Protein AF-0000000072209508 (afdb_homodimer)

Secondary structure (DSSP, 8-state):
-------------------SSS----HHHHHHHHHHHHHTTSS---SS--GGGHHHHHHHHTSHHHHHHHHHHHHHHHHHHHHT-----SS-EEEEE--BTTTB--HHHHHTTGGGTS---HHHHHHHHHT--PPB-HHHHHHHHHHHHTTPEEEEEEEEEGGGHHHHHHHHHHTT----SEEEEE-GGGTTS-HHHHHHHHHHHHHHTT-EEEEEEESSHHHH-SSSPPSEEEE----S----/-------------------SSS----HHHHHHHHHHHHHTTSS---SS--GGGHHHHHHHHTSHHHHHHHHHHHHHHHHHHHHT-----SS-EEEEE--BTTTB--HHHHHTTGGGTS---HHHHHHHHHT--PPB-HHHHHHHHHHHHTTPEEEEEEEEEGGGHHHHHHHHHHTT----SEEEEE-GGGTTS-HHHHHHHHHHHHHHTT-EEEEEEESSHHHH-SSSPPSEEEE----S----

Structure (mmCIF, N/CA/C/O backbone):
data_AF-0000000072209508-model_v1
#
loop_
_entity.id
_entity.type
_entity.pdbx_description
1 polymer 'Acid phosphatase 1-like'
#
loop_
_atom_site.group_PDB
_atom_site.id
_atom_site.type_symbol
_atom_site.label_atom_id
_atom_site.label_alt_id
_atom_site.label_comp_id
_atom_site.label_asym_id
_atom_site.label_entity_id
_atom_site.label_seq_id
_atom_site.pdbx_PDB_ins_code
_atom_site.Cartn_x
_atom_site.Cartn_y
_atom_site.Cartn_z
_atom_site.occupancy
_atom_site.B_iso_or_equiv
_atom_site.auth_seq_id
_atom_site.auth_comp_id
_atom_site.auth_asym_id
_atom_site.auth_atom_id
_atom_site.pdbx_PDB_model_num
ATOM 1 N N . MET A 1 1 ? 16.078 39.312 -50.5 1 29.28 1 MET A N 1
ATOM 2 C CA . MET A 1 1 ? 15.375 38.031 -50.5 1 29.28 1 MET A CA 1
ATOM 3 C C . MET A 1 1 ? 15.797 37.219 -49.281 1 29.28 1 MET A C 1
ATOM 5 O O . MET A 1 1 ? 16.859 36.562 -49.312 1 29.28 1 MET A O 1
ATOM 9 N N . GLY A 1 2 ? 15.656 37.688 -48.062 1 35.03 2 GLY A N 1
ATOM 10 C CA . GLY A 1 2 ? 16.078 37.156 -46.781 1 35.03 2 GLY A CA 1
ATOM 11 C C . GLY A 1 2 ? 15.422 35.812 -46.438 1 35.03 2 GLY A C 1
ATOM 12 O O . GLY A 1 2 ? 14.195 35.719 -46.438 1 35.03 2 GLY A O 1
ATOM 13 N N . LYS A 1 3 ? 16.141 34.656 -46.688 1 32.88 3 LYS A N 1
ATOM 14 C CA . LYS A 1 3 ? 15.75 33.281 -46.438 1 32.88 3 LYS A CA 1
ATOM 15 C C . LYS A 1 3 ? 15.367 33.062 -44.969 1 32.88 3 LYS A C 1
ATOM 17 O O . LYS A 1 3 ? 16.172 33.312 -44.094 1 32.88 3 LYS A O 1
ATOM 22 N N . ALA A 1 4 ? 14.102 33.219 -44.594 1 33.41 4 ALA A N 1
ATOM 23 C CA . ALA A 1 4 ? 13.508 32.75 -43.344 1 33.41 4 ALA A CA 1
ATOM 24 C C . ALA A 1 4 ? 13.781 31.266 -43.156 1 33.41 4 ALA A C 1
ATOM 26 O O . ALA A 1 4 ? 13.297 30.438 -43.906 1 33.41 4 ALA A O 1
ATOM 27 N N . LEU A 1 5 ? 14.969 30.891 -42.594 1 33 5 LEU A N 1
ATOM 28 C CA . LEU A 1 5 ? 15.219 29.516 -42.188 1 33 5 LEU A CA 1
ATOM 29 C C . LEU A 1 5 ? 14.211 29.078 -41.125 1 33 5 LEU A C 1
ATOM 31 O O . LEU A 1 5 ? 14.125 29.688 -40.062 1 33 5 LEU A O 1
ATOM 35 N N . ARG A 1 6 ? 13.109 28.531 -41.594 1 29.27 6 ARG A N 1
ATOM 36 C CA . ARG A 1 6 ? 12.164 27.859 -40.719 1 29.27 6 ARG A CA 1
ATOM 37 C C . ARG A 1 6 ? 12.859 26.766 -39.906 1 29.27 6 ARG A C 1
ATOM 39 O O . ARG A 1 6 ? 13.438 25.828 -40.469 1 29.27 6 ARG A O 1
ATOM 46 N N . TRP A 1 7 ? 13.359 27.062 -38.719 1 30.3 7 TRP A N 1
ATOM 47 C CA . TRP A 1 7 ? 13.812 26.094 -37.719 1 30.3 7 TRP A CA 1
ATOM 48 C C . TRP A 1 7 ? 12.703 25.094 -37.406 1 30.3 7 TRP A C 1
ATOM 50 O O . TRP A 1 7 ? 11.648 25.469 -36.875 1 30.3 7 TRP A O 1
ATOM 60 N N . CYS A 1 8 ? 12.5 24.062 -38.25 1 30.11 8 CYS A N 1
ATOM 61 C CA . CYS A 1 8 ? 11.664 22.938 -37.844 1 30.11 8 CYS A CA 1
ATOM 62 C C . CYS A 1 8 ? 12.141 22.312 -36.562 1 30.11 8 CYS A C 1
ATOM 64 O O . CYS A 1 8 ? 13.273 21.828 -36.469 1 30.11 8 CYS A O 1
ATOM 66 N N . LEU A 1 9 ? 11.641 22.766 -35.438 1 28.8 9 LEU A N 1
ATOM 67 C CA . LEU A 1 9 ? 11.781 22.094 -34.125 1 28.8 9 LEU A CA 1
ATOM 68 C C . LEU A 1 9 ? 11.289 20.656 -34.219 1 28.8 9 LEU A C 1
ATOM 70 O O . LEU A 1 9 ? 10.086 20.406 -34.344 1 28.8 9 LEU A O 1
ATOM 74 N N . VAL A 1 10 ? 12.039 19.734 -34.781 1 28.45 10 VAL A N 1
ATOM 75 C CA . VAL A 1 10 ? 11.742 18.312 -34.625 1 28.45 10 VAL A CA 1
ATOM 76 C C . VAL A 1 10 ? 11.773 17.953 -33.156 1 28.45 10 VAL A C 1
ATOM 78 O O . VAL A 1 10 ? 12.812 18.062 -32.5 1 28.45 10 VAL A O 1
ATOM 81 N N . LEU A 1 11 ? 10.68 18.031 -32.5 1 29.5 11 LEU A N 1
ATOM 82 C CA . LEU A 1 11 ? 10.5 17.391 -31.203 1 29.5 11 LEU A CA 1
ATOM 83 C C . LEU A 1 11 ? 10.875 15.922 -31.25 1 29.5 11 LEU A C 1
ATOM 85 O O . LEU A 1 11 ? 10.164 15.109 -31.859 1 29.5 11 LEU A O 1
ATOM 89 N N . THR A 1 12 ? 12.125 15.594 -31.266 1 28.78 12 THR A N 1
ATOM 90 C CA . THR A 1 12 ? 12.547 14.211 -31.109 1 28.78 12 THR A CA 1
ATOM 91 C C . THR A 1 12 ? 11.977 13.617 -29.812 1 28.78 12 THR A C 1
ATOM 93 O O . THR A 1 12 ? 12.266 14.109 -28.719 1 28.78 12 THR A O 1
ATOM 96 N N . CYS A 1 13 ? 10.781 13.125 -29.828 1 32.03 13 CYS A N 1
ATOM 97 C CA . CYS A 1 13 ? 10.305 12.219 -28.781 1 32.03 13 CYS A CA 1
ATOM 98 C C . CYS A 1 13 ? 11.383 11.211 -28.406 1 32.03 13 CYS A C 1
ATOM 100 O O . CYS A 1 13 ? 11.766 10.375 -29.219 1 32.03 13 CYS A O 1
ATOM 102 N N . LEU A 1 14 ? 12.297 11.602 -27.594 1 33.53 14 LE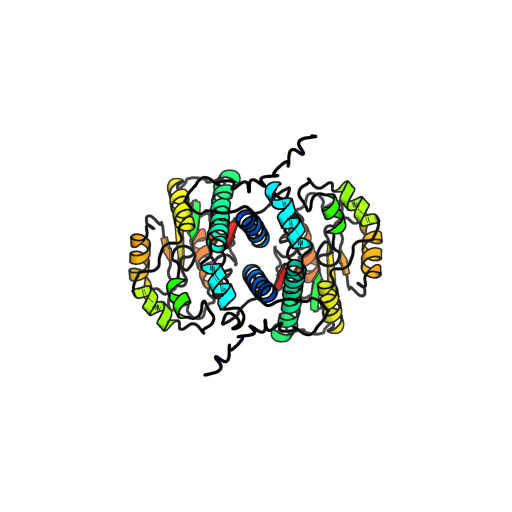U A N 1
ATOM 103 C CA . LEU A 1 14 ? 13.289 10.672 -27.062 1 33.53 14 LEU A CA 1
ATOM 104 C C . LEU A 1 14 ? 12.625 9.375 -26.609 1 33.53 14 LEU A C 1
ATOM 106 O O . LEU A 1 14 ? 11.945 9.344 -25.578 1 33.53 14 LEU A O 1
ATOM 110 N N . LEU A 1 15 ? 12.219 8.523 -27.422 1 36.44 15 LEU A N 1
ATOM 111 C CA . LEU A 1 15 ? 12.016 7.125 -27.078 1 36.44 15 LEU A CA 1
ATOM 112 C C . LEU A 1 15 ? 13.211 6.582 -26.297 1 36.44 15 LEU A C 1
ATOM 114 O O . LEU A 1 15 ? 14.328 6.539 -26.828 1 36.44 15 LEU A O 1
ATOM 118 N N . VAL A 1 16 ? 13.344 6.93 -25.094 1 36.75 16 VAL A N 1
ATOM 119 C CA . VAL A 1 16 ? 14.367 6.199 -24.359 1 36.75 16 VAL A CA 1
ATOM 120 C C . VAL A 1 16 ? 14.172 4.699 -24.562 1 36.75 16 VAL A C 1
ATOM 122 O O . VAL A 1 16 ? 13.156 4.137 -24.156 1 36.75 16 VAL A O 1
ATOM 125 N N . PRO A 1 17 ? 14.758 4.191 -25.516 1 39.47 17 PRO A N 1
ATOM 126 C CA . PRO A 1 17 ? 14.695 2.729 -25.547 1 39.47 17 PRO A CA 1
ATOM 127 C C . PRO A 1 17 ? 15.102 2.088 -24.219 1 39.47 17 PRO A C 1
ATOM 129 O O . PRO A 1 17 ? 16.203 2.348 -23.719 1 39.47 17 PRO A O 1
ATOM 132 N N . LEU A 1 18 ? 14.328 2.01 -23.219 1 40.69 18 LEU A N 1
ATOM 133 C CA . LEU A 1 18 ? 14.789 1.038 -22.234 1 40.69 18 LEU A CA 1
ATOM 134 C C . LEU A 1 18 ? 15.016 -0.325 -22.875 1 40.69 18 LEU A C 1
ATOM 136 O O . LEU A 1 18 ? 14.148 -0.833 -23.578 1 40.69 18 LEU A O 1
ATOM 140 N N . ALA A 1 19 ? 16.328 -0.778 -22.891 1 38.66 19 ALA A N 1
ATOM 141 C CA . ALA A 1 19 ? 16.875 -1.882 -23.672 1 38.66 19 ALA A CA 1
ATOM 142 C C . ALA A 1 19 ? 15.883 -3.029 -23.781 1 38.66 19 ALA A C 1
ATOM 144 O O . ALA A 1 19 ? 15.945 -3.83 -24.719 1 38.66 19 ALA A O 1
ATOM 145 N N . GLY A 1 20 ? 15.539 -3.66 -22.594 1 36.5 20 GLY A N 1
ATOM 146 C CA . GLY A 1 20 ? 15.383 -5.102 -22.672 1 36.5 20 GLY A CA 1
ATOM 147 C C . GLY A 1 20 ? 14.219 -5.527 -23.547 1 36.5 20 GLY A C 1
ATOM 148 O O . GLY A 1 20 ? 14.344 -5.555 -24.766 1 36.5 20 GLY A O 1
ATOM 149 N N . ASP A 1 21 ? 13.109 -6.367 -23 1 42.97 21 ASP A N 1
ATOM 150 C CA . ASP A 1 21 ? 12.242 -7.43 -23.5 1 42.97 21 ASP A CA 1
ATOM 151 C C . ASP A 1 21 ? 11.109 -6.859 -24.359 1 42.97 21 ASP A C 1
ATOM 153 O O . ASP A 1 21 ? 9.945 -7.246 -24.188 1 42.97 21 ASP A O 1
ATOM 157 N N . GLY A 1 22 ? 11.305 -5.945 -25.281 1 50.31 22 GLY A N 1
ATOM 158 C CA . GLY A 1 22 ? 10.383 -5.586 -26.344 1 50.31 22 GLY A CA 1
ATOM 159 C C . GLY A 1 22 ? 9.258 -4.672 -25.891 1 50.31 22 GLY A C 1
ATOM 160 O O . GLY A 1 22 ? 8.367 -4.336 -26.656 1 50.31 22 GLY A O 1
ATOM 161 N N . LEU A 1 23 ? 9.031 -4.57 -24.688 1 55.22 23 LEU A N 1
ATOM 162 C CA . LEU A 1 23 ? 7.973 -3.672 -24.25 1 55.22 23 LEU A CA 1
ATOM 163 C C . LEU A 1 23 ? 8.305 -2.225 -24.594 1 55.22 23 LEU A C 1
ATOM 165 O O . LEU A 1 23 ? 9.367 -1.72 -24.203 1 55.22 23 LEU A O 1
ATOM 169 N N . GLU A 1 24 ? 7.766 -1.664 -25.594 1 68.38 24 GLU A N 1
ATOM 170 C CA . GLU A 1 24 ? 7.949 -0.248 -25.891 1 68.38 24 GLU A CA 1
ATOM 171 C C . GLU A 1 24 ? 7.355 0.633 -24.797 1 68.38 24 GLU A C 1
ATOM 173 O O . GLU A 1 24 ? 6.164 0.947 -24.828 1 68.38 24 GLU A O 1
ATOM 178 N N . MET A 1 25 ? 8 0.66 -23.625 1 82.81 25 MET A N 1
ATOM 179 C CA . MET A 1 25 ? 7.637 1.565 -22.547 1 82.81 25 MET A CA 1
ATOM 180 C C . MET A 1 25 ? 8.078 2.99 -22.844 1 82.81 25 MET A C 1
ATOM 182 O O . MET A 1 25 ? 9.211 3.213 -23.281 1 82.81 25 MET A O 1
ATOM 186 N N . ASN A 1 26 ? 7.082 3.875 -22.828 1 91.38 26 ASN A N 1
ATOM 187 C CA . ASN A 1 26 ? 7.457 5.281 -22.938 1 91.38 26 ASN A CA 1
ATOM 188 C C . ASN A 1 26 ? 7.656 5.918 -21.562 1 91.38 26 ASN A C 1
ATOM 190 O O . ASN A 1 26 ? 7.555 5.238 -20.531 1 91.38 26 ASN A O 1
ATOM 194 N N . LEU A 1 27 ? 8.047 7.109 -21.531 1 94.75 27 LEU A N 1
ATOM 195 C CA . LEU A 1 27 ? 8.398 7.812 -20.297 1 94.75 27 LEU A CA 1
ATOM 196 C C . LEU A 1 27 ? 7.199 7.91 -19.359 1 94.75 27 LEU A C 1
ATOM 198 O O . LEU A 1 27 ? 7.352 7.816 -18.141 1 94.75 27 LEU A O 1
ATOM 202 N N . LYS A 1 28 ? 6.043 8.07 -19.922 1 96.38 28 LYS A N 1
ATOM 203 C CA . LYS A 1 28 ? 4.836 8.133 -19.109 1 96.38 28 LYS A CA 1
ATOM 204 C C . LYS A 1 28 ? 4.602 6.82 -18.359 1 96.38 28 LYS A C 1
ATOM 206 O O . LYS A 1 28 ? 4.301 6.82 -17.172 1 96.38 28 LYS A O 1
ATOM 211 N N . ASN A 1 29 ? 4.738 5.691 -19.078 1 97.75 29 ASN A N 1
ATOM 212 C CA . ASN A 1 29 ? 4.613 4.387 -18.438 1 97.75 29 ASN A CA 1
ATOM 213 C C . ASN A 1 29 ? 5.621 4.219 -17.312 1 97.75 29 ASN A C 1
ATOM 215 O O . ASN A 1 29 ? 5.281 3.709 -16.25 1 97.75 29 ASN A O 1
ATOM 219 N N . TYR A 1 30 ? 6.824 4.66 -17.625 1 98 30 TYR A N 1
ATOM 220 C CA . TYR A 1 30 ? 7.906 4.523 -16.656 1 98 30 TYR A CA 1
ATOM 221 C C . TYR A 1 30 ? 7.609 5.305 -15.383 1 98 30 TYR A C 1
ATOM 223 O O . TYR A 1 30 ? 7.691 4.762 -14.281 1 98 30 TYR A O 1
ATOM 231 N N . CYS A 1 31 ? 7.23 6.555 -15.492 1 98.69 31 CYS A N 1
ATOM 232 C CA . CYS A 1 31 ? 7.031 7.426 -14.344 1 98.69 3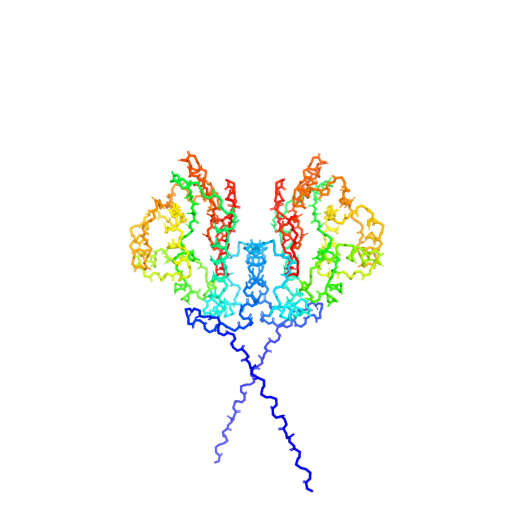1 CYS A CA 1
ATOM 233 C C . CYS A 1 31 ? 5.766 7.043 -13.586 1 98.69 31 CYS A C 1
ATOM 235 O O . CYS A 1 31 ? 5.723 7.133 -12.352 1 98.69 31 CYS A O 1
ATOM 237 N N . GLU A 1 32 ? 4.727 6.605 -14.344 1 98.44 32 GLU A N 1
ATOM 238 C CA . GLU A 1 32 ? 3.521 6.109 -13.688 1 98.44 32 GLU A CA 1
ATOM 239 C C . GLU A 1 32 ? 3.818 4.859 -12.859 1 98.44 32 GLU A C 1
ATOM 241 O O . GLU A 1 32 ? 3.309 4.707 -11.75 1 98.44 32 GLU A O 1
ATOM 246 N N . SER A 1 33 ? 4.629 4.012 -13.414 1 98.69 33 SER A N 1
ATOM 247 C CA . SER A 1 33 ? 5.004 2.801 -12.695 1 98.69 33 SER A CA 1
ATOM 248 C C . SER A 1 33 ? 5.84 3.125 -11.461 1 98.69 33 SER A C 1
ATOM 250 O O . SER A 1 33 ? 5.676 2.496 -10.406 1 98.69 33 SER A O 1
ATOM 252 N N . TRP A 1 34 ? 6.742 4.066 -11.578 1 98.75 34 TRP A N 1
ATOM 253 C CA . TRP A 1 34 ? 7.52 4.508 -10.422 1 98.75 34 TRP A CA 1
ATOM 254 C C . TRP A 1 34 ? 6.605 5.039 -9.328 1 98.75 34 TRP A C 1
ATOM 256 O O . TRP A 1 34 ? 6.699 4.613 -8.172 1 98.75 34 TRP A O 1
ATOM 266 N N . ARG A 1 35 ? 5.676 5.879 -9.695 1 98.81 35 ARG A N 1
ATOM 267 C CA . ARG A 1 35 ? 4.738 6.465 -8.734 1 98.81 35 ARG A CA 1
ATOM 268 C C . ARG A 1 35 ? 3.92 5.383 -8.039 1 98.81 35 ARG A C 1
ATOM 270 O O . ARG A 1 35 ? 3.77 5.398 -6.82 1 98.81 35 ARG A O 1
ATOM 277 N N . MET A 1 36 ? 3.406 4.445 -8.836 1 98.5 36 MET A N 1
ATOM 278 C CA . MET A 1 36 ? 2.584 3.369 -8.289 1 98.5 36 MET A CA 1
ATOM 279 C C . MET A 1 36 ? 3.373 2.537 -7.281 1 98.5 36 MET A C 1
ATOM 281 O O . MET A 1 36 ? 2.873 2.225 -6.199 1 98.5 36 MET A O 1
ATOM 285 N N . ASN A 1 37 ? 4.578 2.223 -7.598 1 98.81 37 ASN A N 1
ATOM 286 C CA . ASN A 1 37 ? 5.375 1.354 -6.734 1 98.81 37 ASN A CA 1
ATOM 287 C C . ASN A 1 37 ? 5.887 2.102 -5.508 1 98.81 37 ASN A C 1
ATOM 289 O O . ASN A 1 37 ? 6.191 1.487 -4.48 1 98.81 37 ASN A O 1
ATOM 293 N N . VAL A 1 38 ? 5.98 3.443 -5.566 1 98.75 38 VAL A N 1
ATOM 294 C CA . VAL A 1 38 ? 6.199 4.254 -4.371 1 98.75 38 VAL A CA 1
ATOM 295 C C . VAL A 1 38 ? 4.977 4.176 -3.463 1 98.75 38 VAL A C 1
ATOM 297 O O . VAL A 1 38 ? 5.098 3.902 -2.268 1 98.75 38 VAL A O 1
ATOM 300 N N . GLU A 1 39 ? 3.781 4.355 -4.082 1 98.75 39 GLU A N 1
ATOM 301 C CA . GLU A 1 39 ? 2.543 4.344 -3.307 1 98.75 39 GLU A CA 1
ATOM 302 C C . GLU A 1 39 ? 2.305 2.977 -2.672 1 98.75 39 GLU A C 1
ATOM 304 O O . GLU A 1 39 ? 1.742 2.885 -1.578 1 98.75 39 GLU A O 1
ATOM 309 N N . LEU A 1 40 ? 2.805 1.93 -3.299 1 98.44 40 LEU A N 1
ATOM 310 C CA . LEU A 1 40 ? 2.596 0.574 -2.803 1 98.44 40 LEU A CA 1
ATOM 311 C C . LEU A 1 40 ? 3.703 0.174 -1.833 1 98.44 40 LEU A C 1
ATOM 313 O O . LEU A 1 40 ? 3.762 -0.976 -1.393 1 98.44 40 LEU A O 1
ATOM 317 N N . HIS A 1 41 ? 4.586 1.051 -1.58 1 97.94 41 HIS A N 1
ATOM 318 C CA . HIS A 1 41 ? 5.695 0.883 -0.646 1 97.94 41 HIS A CA 1
ATOM 319 C C . HIS A 1 41 ? 6.68 -0.169 -1.143 1 97.94 41 HIS A C 1
ATOM 321 O O . HIS A 1 41 ? 7.441 -0.734 -0.355 1 97.94 41 HIS A O 1
ATOM 327 N N . ASN A 1 42 ? 6.613 -0.523 -2.477 1 98.56 42 ASN A N 1
ATOM 328 C CA . ASN A 1 42 ? 7.648 -1.347 -3.094 1 98.56 42 ASN A CA 1
ATOM 329 C C . ASN A 1 42 ? 8.969 -0.592 -3.209 1 98.56 42 ASN A C 1
ATOM 331 O O . ASN A 1 42 ? 10.031 -1.146 -2.92 1 98.56 42 ASN A O 1
ATOM 335 N N . ILE A 1 43 ? 8.812 0.637 -3.688 1 98.5 43 ILE A N 1
ATOM 336 C CA . ILE A 1 43 ? 9.961 1.537 -3.688 1 98.5 43 ILE A CA 1
ATOM 337 C C . ILE A 1 43 ? 10.023 2.297 -2.365 1 98.5 43 ILE A C 1
ATOM 339 O O . ILE A 1 43 ? 9.047 2.936 -1.964 1 98.5 43 ILE A O 1
ATOM 343 N N . ARG A 1 44 ? 11.156 2.221 -1.708 1 97.12 44 ARG A N 1
ATOM 344 C CA . ARG A 1 44 ? 11.344 2.867 -0.413 1 97.12 44 ARG A CA 1
ATOM 345 C C . ARG A 1 44 ? 12.633 3.68 -0.386 1 97.12 44 ARG A C 1
ATOM 347 O O . ARG A 1 44 ? 13.484 3.537 -1.271 1 97.12 44 ARG A O 1
ATOM 354 N N . GLU A 1 45 ? 12.711 4.578 0.477 1 95.81 45 GLU A N 1
ATOM 355 C CA . GLU A 1 45 ? 13.922 5.281 0.882 1 95.81 45 GLU A CA 1
ATOM 356 C C . GLU A 1 45 ? 14.508 6.082 -0.277 1 95.81 45 GLU A C 1
ATOM 358 O O . GLU A 1 45 ? 15.719 6.289 -0.343 1 95.81 45 GLU A O 1
ATOM 363 N N . PHE A 1 46 ? 13.656 6.426 -1.229 1 97.19 46 PHE A N 1
ATOM 364 C CA . PHE A 1 46 ? 14.195 7.301 -2.262 1 97.19 46 PHE A CA 1
ATOM 365 C C . PHE A 1 46 ? 14.461 8.695 -1.707 1 97.19 46 PHE A C 1
ATOM 367 O O . PHE A 1 46 ? 13.711 9.18 -0.854 1 97.19 46 PHE A O 1
ATOM 374 N N . GLN A 1 47 ? 15.461 9.344 -2.186 1 96.88 47 GLN A N 1
ATOM 375 C CA . GLN A 1 47 ? 15.852 10.656 -1.683 1 96.88 47 GLN A CA 1
ATOM 376 C C . GLN A 1 47 ? 15.227 11.766 -2.512 1 96.88 47 GLN A C 1
ATOM 378 O O . GLN A 1 47 ? 14.953 12.852 -1.995 1 96.88 47 GLN A O 1
ATOM 383 N N . VAL A 1 48 ? 15.148 11.453 -3.818 1 98.19 48 VAL A N 1
ATOM 384 C CA . VAL A 1 48 ? 14.547 12.414 -4.734 1 98.19 48 VAL A CA 1
ATOM 385 C C . VAL A 1 48 ? 13.703 11.688 -5.777 1 98.19 48 VAL A C 1
ATOM 387 O O . VAL A 1 48 ? 13.93 10.5 -6.051 1 98.19 48 VAL A O 1
ATOM 390 N N . VAL A 1 49 ? 12.766 12.336 -6.301 1 98.69 49 VAL A N 1
ATOM 391 C CA . VAL A 1 49 ? 12.078 11.883 -7.504 1 98.69 49 VAL A CA 1
ATOM 392 C C . VAL A 1 49 ? 13.07 11.789 -8.664 1 98.69 49 VAL A C 1
ATOM 394 O O . VAL A 1 49 ? 13.867 12.711 -8.875 1 98.69 49 VAL A O 1
ATOM 397 N N . PRO A 1 50 ? 13.023 10.68 -9.398 1 98.25 50 PRO A N 1
ATOM 398 C CA . PRO A 1 50 ? 13.922 10.633 -10.555 1 98.25 50 PRO A CA 1
ATOM 399 C C . PRO A 1 50 ? 13.758 11.836 -11.477 1 98.25 50 PRO A C 1
ATOM 401 O O . PRO A 1 50 ? 12.641 12.289 -11.727 1 98.25 50 PRO A O 1
ATOM 404 N N . GLU A 1 51 ? 14.875 12.289 -11.945 1 97.75 51 GLU A N 1
ATOM 405 C CA . GLU A 1 51 ? 14.891 13.508 -12.75 1 97.75 51 GLU A CA 1
ATOM 406 C C . GLU A 1 51 ? 13.914 13.398 -13.922 1 97.75 51 GLU A C 1
ATOM 408 O O . GLU A 1 51 ? 13.148 14.328 -14.18 1 97.75 51 GLU A O 1
ATOM 413 N N . GLU A 1 52 ? 13.883 12.273 -14.57 1 97.56 52 GLU A N 1
ATOM 414 C CA . GLU A 1 52 ? 13.055 12.086 -15.758 1 97.56 52 GLU A CA 1
ATOM 415 C C . GLU A 1 52 ? 11.57 12.047 -15.398 1 97.56 52 GLU A C 1
ATOM 417 O O . GLU A 1 52 ? 10.711 12.141 -16.281 1 97.56 52 GLU A O 1
ATOM 422 N N . CYS A 1 53 ? 11.258 11.984 -14.055 1 98.56 53 CYS A N 1
ATOM 423 C CA . CYS A 1 53 ? 9.859 11.844 -13.656 1 98.56 53 CYS A CA 1
ATOM 424 C C . CYS A 1 53 ? 9.352 13.102 -12.969 1 98.56 53 CYS A C 1
ATOM 426 O O . CYS A 1 53 ? 8.18 13.188 -12.602 1 98.56 53 CYS A O 1
ATOM 428 N N . THR A 1 54 ? 10.188 14.117 -12.773 1 98.31 54 THR A N 1
ATOM 429 C CA . THR A 1 54 ? 9.797 15.297 -12.016 1 98.31 54 THR A CA 1
ATOM 430 C C . THR A 1 54 ? 8.625 16.016 -12.688 1 98.31 54 THR A C 1
ATOM 432 O O . THR A 1 54 ? 7.699 16.469 -12.016 1 98.31 54 THR A O 1
ATOM 435 N N . GLU A 1 55 ? 8.664 16.078 -13.992 1 97.88 55 GLU A N 1
ATOM 436 C CA . GLU A 1 55 ? 7.574 16.734 -14.719 1 97.88 55 GLU A CA 1
ATOM 437 C C . GLU A 1 55 ? 6.273 15.945 -14.562 1 97.88 55 GLU A C 1
ATOM 439 O O . GLU A 1 55 ? 5.219 16.516 -14.305 1 97.88 55 GLU A O 1
ATOM 444 N N . TYR A 1 56 ? 6.379 14.664 -14.758 1 98.31 56 TYR A N 1
ATOM 445 C CA . TYR A 1 56 ? 5.211 13.805 -14.617 1 98.31 56 TYR A CA 1
ATOM 446 C C . TYR A 1 56 ? 4.609 13.922 -13.219 1 98.31 56 TYR A C 1
ATOM 448 O O . TYR A 1 56 ? 3.395 14.078 -13.07 1 98.31 56 TYR A O 1
ATOM 456 N N . ILE A 1 57 ? 5.418 13.859 -12.195 1 98.75 57 ILE A N 1
ATOM 457 C CA . ILE A 1 57 ? 4.965 13.93 -10.805 1 98.75 57 ILE A CA 1
ATOM 458 C C . ILE A 1 57 ? 4.34 15.289 -10.531 1 98.75 57 ILE A C 1
ATOM 460 O O . ILE A 1 57 ? 3.291 15.383 -9.891 1 98.75 57 ILE A O 1
ATOM 464 N N . GLY A 1 58 ? 5.016 16.328 -11 1 98.62 58 GLY A N 1
ATOM 465 C CA . GLY A 1 58 ? 4.441 17.656 -10.867 1 98.62 58 GLY A CA 1
ATOM 466 C C . GLY A 1 58 ? 3.053 17.766 -11.461 1 98.62 58 GLY A C 1
ATOM 467 O O . GLY A 1 58 ? 2.143 18.312 -10.836 1 98.62 58 GLY A O 1
ATOM 468 N N . LYS A 1 59 ? 2.896 17.219 -12.68 1 98.44 59 LYS A N 1
ATOM 469 C CA . LYS A 1 59 ? 1.594 17.234 -13.336 1 98.44 59 LYS A CA 1
ATOM 470 C C . LYS A 1 59 ? 0.565 16.438 -12.539 1 98.44 59 LYS A C 1
ATOM 472 O O . LYS A 1 59 ? -0.587 16.859 -12.406 1 98.44 59 LYS A O 1
ATOM 477 N N . TYR A 1 60 ? 0.953 15.383 -12.023 1 98.44 60 TYR A N 1
ATOM 478 C CA . TYR A 1 60 ? 0.026 14.562 -11.25 1 98.44 60 TYR A CA 1
ATOM 479 C C . TYR A 1 60 ? -0.447 15.289 -10 1 98.44 60 TYR A C 1
ATOM 481 O O . TYR A 1 60 ? -1.65 15.43 -9.773 1 98.44 60 TYR A O 1
ATOM 489 N N . VAL A 1 61 ? 0.466 15.906 -9.227 1 98.5 61 VAL A N 1
ATOM 490 C CA . VAL A 1 61 ? 0.114 16.406 -7.898 1 98.5 61 VAL A CA 1
ATOM 491 C C . VAL A 1 61 ? -0.615 17.734 -8.023 1 98.5 61 VAL A C 1
ATOM 493 O O . VAL A 1 61 ? -1.174 18.234 -7.047 1 98.5 61 VAL A O 1
ATOM 496 N N . THR A 1 62 ? -0.62 18.266 -9.188 1 97.75 62 THR A N 1
ATOM 497 C CA . THR A 1 62 ? -1.381 19.484 -9.406 1 97.75 62 THR A CA 1
ATOM 498 C C . THR A 1 62 ? -2.619 19.203 -10.258 1 97.75 62 THR A C 1
ATOM 500 O O . THR A 1 62 ? -3.291 20.141 -10.703 1 97.75 62 THR A O 1
ATOM 503 N N . SER A 1 63 ? -2.93 17.969 -10.469 1 97.06 63 SER A N 1
ATOM 504 C CA . SER A 1 63 ? -3.998 17.578 -11.383 1 97.06 63 SER A CA 1
ATOM 505 C C . SER A 1 63 ? -5.301 17.328 -10.633 1 97.06 63 SER A C 1
ATOM 507 O O . SER A 1 63 ? -5.312 17.266 -9.406 1 97.06 63 SER A O 1
ATOM 509 N N . THR A 1 64 ? -6.371 17.141 -11.422 1 97.06 64 THR A N 1
ATOM 510 C CA . THR A 1 64 ? -7.656 16.672 -10.914 1 97.06 64 THR A CA 1
ATOM 511 C C . THR A 1 64 ? -7.535 15.266 -10.352 1 97.06 64 THR A C 1
ATOM 513 O O . THR A 1 64 ? -8.172 14.93 -9.352 1 97.06 64 THR A O 1
ATOM 516 N N . GLN A 1 65 ? -6.664 14.461 -10.977 1 98.06 65 GLN A N 1
ATOM 517 C CA . GLN A 1 65 ? -6.531 13.07 -10.547 1 98.06 65 GLN A CA 1
ATOM 518 C C . GLN A 1 65 ? -6.031 12.984 -9.102 1 98.06 65 GLN A C 1
ATOM 520 O O . GLN A 1 65 ? -6.512 12.172 -8.32 1 98.06 65 GLN A O 1
ATOM 525 N N . TYR A 1 66 ? -5.07 13.867 -8.773 1 98.12 66 TYR A N 1
ATOM 526 C CA . TYR A 1 66 ? -4.547 13.898 -7.414 1 98.12 66 TYR A CA 1
ATOM 527 C C . TYR A 1 66 ? -5.648 14.219 -6.41 1 98.12 66 TYR A C 1
ATOM 529 O O . TYR A 1 66 ? -5.754 13.578 -5.363 1 98.12 66 TYR A O 1
ATOM 537 N N . LYS A 1 67 ? -6.438 15.133 -6.723 1 97.56 67 LYS A N 1
ATOM 538 C CA . LYS A 1 67 ? -7.547 15.539 -5.863 1 97.56 67 LYS A CA 1
ATOM 539 C C . LYS A 1 67 ? -8.562 14.414 -5.707 1 97.56 67 LYS A C 1
ATOM 541 O O . LYS A 1 67 ? -9.023 14.133 -4.602 1 97.56 67 LYS A O 1
ATOM 546 N N . VAL A 1 68 ? -8.852 13.75 -6.809 1 98.19 68 VAL A N 1
ATOM 547 C CA . VAL A 1 68 ? -9.844 12.688 -6.824 1 98.19 68 VAL A CA 1
ATOM 548 C C . VAL A 1 68 ? -9.32 11.477 -6.059 1 98.19 68 VAL A C 1
ATOM 550 O O . VAL A 1 68 ? -10.07 10.812 -5.34 1 98.19 68 VAL A O 1
ATOM 553 N N . ASP A 1 69 ? -8.047 11.172 -6.219 1 98.62 69 ASP A N 1
ATOM 554 C CA . ASP A 1 69 ? -7.438 10.078 -5.457 1 98.62 69 ASP A CA 1
ATOM 555 C C . ASP A 1 69 ? -7.547 10.328 -3.957 1 98.62 69 ASP A C 1
ATOM 557 O O . ASP A 1 69 ? -7.879 9.422 -3.193 1 98.62 69 ASP A O 1
ATOM 561 N N . SER A 1 70 ? -7.301 11.555 -3.537 1 98.69 70 SER A N 1
ATOM 562 C CA . SER A 1 70 ? -7.379 11.922 -2.129 1 98.69 70 SER A CA 1
ATOM 563 C C . SER A 1 70 ? -8.82 11.906 -1.63 1 98.69 70 SER A C 1
ATOM 565 O O . SER A 1 70 ? -9.094 11.453 -0.517 1 98.69 70 SER A O 1
ATOM 567 N N . GLN A 1 71 ? -9.68 12.406 -2.457 1 98.44 71 GLN A N 1
ATOM 568 C CA . GLN A 1 71 ? -11.102 12.391 -2.117 1 98.44 71 GLN A CA 1
ATOM 569 C C . GLN A 1 71 ? -11.594 10.977 -1.859 1 98.44 71 GLN A C 1
ATOM 571 O O . GLN A 1 71 ? -12.297 10.719 -0.876 1 98.44 71 GLN A O 1
ATOM 576 N N . ARG A 1 72 ? -11.219 10.102 -2.701 1 98.62 72 ARG A N 1
ATOM 577 C CA . ARG A 1 72 ? -11.648 8.711 -2.562 1 98.62 72 ARG A CA 1
ATOM 578 C C . ARG A 1 72 ? -11.148 8.109 -1.255 1 98.62 72 ARG A C 1
ATOM 580 O O . ARG A 1 72 ? -11.883 7.387 -0.577 1 98.62 72 ARG A O 1
ATOM 587 N N . ALA A 1 73 ? -9.914 8.383 -0.912 1 98.81 73 ALA A N 1
ATOM 588 C CA . ALA A 1 73 ? -9.359 7.875 0.342 1 98.81 73 ALA A CA 1
ATOM 589 C C . ALA A 1 73 ? -10.172 8.359 1.537 1 98.81 73 ALA A C 1
ATOM 591 O O . ALA A 1 73 ? -10.531 7.574 2.412 1 98.81 73 ALA A O 1
ATOM 592 N N . THR A 1 74 ? -10.508 9.641 1.567 1 98.81 74 THR A N 1
ATOM 593 C CA . THR A 1 74 ? -11.242 10.195 2.701 1 98.81 74 THR A CA 1
ATOM 594 C C . THR A 1 74 ? -12.688 9.703 2.709 1 98.81 74 THR A C 1
ATOM 596 O O . THR A 1 74 ? -13.273 9.5 3.773 1 98.81 74 THR A O 1
ATOM 599 N N . GLU A 1 75 ? -13.25 9.5 1.522 1 98.25 75 GLU A N 1
ATOM 600 C CA . GLU A 1 75 ? -14.594 8.938 1.448 1 98.25 75 GLU A CA 1
ATOM 601 C C . GLU A 1 75 ? -14.625 7.512 1.998 1 98.25 75 GLU A C 1
ATOM 603 O O . GLU A 1 75 ? -15.602 7.113 2.646 1 98.25 75 GLU A O 1
ATOM 608 N N . GLU A 1 76 ? -13.562 6.785 1.758 1 98.38 76 GLU A N 1
ATOM 609 C CA . GLU A 1 76 ? -13.5 5.426 2.287 1 98.38 76 GLU A CA 1
ATOM 610 C C . GLU A 1 76 ? -13.391 5.434 3.809 1 98.38 76 GLU A C 1
ATOM 612 O O . GLU A 1 76 ? -13.898 4.527 4.477 1 98.38 76 GLU A O 1
ATOM 617 N N . CYS A 1 77 ? -12.734 6.453 4.383 1 98.44 77 CYS A N 1
ATOM 618 C CA . CYS A 1 77 ? -12.742 6.617 5.832 1 98.44 77 CYS A CA 1
ATOM 619 C C . CYS A 1 77 ? -14.172 6.719 6.355 1 98.44 77 CYS A C 1
ATOM 621 O O . CYS A 1 77 ? -14.523 6.066 7.344 1 98.44 77 CYS A O 1
ATOM 623 N N . LEU A 1 78 ? -14.953 7.496 5.672 1 97.75 78 LEU A N 1
ATOM 624 C CA . LEU A 1 78 ? -16.328 7.73 6.109 1 97.75 78 LEU A CA 1
ATOM 625 C C . LEU A 1 78 ? -17.172 6.473 5.941 1 97.75 78 LEU A C 1
ATOM 627 O O . LEU A 1 78 ? -18.016 6.168 6.789 1 97.75 78 LEU A O 1
ATOM 631 N N . VAL A 1 79 ? -16.953 5.746 4.828 1 96.88 79 VAL A N 1
ATOM 632 C CA . VAL A 1 79 ? -17.656 4.48 4.625 1 96.88 79 VAL A CA 1
ATOM 633 C C . VAL A 1 79 ? -17.328 3.521 5.766 1 96.88 79 VAL A C 1
ATOM 635 O O . VAL A 1 79 ? -18.219 2.938 6.375 1 96.88 79 VAL A O 1
ATOM 638 N N . TYR A 1 80 ? -16.125 3.467 6.125 1 97.19 80 TYR A N 1
ATOM 639 C CA . TYR A 1 80 ? -15.672 2.607 7.211 1 97.19 80 TYR A CA 1
ATOM 640 C C . TYR A 1 80 ? -16.297 3.023 8.531 1 97.19 80 TYR A C 1
ATOM 642 O O . TYR A 1 80 ? -16.812 2.184 9.273 1 97.19 80 TYR A O 1
ATOM 650 N N . LEU A 1 81 ? -16.281 4.281 8.789 1 95.06 81 LEU A N 1
ATOM 651 C CA . LEU A 1 81 ? -16.844 4.801 10.031 1 95.06 81 LEU A CA 1
ATOM 652 C C . LEU A 1 81 ? -18.328 4.477 10.133 1 95.06 81 LEU A C 1
ATOM 654 O O . LEU A 1 81 ? -18.828 4.184 11.227 1 95.06 81 LEU A O 1
ATOM 658 N N . SER A 1 82 ? -18.969 4.445 9.016 1 93.88 82 SER A N 1
ATOM 659 C CA . SER A 1 82 ? -20.422 4.312 9 1 93.88 82 SER A CA 1
ATOM 660 C C . SER A 1 82 ? -20.828 2.846 8.961 1 93.88 82 SER A C 1
ATOM 662 O O . SER A 1 82 ? -21.938 2.498 9.398 1 93.88 82 SER A O 1
ATOM 664 N N . THR A 1 83 ? -19.906 1.931 8.523 1 92.38 83 THR A N 1
ATOM 665 C CA . THR A 1 83 ? -20.359 0.568 8.281 1 92.38 83 THR A CA 1
ATOM 666 C C . THR A 1 83 ? -19.641 -0.418 9.195 1 92.38 83 THR A C 1
ATOM 668 O O . THR A 1 83 ? -20.156 -1.5 9.477 1 92.38 83 THR A O 1
ATOM 671 N N . SER A 1 84 ? -18.531 0.01 9.641 1 88.88 84 SER A N 1
ATOM 672 C CA . SER A 1 84 ? -17.703 -1.026 10.25 1 88.88 84 SER A CA 1
ATOM 673 C C . SER A 1 84 ? -17.266 -0.625 11.656 1 88.88 84 SER A C 1
ATOM 675 O O . SER A 1 84 ? -16.875 -1.478 12.461 1 88.88 84 SER A O 1
ATOM 677 N N . CYS A 1 85 ? -17.328 0.654 11.914 1 89.56 85 CYS A N 1
ATOM 678 C CA . CYS A 1 85 ? -16.875 1.133 13.211 1 89.56 85 CYS A CA 1
ATOM 679 C C . CYS A 1 85 ? -18 1.092 14.234 1 89.56 85 CYS A C 1
ATOM 681 O O . CYS A 1 85 ? -19.078 1.647 14 1 89.56 85 CYS A O 1
ATOM 683 N N . ASN A 1 86 ? -17.766 0.387 15.289 1 90.75 86 ASN A N 1
ATOM 684 C CA . ASN A 1 86 ? -18.688 0.396 16.406 1 90.75 86 ASN A CA 1
ATOM 685 C C . ASN A 1 86 ? -18.25 1.373 17.5 1 90.75 86 ASN A C 1
ATOM 687 O O . ASN A 1 86 ? -17.75 0.959 18.547 1 90.75 86 ASN A O 1
ATOM 691 N N . LEU A 1 87 ? -18.578 2.627 17.25 1 94.19 87 LEU A N 1
ATOM 692 C CA . LEU A 1 87 ? -18.203 3.674 18.203 1 94.19 87 LEU A CA 1
ATOM 693 C C . LEU A 1 87 ? -18.906 3.477 19.531 1 94.19 87 LEU A C 1
ATOM 695 O O . LEU A 1 87 ? -20.109 3.215 19.578 1 94.19 87 LEU A O 1
ATOM 699 N N . LYS A 1 88 ? -18.188 3.662 20.578 1 94.56 88 LYS A N 1
ATOM 700 C CA . LYS A 1 88 ? -18.766 3.504 21.906 1 94.56 88 LYS A CA 1
ATOM 701 C C . LYS A 1 88 ? -19.359 4.816 22.406 1 94.56 88 LYS A C 1
ATOM 703 O O . LYS A 1 88 ? -20.219 4.816 23.281 1 94.56 88 LYS A O 1
ATOM 708 N N . LYS A 1 89 ? -18.828 5.945 21.969 1 93.62 89 LYS A N 1
ATOM 709 C CA . LYS A 1 89 ? -19.312 7.281 22.297 1 93.62 89 LYS A CA 1
ATOM 710 C C . LYS A 1 89 ? -19.109 7.59 23.781 1 93.62 89 LYS A C 1
ATOM 712 O O . LYS A 1 89 ? -20 8.133 24.438 1 93.62 89 LYS A O 1
ATOM 717 N N . ASP A 1 90 ? -18.047 7.074 24.281 1 97 90 ASP A N 1
ATOM 718 C CA . ASP A 1 90 ? -17.703 7.309 25.672 1 97 90 ASP A CA 1
ATOM 719 C C . ASP A 1 90 ? -16.547 8.289 25.797 1 97 90 ASP A C 1
ATOM 721 O O . ASP A 1 90 ? -15.945 8.43 26.875 1 97 90 ASP A O 1
ATOM 725 N N . GLY A 1 91 ? -16.156 8.844 24.75 1 96.81 91 GLY A N 1
ATOM 726 C CA . GLY A 1 91 ? -15.109 9.852 24.75 1 96.81 91 GLY A CA 1
ATOM 727 C C . GLY A 1 91 ? -13.734 9.273 24.484 1 96.81 91 GLY A C 1
ATOM 728 O O . GLY A 1 91 ? -12.734 9.992 24.531 1 96.81 91 GLY A O 1
ATOM 729 N N . PHE A 1 92 ? -13.711 8.016 24.078 1 97.88 92 PHE A N 1
ATOM 730 C CA . PHE A 1 92 ? -12.406 7.391 23.938 1 97.88 92 PHE A CA 1
ATOM 731 C C . PHE A 1 92 ? -12.242 6.812 22.531 1 97.88 92 PHE A C 1
ATOM 733 O O . PHE A 1 92 ? -11.242 6.16 22.234 1 97.88 92 PHE A O 1
ATOM 740 N N . ASP A 1 93 ? -13.227 7.109 21.609 1 98.12 93 ASP A N 1
ATOM 741 C CA . ASP A 1 93 ? -13.078 6.777 20.203 1 98.12 93 ASP A CA 1
ATOM 742 C C . ASP A 1 93 ? -12.211 7.805 19.484 1 98.12 93 ASP A C 1
ATOM 744 O O . ASP A 1 93 ? -12.562 8.984 19.422 1 98.12 93 ASP A O 1
ATOM 748 N N . ALA A 1 94 ? -11.125 7.32 18.891 1 98.38 94 ALA A N 1
ATOM 749 C CA . ALA A 1 94 ? -10.148 8.289 18.391 1 98.38 94 ALA A CA 1
ATOM 750 C C . ALA A 1 94 ? -9.789 8.016 16.938 1 98.38 94 ALA A C 1
ATOM 752 O O . ALA A 1 94 ? -9.93 6.887 16.469 1 98.38 94 ALA A O 1
ATOM 753 N N . TRP A 1 95 ? -9.406 9.039 16.312 1 98.69 95 TRP A N 1
ATOM 754 C CA . TRP A 1 95 ? -8.852 9.023 14.961 1 98.69 95 TRP A CA 1
ATOM 755 C C . TRP A 1 95 ? -7.566 9.844 14.891 1 98.69 95 TRP A C 1
ATOM 757 O O . TRP A 1 95 ? -7.508 10.961 15.398 1 98.69 95 TRP A O 1
ATOM 767 N N . ILE A 1 96 ? -6.52 9.297 14.305 1 98.88 96 ILE A N 1
ATOM 768 C CA . ILE A 1 96 ? -5.234 9.984 14.211 1 98.88 96 ILE A CA 1
ATOM 769 C C . ILE A 1 96 ? -5.055 10.547 12.805 1 98.88 96 ILE A C 1
ATOM 771 O O . ILE A 1 96 ? -5.359 9.875 11.82 1 98.88 96 ILE A O 1
ATOM 775 N N . PHE A 1 97 ? -4.637 11.789 12.758 1 98.94 97 PHE A N 1
ATOM 776 C CA . PHE A 1 97 ? -4.191 12.414 11.516 1 98.94 97 PHE A CA 1
ATOM 777 C C . PHE A 1 97 ? -2.709 12.758 11.578 1 98.94 97 PHE A C 1
ATOM 779 O O . PHE A 1 97 ? -2.229 13.258 12.602 1 98.94 97 PHE A O 1
ATOM 786 N N . ASP A 1 98 ? -1.998 12.453 10.461 1 98.81 98 ASP A N 1
ATOM 787 C CA . ASP A 1 98 ? -0.769 13.188 10.188 1 98.81 98 ASP A CA 1
ATOM 788 C C . ASP A 1 98 ? -1.07 14.641 9.805 1 98.81 98 ASP A C 1
ATOM 790 O O . ASP A 1 98 ? -2.229 15 9.594 1 98.81 98 ASP A O 1
ATOM 794 N N . ILE A 1 99 ? -0.024 15.477 9.734 1 98.94 99 ILE A N 1
ATOM 795 C CA . ILE A 1 99 ? -0.309 16.859 9.398 1 98.94 99 ILE A CA 1
ATOM 796 C C . ILE A 1 99 ? 0.18 17.156 7.98 1 98.94 99 ILE A C 1
ATOM 798 O O . ILE A 1 99 ? -0.615 17.5 7.102 1 98.94 99 ILE A O 1
ATOM 802 N N . ASP A 1 100 ? 1.466 16.969 7.707 1 98.88 100 ASP A N 1
ATOM 803 C CA . ASP A 1 100 ? 2.027 17.344 6.418 1 98.88 100 ASP A CA 1
ATOM 804 C C . ASP A 1 100 ? 1.515 16.438 5.305 1 98.88 100 ASP A C 1
ATOM 806 O O . ASP A 1 100 ? 1.686 15.219 5.363 1 98.88 100 ASP A O 1
ATOM 810 N N . ASP A 1 101 ? 0.847 17.094 4.32 1 98.81 101 ASP A N 1
ATOM 811 C CA . ASP A 1 101 ? 0.273 16.484 3.125 1 98.81 101 ASP A CA 1
ATOM 812 C C . ASP A 1 101 ? -0.803 15.469 3.49 1 98.81 101 ASP A C 1
ATOM 814 O O . ASP A 1 101 ? -1.063 14.531 2.73 1 98.81 101 ASP A O 1
ATOM 818 N N . THR A 1 102 ? -1.304 15.656 4.707 1 98.94 102 THR A N 1
ATOM 819 C CA . THR A 1 102 ? -2.52 15.016 5.199 1 98.94 102 THR A CA 1
ATOM 820 C C . THR A 1 102 ? -3.568 16.062 5.566 1 98.94 102 THR A C 1
ATOM 822 O O . THR A 1 102 ? -4.688 16.031 5.055 1 98.94 102 THR A O 1
ATOM 825 N N . LEU A 1 103 ? -3.172 17.031 6.352 1 98.94 103 LEU A N 1
ATOM 826 C CA . LEU A 1 103 ? -4.035 18.156 6.664 1 98.94 103 LEU A CA 1
ATOM 827 C C . LEU A 1 103 ? -3.543 19.422 5.969 1 98.94 103 LEU A C 1
ATOM 829 O O . LEU A 1 103 ? -4.324 20.141 5.328 1 98.94 103 LEU A O 1
ATOM 833 N N . LEU A 1 104 ? -2.248 19.703 6.102 1 98.94 104 LEU A N 1
ATOM 834 C CA . LEU A 1 104 ? -1.601 20.859 5.469 1 98.94 104 LEU A CA 1
ATOM 835 C C . LEU A 1 104 ? -0.765 20.406 4.27 1 98.94 104 LEU A C 1
ATOM 837 O O . LEU A 1 104 ? 0.063 19.5 4.387 1 98.94 104 LEU A O 1
AT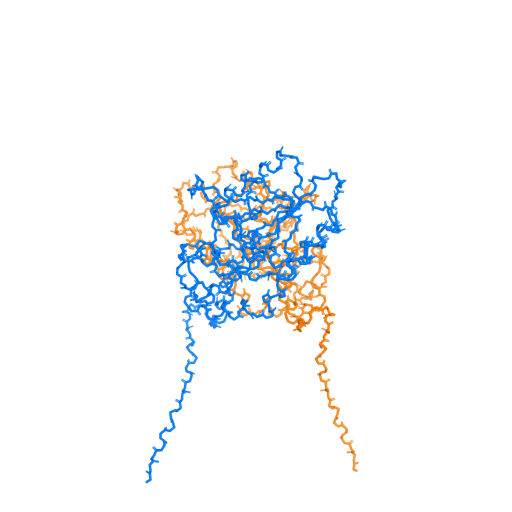OM 841 N N . SER A 1 105 ? -0.946 21.047 3.148 1 98.88 105 SER A N 1
ATOM 842 C CA . SER A 1 105 ? -0.215 20.672 1.942 1 98.88 105 SER A CA 1
ATOM 843 C C . SER A 1 105 ? 1.146 21.359 1.887 1 98.88 105 SER A C 1
ATOM 845 O O . SER A 1 105 ? 1.238 22.578 2.014 1 98.88 105 SER A O 1
ATOM 847 N N . THR A 1 106 ? 2.186 20.625 1.643 1 98.62 106 THR A N 1
ATOM 848 C CA . THR A 1 106 ? 3.514 21.188 1.447 1 98.62 106 THR A CA 1
ATOM 849 C C . THR A 1 106 ? 3.83 21.344 -0.039 1 98.62 106 THR A C 1
ATOM 851 O O . THR A 1 106 ? 4.965 21.641 -0.411 1 98.62 106 THR A O 1
ATOM 854 N N . LEU A 1 107 ? 2.848 21.125 -0.866 1 98.31 107 LEU A N 1
ATOM 855 C CA . LEU A 1 107 ? 3.031 21.156 -2.312 1 98.31 107 LEU A CA 1
ATOM 856 C C . LEU A 1 107 ? 3.596 22.5 -2.762 1 98.31 107 LEU A C 1
ATOM 858 O O . LEU A 1 107 ? 4.473 22.547 -3.627 1 98.31 107 LEU A O 1
ATOM 862 N N . PRO A 1 108 ? 3.137 23.656 -2.217 1 98.44 108 PRO A N 1
ATOM 863 C CA . PRO A 1 108 ? 3.727 24.938 -2.65 1 98.44 108 PRO A CA 1
ATOM 864 C C . PRO A 1 108 ? 5.238 24.984 -2.428 1 98.44 108 PRO A C 1
ATOM 866 O O . PRO A 1 108 ? 5.965 25.547 -3.25 1 98.44 108 PRO A O 1
ATOM 869 N N . TYR A 1 109 ? 5.75 24.484 -1.344 1 98.44 109 TYR A N 1
ATOM 870 C CA . TYR A 1 109 ? 7.188 24.406 -1.117 1 98.44 109 TYR A CA 1
ATOM 871 C C . TYR A 1 109 ? 7.871 23.562 -2.182 1 98.44 109 TYR A C 1
ATOM 873 O O . TYR A 1 109 ? 8.883 23.969 -2.756 1 98.44 109 TYR A O 1
ATOM 881 N N . TYR A 1 110 ? 7.285 22.375 -2.463 1 97.81 110 TYR A N 1
ATOM 882 C CA . TYR A 1 110 ? 7.918 21.406 -3.354 1 97.81 110 TYR A CA 1
ATOM 883 C C . TYR A 1 110 ? 7.809 21.844 -4.809 1 97.81 110 TYR A C 1
ATOM 885 O O . TYR A 1 110 ? 8.617 21.453 -5.648 1 97.81 110 TYR A O 1
ATOM 893 N N . GLU A 1 111 ? 6.789 22.609 -5.09 1 96.88 111 GLU A N 1
ATOM 894 C CA . GLU A 1 111 ? 6.719 23.219 -6.418 1 96.88 111 GLU A CA 1
ATOM 895 C C . GLU A 1 111 ? 7.996 23.984 -6.742 1 96.88 111 GLU A C 1
ATOM 897 O O . GLU A 1 111 ? 8.508 23.922 -7.863 1 96.88 111 GLU A O 1
ATOM 902 N N . ASP A 1 112 ? 8.539 24.656 -5.766 1 95.25 112 ASP A N 1
ATOM 903 C CA . ASP A 1 112 ? 9.766 25.438 -5.934 1 95.25 112 ASP A CA 1
ATOM 904 C C . ASP A 1 112 ? 11 24.547 -5.848 1 95.25 112 ASP A C 1
ATOM 906 O O . ASP A 1 112 ? 12.125 25.016 -6.039 1 95.25 112 ASP A O 1
ATOM 910 N N . ASN A 1 113 ? 10.789 23.297 -5.543 1 96.31 113 ASN A N 1
ATOM 911 C CA . ASN A 1 113 ? 11.891 22.344 -5.383 1 96.31 113 ASN A CA 1
ATOM 912 C C . ASN A 1 113 ? 11.719 21.141 -6.301 1 96.31 113 ASN A C 1
ATOM 914 O O . ASN A 1 113 ? 12.008 20 -5.902 1 96.31 113 ASN A O 1
ATOM 918 N N . LEU A 1 114 ? 11.195 21.391 -7.516 1 96.44 114 LEU A N 1
ATOM 919 C CA . LEU A 1 114 ? 11.094 20.438 -8.617 1 96.44 114 LEU A CA 1
ATOM 920 C C . LEU A 1 114 ? 10.227 19.234 -8.234 1 96.44 114 LEU A C 1
ATOM 922 O O . LEU A 1 114 ? 10.531 18.109 -8.594 1 96.44 114 LEU A O 1
ATOM 926 N N . TYR A 1 115 ? 9.211 19.5 -7.383 1 97.88 115 TYR A N 1
ATOM 927 C CA . TYR A 1 115 ? 8.25 18.484 -6.98 1 97.88 115 TYR A CA 1
ATOM 928 C C . TYR A 1 115 ? 8.969 17.234 -6.465 1 97.88 115 TYR A C 1
ATOM 930 O O . TYR A 1 115 ? 8.664 16.109 -6.887 1 97.88 115 TYR A O 1
ATOM 938 N N . GLY A 1 116 ? 9.977 17.469 -5.617 1 97.81 116 GLY A N 1
ATOM 939 C CA . GLY A 1 116 ? 10.711 16.375 -5 1 97.81 116 GLY A CA 1
ATOM 940 C C . GLY A 1 116 ? 11.977 16.016 -5.746 1 97.81 116 GLY A C 1
ATOM 941 O O . GLY A 1 116 ? 12.703 15.094 -5.344 1 97.81 116 GLY A O 1
ATOM 942 N N . GLY A 1 117 ? 12.281 16.672 -6.809 1 98.06 117 GLY A N 1
ATOM 943 C CA . GLY A 1 117 ? 13.461 16.375 -7.609 1 98.06 117 GLY A CA 1
ATOM 944 C C . GLY A 1 117 ? 14.75 16.906 -7.004 1 98.06 117 GLY A C 1
ATOM 945 O O . GLY A 1 117 ? 15.844 16.562 -7.465 1 98.06 117 GLY A O 1
ATOM 946 N N . ARG A 1 118 ? 14.656 17.734 -5.984 1 97.06 118 ARG A N 1
ATOM 947 C CA . ARG A 1 118 ? 15.797 18.266 -5.246 1 97.06 118 ARG A CA 1
ATOM 948 C C . ARG A 1 118 ? 15.859 17.672 -3.84 1 97.06 118 ARG A C 1
ATOM 950 O O . ARG A 1 118 ? 14.828 17.5 -3.186 1 97.06 118 ARG A O 1
ATOM 957 N N . LYS A 1 119 ? 17.047 17.422 -3.467 1 95.94 119 LYS A N 1
ATOM 958 C CA . LYS A 1 119 ? 17.219 16.922 -2.105 1 95.94 119 LYS A CA 1
ATOM 959 C C . LYS A 1 119 ? 16.656 17.906 -1.085 1 95.94 119 LYS A C 1
ATOM 961 O O . LYS A 1 119 ? 16.875 19.109 -1.183 1 95.94 119 LYS A O 1
ATOM 966 N N . LEU A 1 120 ? 15.938 17.406 -0.148 1 94.69 120 LEU A N 1
ATOM 967 C CA . LEU A 1 120 ? 15.242 18.234 0.833 1 94.69 120 LEU A CA 1
ATOM 968 C C . LEU A 1 120 ? 16.234 18.891 1.776 1 94.69 120 LEU A C 1
ATOM 970 O O . LEU A 1 120 ? 17.141 18.234 2.295 1 94.69 120 LEU A O 1
ATOM 974 N N . SER A 1 121 ? 16.109 20.141 1.956 1 95.69 121 SER A N 1
ATOM 975 C CA . SER A 1 121 ? 16.688 20.859 3.082 1 95.69 121 SER A CA 1
ATOM 976 C C . SER A 1 121 ? 15.695 21 4.23 1 95.69 121 SER A C 1
ATOM 978 O O . SER A 1 121 ? 14.734 21.766 4.141 1 95.69 121 SER A O 1
ATOM 980 N N . VAL A 1 122 ? 15.945 20.312 5.242 1 94.12 122 VAL A N 1
ATOM 981 C CA . VAL A 1 122 ? 15.055 20.328 6.395 1 94.12 122 VAL A CA 1
ATOM 982 C C . VAL A 1 122 ? 14.945 21.766 6.93 1 94.12 122 VAL A C 1
ATOM 984 O O . VAL A 1 122 ? 13.852 22.219 7.266 1 94.12 122 VAL A O 1
ATOM 987 N N . THR A 1 123 ? 16.078 22.422 6.926 1 96.5 123 THR A N 1
ATOM 988 C CA . THR A 1 123 ? 16.109 23.797 7.398 1 96.5 123 THR A CA 1
ATOM 989 C C . THR A 1 123 ? 15.219 24.688 6.523 1 96.5 123 THR A C 1
ATOM 991 O O . THR A 1 123 ? 14.43 25.484 7.035 1 96.5 123 THR A O 1
ATOM 994 N N . SER A 1 124 ? 15.336 24.516 5.223 1 97.81 124 SER A N 1
ATOM 995 C CA . SER A 1 124 ? 14.539 25.297 4.293 1 97.81 124 SER A CA 1
ATOM 996 C C . SER A 1 124 ? 13.055 25 4.449 1 97.81 124 SER A C 1
ATOM 998 O O . SER A 1 124 ? 12.219 25.906 4.426 1 97.81 124 SER A O 1
ATOM 1000 N N . LEU A 1 125 ? 12.719 23.781 4.613 1 98.06 125 LEU A N 1
ATOM 1001 C CA . LEU A 1 125 ? 11.328 23.375 4.789 1 98.06 125 LEU A CA 1
ATOM 1002 C C . LEU A 1 125 ? 10.758 23.938 6.086 1 98.06 125 LEU A C 1
ATOM 1004 O O . LEU A 1 125 ? 9.641 24.453 6.109 1 98.06 125 LEU A O 1
ATOM 1008 N N . GLU A 1 126 ? 11.523 23.891 7.129 1 97.81 126 GLU A N 1
ATOM 1009 C CA . GLU A 1 126 ? 11.07 24.406 8.414 1 97.81 126 GLU A CA 1
ATOM 1010 C C . GLU A 1 126 ? 10.859 25.922 8.367 1 97.81 126 GLU A C 1
ATOM 1012 O O . GLU A 1 126 ? 9.906 26.438 8.961 1 97.81 126 GLU A O 1
ATOM 1017 N N . GLU A 1 127 ? 11.781 26.578 7.715 1 98.31 127 GLU A N 1
ATOM 1018 C CA . GLU A 1 127 ? 11.609 28.016 7.547 1 98.31 127 GLU A CA 1
ATOM 1019 C C . GLU A 1 127 ? 10.32 28.344 6.797 1 98.31 127 GLU A C 1
ATOM 1021 O O . GLU A 1 127 ? 9.609 29.281 7.145 1 98.31 127 GLU A O 1
ATOM 1026 N N . TRP A 1 128 ? 10.047 27.547 5.809 1 98.69 128 TRP A N 1
ATOM 1027 C CA . TRP A 1 128 ? 8.797 27.703 5.059 1 98.69 128 TRP A CA 1
ATOM 1028 C C . TRP A 1 128 ? 7.594 27.438 5.949 1 98.69 128 TRP A C 1
ATOM 1030 O O . TRP A 1 128 ? 6.609 28.188 5.922 1 98.69 128 TRP A O 1
ATOM 1040 N N . MET A 1 129 ? 7.598 26.438 6.781 1 98.75 129 MET A N 1
ATOM 1041 C CA . MET A 1 129 ? 6.516 26.062 7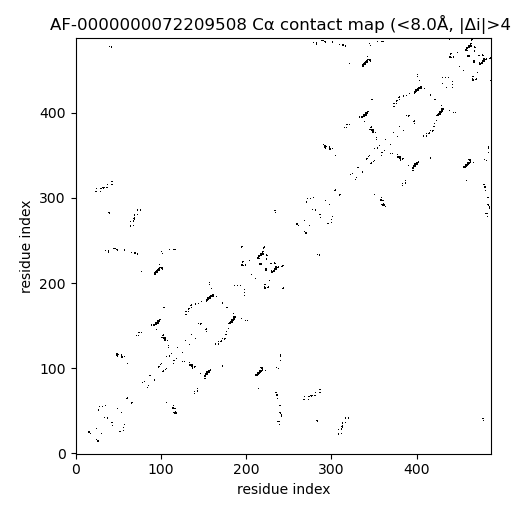.691 1 98.75 129 MET A CA 1
ATOM 1042 C C . MET A 1 129 ? 6.254 27.172 8.703 1 98.75 129 MET A C 1
ATOM 1044 O O . MET A 1 129 ? 5.105 27.391 9.102 1 98.75 129 MET A O 1
ATOM 1048 N N . LYS A 1 130 ? 7.297 27.844 9.078 1 98.56 130 LYS A N 1
ATOM 1049 C CA . LYS A 1 130 ? 7.191 28.906 10.078 1 98.56 130 LYS A CA 1
ATOM 1050 C C . LYS A 1 130 ? 6.336 30.062 9.562 1 98.56 130 LYS A C 1
ATOM 1052 O O . LYS A 1 130 ? 5.777 30.828 10.352 1 98.56 130 LYS A O 1
ATOM 1057 N N . LYS A 1 131 ? 6.262 30.141 8.281 1 98.5 131 LYS A N 1
ATOM 1058 C CA . LYS A 1 131 ? 5.457 31.219 7.699 1 98.5 131 LYS A CA 1
ATOM 1059 C C . LYS A 1 131 ? 3.969 30.953 7.918 1 98.5 131 LYS A C 1
ATOM 1061 O O . LYS A 1 131 ? 3.156 31.875 7.809 1 98.5 131 LYS A O 1
ATOM 1066 N N . GLY A 1 132 ? 3.572 29.688 8.094 1 98.56 132 GLY A N 1
ATOM 1067 C CA . GLY A 1 132 ? 2.201 29.359 8.438 1 98.56 132 GLY A CA 1
ATOM 1068 C C . GLY A 1 132 ? 1.222 29.594 7.305 1 98.56 132 GLY A C 1
ATOM 1069 O O . GLY A 1 132 ? 0.104 30.062 7.531 1 98.56 132 GLY A O 1
ATOM 1070 N N . ASN A 1 133 ? 1.65 29.297 6.031 1 98.31 133 ASN A N 1
ATOM 1071 C CA . ASN A 1 133 ? 0.796 29.609 4.891 1 98.31 133 ASN A CA 1
ATOM 1072 C C . ASN A 1 133 ? 0.466 28.359 4.078 1 98.31 133 ASN A C 1
ATOM 1074 O O . ASN A 1 133 ? 0.034 28.453 2.93 1 98.31 133 ASN A O 1
ATOM 1078 N N . ALA A 1 134 ? 0.69 27.203 4.637 1 98.81 134 ALA A N 1
ATOM 1079 C CA . ALA A 1 134 ? 0.347 25.969 3.93 1 98.81 134 ALA A CA 1
ATOM 1080 C C . ALA A 1 134 ? -1.163 25.844 3.75 1 98.81 134 ALA A C 1
ATOM 1082 O O . ALA A 1 134 ? -1.926 26.016 4.703 1 98.81 134 ALA A O 1
ATOM 1083 N N . PRO A 1 135 ? -1.613 25.609 2.559 1 98.88 135 PRO A N 1
ATOM 1084 C CA . PRO A 1 135 ? -3.057 25.453 2.363 1 98.88 135 PRO A CA 1
ATOM 1085 C C . PRO A 1 135 ? -3.594 24.156 2.947 1 98.88 135 PRO A C 1
ATOM 1087 O O . PRO A 1 135 ? -2.832 23.203 3.15 1 98.88 135 PRO A O 1
ATOM 1090 N N . ALA A 1 136 ? -4.879 24.078 3.223 1 98.88 136 ALA A N 1
ATOM 1091 C CA . ALA A 1 136 ? -5.547 22.859 3.68 1 98.88 136 ALA A CA 1
ATOM 1092 C C . ALA A 1 136 ? -5.695 21.844 2.541 1 98.88 136 ALA A C 1
ATOM 1094 O O . ALA A 1 136 ? -5.781 22.234 1.372 1 98.88 136 ALA A O 1
ATOM 1095 N N . LEU A 1 137 ? -5.629 20.609 2.852 1 98.69 137 LEU A N 1
ATOM 1096 C CA . LEU A 1 137 ? -6.195 19.594 1.965 1 98.69 137 LEU A CA 1
ATOM 1097 C C . LEU A 1 137 ? -7.703 19.484 2.158 1 98.69 137 LEU A C 1
ATOM 1099 O O . LEU A 1 137 ? -8.164 18.953 3.178 1 98.69 137 LEU A O 1
ATOM 1103 N N . ASP A 1 138 ? -8.461 19.859 1.162 1 97.88 138 ASP A N 1
ATOM 1104 C CA . ASP A 1 138 ? -9.891 20.125 1.297 1 97.88 138 ASP A CA 1
ATOM 1105 C C . ASP A 1 138 ? -10.648 18.875 1.728 1 97.88 138 ASP A C 1
ATOM 1107 O O . ASP A 1 138 ? -11.492 18.922 2.619 1 97.88 138 ASP A O 1
ATOM 1111 N N . HIS A 1 139 ? -10.344 17.797 1.134 1 98.38 139 HIS A N 1
ATOM 1112 C CA . HIS A 1 139 ? -11.078 16.578 1.443 1 98.38 139 HIS A CA 1
ATOM 1113 C C . HIS A 1 139 ? -10.719 16.047 2.828 1 98.38 139 HIS A C 1
ATOM 1115 O O . HIS A 1 139 ? -11.562 15.469 3.514 1 98.38 139 HIS A O 1
ATOM 1121 N N . SER A 1 140 ? -9.492 16.297 3.293 1 98.88 140 SER A N 1
ATOM 1122 C CA . SER A 1 140 ? -9.125 15.977 4.668 1 98.88 140 SER A CA 1
ATOM 1123 C C . SER A 1 140 ? -9.875 16.859 5.66 1 98.88 140 SER A C 1
ATOM 1125 O O . SER A 1 140 ? -10.32 16.391 6.711 1 98.88 140 SER A O 1
ATOM 1127 N N . LEU A 1 141 ? -9.977 18.094 5.316 1 98.88 141 LEU A N 1
ATOM 1128 C CA . LEU A 1 141 ? -10.711 19.016 6.184 1 98.88 141 LEU A CA 1
ATOM 1129 C C . LEU A 1 141 ? -12.164 18.562 6.34 1 98.88 141 LEU A C 1
ATOM 1131 O O . LEU A 1 141 ? -12.703 18.578 7.445 1 98.88 141 LEU A O 1
ATOM 1135 N N . LYS A 1 142 ? -12.758 18.172 5.211 1 98.62 142 LYS A N 1
ATOM 1136 C CA . LYS A 1 142 ? -14.133 17.656 5.262 1 98.62 142 LYS A CA 1
ATOM 1137 C C . LYS A 1 142 ? -14.227 16.438 6.16 1 98.62 142 LYS A C 1
ATOM 1139 O O . LYS A 1 142 ? -15.133 16.344 6.996 1 98.62 142 LYS A O 1
ATOM 1144 N N . LEU A 1 143 ? -13.352 15.469 6.004 1 98.88 143 LEU A N 1
ATOM 1145 C CA . LEU A 1 143 ? -13.336 14.273 6.84 1 98.88 143 LEU A CA 1
ATOM 1146 C C . LEU A 1 143 ? -13.148 14.641 8.305 1 98.88 143 LEU A C 1
ATOM 1148 O O . LEU A 1 143 ? -13.867 14.133 9.172 1 98.88 143 LEU A O 1
ATOM 1152 N N . TYR A 1 144 ? -12.203 15.516 8.555 1 98.88 144 TYR A N 1
ATOM 1153 C CA . TYR A 1 144 ? -11.891 16 9.898 1 98.88 144 TYR A CA 1
ATOM 1154 C C . TYR A 1 144 ? -13.133 16.531 10.594 1 98.88 144 TYR A C 1
ATOM 1156 O O . TYR A 1 144 ? -13.445 16.125 11.719 1 98.88 144 TYR A O 1
ATOM 1164 N N . ASN A 1 145 ? -13.852 17.328 9.953 1 98.69 145 ASN A N 1
ATOM 1165 C CA . ASN A 1 145 ? -15.047 17.938 10.516 1 98.69 145 ASN A CA 1
ATOM 1166 C C . ASN A 1 145 ? -16.156 16.906 10.695 1 98.69 145 ASN A C 1
ATOM 1168 O O . ASN A 1 145 ? -16.906 16.953 11.68 1 98.69 145 ASN A O 1
ATOM 1172 N N . GLU A 1 146 ? -16.281 15.977 9.766 1 98.25 146 GLU A N 1
ATOM 1173 C CA . GLU A 1 146 ? -17.281 14.922 9.891 1 98.25 146 GLU A CA 1
ATOM 1174 C C . GLU A 1 146 ? -17 14.031 11.102 1 98.25 146 GLU A C 1
ATOM 1176 O O . GLU A 1 146 ? -17.906 13.68 11.852 1 98.25 146 GLU A O 1
ATOM 11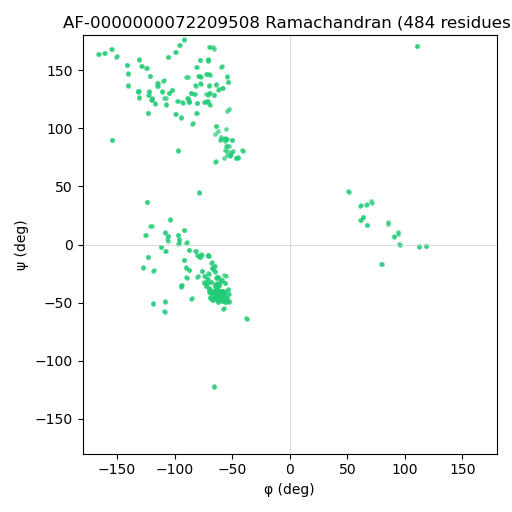81 N N . LEU A 1 147 ? -15.75 13.719 11.266 1 98.25 147 LEU A N 1
ATOM 1182 C CA . LEU A 1 147 ? -15.367 12.898 12.414 1 98.25 147 LEU A CA 1
ATOM 1183 C C . LEU A 1 147 ? -15.672 13.617 13.719 1 98.25 147 LEU A C 1
ATOM 1185 O O . LEU A 1 147 ? -16.25 13.031 14.641 1 98.25 147 LEU A O 1
ATOM 1189 N N . LYS A 1 148 ? -15.336 14.852 13.781 1 97 148 LYS A N 1
ATOM 1190 C CA . LYS A 1 148 ? -15.594 15.672 14.961 1 97 148 LYS A CA 1
ATOM 1191 C C . LYS A 1 148 ? -17.094 15.734 15.266 1 97 148 LYS A C 1
ATOM 1193 O O . LYS A 1 148 ? -17.5 15.602 16.422 1 97 148 LYS A O 1
ATOM 1198 N N . SER A 1 149 ? -17.844 15.867 14.266 1 96.69 149 SER A N 1
ATOM 1199 C CA . SER A 1 149 ? -19.281 15.992 14.438 1 96.69 149 SER A CA 1
ATOM 1200 C C . SER A 1 149 ? -19.891 14.695 14.961 1 96.69 149 SER A C 1
ATOM 1202 O O . SER A 1 149 ? -20.969 14.711 15.562 1 96.69 149 SER A O 1
ATOM 1204 N N . ARG A 1 150 ? -19.203 13.609 14.805 1 95.75 150 ARG A N 1
ATOM 1205 C CA . ARG A 1 150 ? -19.703 12.305 15.234 1 95.75 150 ARG A CA 1
ATOM 1206 C C . ARG A 1 150 ? -19.156 11.945 16.609 1 95.75 150 ARG A C 1
ATOM 1208 O O . ARG A 1 150 ? -19.406 10.844 17.109 1 95.75 150 ARG A O 1
ATOM 1215 N N . GLY A 1 151 ? -18.359 12.867 17.141 1 96.31 151 GLY A N 1
ATOM 1216 C CA . GLY A 1 151 ? -17.875 12.688 18.5 1 96.31 151 GLY A CA 1
ATOM 1217 C C . GLY A 1 151 ? -16.547 11.945 18.562 1 96.31 151 GLY A C 1
ATOM 1218 O O . GLY A 1 151 ? -16.109 11.531 19.641 1 96.31 151 GLY A O 1
ATOM 1219 N N . VAL A 1 152 ? -15.938 11.68 17.438 1 98.19 152 VAL A N 1
ATOM 1220 C CA . VAL A 1 152 ? -14.633 11.031 17.391 1 98.19 152 VAL A CA 1
ATOM 1221 C C . VAL A 1 152 ? -13.555 12 17.875 1 98.19 152 VAL A C 1
ATOM 1223 O O . VAL A 1 152 ? -13.539 13.164 17.484 1 98.19 152 VAL A O 1
ATOM 1226 N N . GLN A 1 153 ? -12.734 11.539 18.828 1 98.69 153 GLN A N 1
ATOM 1227 C CA . GLN A 1 153 ? -11.609 12.344 19.297 1 98.69 153 GLN A CA 1
ATOM 1228 C C . GLN A 1 153 ? -10.516 12.438 18.234 1 98.69 153 GLN A C 1
ATOM 1230 O O . GLN A 1 153 ? -9.977 11.414 17.797 1 98.69 153 GLN A O 1
ATOM 1235 N N . ILE A 1 154 ? -10.195 13.648 17.891 1 98.81 154 ILE A N 1
ATOM 1236 C CA . ILE A 1 154 ? -9.195 13.875 16.859 1 98.81 154 ILE A CA 1
ATOM 1237 C C . ILE A 1 154 ? -7.82 14.047 17.5 1 98.81 154 ILE A C 1
ATOM 1239 O O . ILE A 1 154 ? -7.621 14.93 18.328 1 98.81 154 ILE A O 1
ATOM 1243 N N . LEU A 1 155 ? -6.891 13.234 17.125 1 98.94 155 LEU A N 1
ATOM 1244 C CA . LEU A 1 155 ? -5.508 13.297 17.578 1 98.94 155 LEU A CA 1
ATOM 1245 C C . LEU A 1 155 ? -4.559 13.57 16.422 1 98.94 155 LEU A C 1
ATOM 1247 O O . LEU A 1 155 ? -4.562 12.828 15.43 1 98.94 155 LEU A O 1
ATOM 1251 N N . LEU A 1 156 ? -3.818 14.648 16.5 1 98.94 156 LEU A N 1
ATOM 1252 C CA . LEU A 1 156 ? -2.834 14.992 15.484 1 98.94 156 LEU A CA 1
ATOM 1253 C C . LEU A 1 156 ? -1.437 14.547 15.898 1 98.94 156 LEU A C 1
ATOM 1255 O O . LEU A 1 156 ? -0.969 14.906 16.984 1 98.94 156 LEU A O 1
ATOM 1259 N N . VAL A 1 157 ? -0.783 13.75 15.102 1 98.69 157 VAL A N 1
ATOM 1260 C CA . VAL A 1 157 ? 0.569 13.273 15.367 1 98.69 157 VAL A CA 1
ATOM 1261 C C . VAL A 1 157 ? 1.49 13.648 14.211 1 98.69 157 VAL A C 1
ATOM 1263 O O . VAL A 1 157 ? 1.349 13.125 13.102 1 98.69 157 VAL A O 1
ATOM 1266 N N . THR A 1 158 ? 2.436 14.523 14.461 1 98.56 158 THR A N 1
ATOM 1267 C CA . THR A 1 158 ? 3.27 15.07 13.391 1 98.56 158 THR A CA 1
ATOM 1268 C C . THR A 1 158 ? 4.746 14.828 13.688 1 98.56 158 THR A C 1
ATOM 1270 O O . THR A 1 158 ? 5.141 14.688 14.844 1 98.56 158 THR A O 1
ATOM 1273 N N . SER A 1 159 ? 5.535 14.727 12.617 1 96.31 159 SER A N 1
ATOM 1274 C CA . SER A 1 159 ? 6.98 14.633 12.781 1 96.31 159 SER A CA 1
ATOM 1275 C C . SER A 1 159 ? 7.625 16.016 12.836 1 96.31 159 SER A C 1
ATOM 1277 O O . SER A 1 159 ? 8.836 16.125 13.016 1 96.31 159 SER A O 1
ATOM 1279 N N . ARG A 1 160 ? 6.809 17.078 12.633 1 97.5 160 ARG A N 1
ATOM 1280 C CA . ARG A 1 160 ? 7.352 18.422 12.883 1 97.5 160 ARG A CA 1
ATOM 1281 C C . ARG A 1 160 ? 7.926 18.516 14.289 1 97.5 160 ARG A C 1
ATOM 1283 O O . ARG A 1 160 ? 7.348 18 15.242 1 97.5 160 ARG A O 1
ATOM 1290 N N . LYS A 1 161 ? 8.945 19.234 14.383 1 96 161 LYS A N 1
ATOM 1291 C CA . LYS A 1 161 ? 9.594 19.406 15.68 1 96 161 LYS A CA 1
ATOM 1292 C C . LYS A 1 161 ? 8.836 20.391 16.547 1 96 161 LYS A C 1
ATOM 1294 O O . LYS A 1 161 ? 8.133 21.266 16.031 1 96 161 LYS A O 1
ATOM 1299 N N . GLU A 1 162 ? 9.102 20.25 17.812 1 96.56 162 GLU A N 1
ATOM 1300 C CA . GLU A 1 162 ? 8.367 21.016 18.812 1 96.56 162 GLU A CA 1
ATOM 1301 C C . GLU A 1 162 ? 8.508 22.516 18.594 1 96.56 162 GLU A C 1
ATOM 1303 O O . GLU A 1 162 ? 7.582 23.281 18.859 1 96.56 162 GLU A O 1
ATOM 1308 N N . HIS A 1 163 ? 9.609 22.969 18.062 1 95.94 163 HIS A N 1
ATOM 1309 C CA . HIS A 1 163 ? 9.82 24.406 17.906 1 95.94 163 HIS A CA 1
ATOM 1310 C C . HIS A 1 163 ? 8.906 24.984 16.812 1 95.94 163 HIS A C 1
ATOM 1312 O O . HIS A 1 163 ? 8.773 26.203 16.703 1 95.94 163 HIS A O 1
ATOM 1318 N N . LEU A 1 164 ? 8.227 24.094 16.062 1 98.25 164 LEU A N 1
ATOM 1319 C CA . LEU A 1 164 ? 7.301 24.531 15.023 1 98.25 164 LEU A CA 1
ATOM 1320 C C . LEU A 1 164 ? 5.871 24.562 15.547 1 98.25 164 LEU A C 1
ATOM 1322 O O . LEU A 1 164 ? 4.945 24.906 14.805 1 98.25 164 LEU A O 1
ATOM 1326 N N . ARG A 1 165 ? 5.605 24.328 16.781 1 98.31 165 ARG A N 1
ATOM 1327 C CA . ARG A 1 165 ? 4.273 24.141 17.344 1 98.31 165 ARG A CA 1
ATOM 1328 C C . ARG A 1 165 ? 3.398 25.359 17.078 1 98.31 165 ARG A C 1
ATOM 1330 O O . ARG A 1 165 ? 2.318 25.25 16.5 1 98.31 165 ARG A O 1
ATOM 1337 N N . SER A 1 166 ? 3.871 26.516 17.484 1 98.62 166 SER A N 1
ATOM 1338 C CA . SER A 1 166 ? 3.041 27.703 17.375 1 98.62 166 SER A CA 1
ATOM 1339 C C . SER A 1 166 ? 2.664 28 15.93 1 98.62 166 SER A C 1
ATOM 1341 O O . SER A 1 166 ? 1.488 28.203 15.617 1 98.62 166 SER A O 1
ATOM 1343 N N . ALA A 1 167 ? 3.646 27.953 15.031 1 98.88 167 ALA A N 1
ATOM 1344 C CA . ALA A 1 167 ? 3.398 28.234 13.625 1 98.88 167 ALA A CA 1
ATOM 1345 C C . ALA A 1 167 ? 2.445 27.219 13.016 1 98.88 167 ALA A C 1
ATOM 1347 O O . ALA A 1 167 ? 1.59 27.562 12.195 1 98.88 167 ALA A O 1
ATOM 1348 N N . THR A 1 168 ? 2.576 25.984 13.406 1 98.94 168 THR A N 1
ATOM 1349 C CA . THR A 1 168 ? 1.744 24.906 12.883 1 98.94 168 THR A CA 1
ATOM 1350 C C . THR A 1 168 ? 0.3 25.062 13.352 1 98.94 168 THR A C 1
ATOM 1352 O O . THR A 1 168 ? -0.631 24.969 12.547 1 98.94 168 THR A O 1
ATOM 1355 N N . ILE A 1 169 ? 0.12 25.344 14.648 1 98.88 169 ILE A N 1
ATOM 1356 C CA . ILE A 1 169 ? -1.218 25.516 15.203 1 98.88 169 ILE A CA 1
ATOM 1357 C C . ILE A 1 169 ? -1.906 26.703 14.555 1 98.88 169 ILE A C 1
ATOM 1359 O O . ILE A 1 169 ? -3.068 26.625 14.156 1 98.88 169 ILE A O 1
ATOM 1363 N N . ASP A 1 170 ? -1.151 27.812 14.422 1 98.81 170 ASP A N 1
ATOM 1364 C CA . ASP A 1 170 ? -1.702 28.984 13.766 1 98.81 170 ASP A CA 1
ATOM 1365 C C . ASP A 1 170 ? -2.15 28.672 12.344 1 98.81 170 ASP A C 1
ATOM 1367 O O . ASP A 1 170 ? -3.221 29.094 11.906 1 98.81 170 ASP A O 1
ATOM 1371 N N . ASN A 1 171 ? -1.293 27.906 11.625 1 98.94 171 ASN A N 1
ATOM 1372 C CA . ASN A 1 171 ? -1.613 27.531 10.258 1 98.94 171 ASN A CA 1
ATOM 1373 C C . ASN A 1 171 ? -2.865 26.656 10.195 1 98.94 171 ASN A C 1
ATOM 1375 O O . ASN A 1 171 ? -3.752 26.891 9.375 1 98.94 171 ASN A O 1
ATOM 1379 N N . LEU A 1 172 ? -2.953 25.656 11.055 1 98.94 172 LEU A N 1
ATOM 1380 C CA . LEU A 1 172 ? -4.109 24.766 11.102 1 98.94 172 LEU A CA 1
ATOM 1381 C C . LEU A 1 172 ? -5.398 25.562 11.305 1 98.94 172 LEU A C 1
ATOM 1383 O O . LEU A 1 172 ? -6.352 25.406 10.539 1 98.94 172 LEU A O 1
ATOM 1387 N N . VAL A 1 173 ? -5.398 26.422 12.258 1 98.88 173 VAL A N 1
ATOM 1388 C CA . VAL A 1 173 ? -6.594 27.188 12.586 1 98.88 173 VAL A CA 1
ATOM 1389 C C . VAL A 1 173 ? -6.941 28.125 11.422 1 98.88 173 VAL A C 1
ATOM 1391 O O . VAL A 1 173 ? -8.109 28.234 11.039 1 98.88 173 VAL A O 1
ATOM 1394 N N . LYS A 1 174 ? -5.941 28.719 10.859 1 98.81 174 LYS A N 1
ATOM 1395 C CA . LYS A 1 174 ? -6.113 29.656 9.758 1 98.81 174 LYS A CA 1
ATOM 1396 C C . LYS A 1 174 ? -6.859 29.016 8.594 1 98.81 174 LYS A C 1
ATOM 1398 O O . LYS A 1 174 ? -7.645 29.672 7.906 1 98.81 174 LYS A O 1
ATOM 1403 N N . VAL A 1 175 ? -6.633 27.734 8.422 1 98.88 175 VAL A N 1
ATOM 1404 C CA . VAL A 1 175 ? -7.191 27.109 7.227 1 98.88 175 VAL A CA 1
ATOM 1405 C C . VAL A 1 175 ? -8.391 26.25 7.609 1 98.88 175 VAL A C 1
ATOM 1407 O O . VAL A 1 175 ? -8.891 25.469 6.789 1 98.88 175 VAL A O 1
ATOM 1410 N N . GLY A 1 176 ? -8.766 26.25 8.891 1 98.75 176 GLY A N 1
ATOM 1411 C CA . GLY A 1 176 ? -10.086 25.719 9.219 1 98.75 176 GLY A CA 1
ATOM 1412 C C . GLY A 1 176 ? -10.031 24.516 10.133 1 98.75 176 GLY A C 1
ATOM 1413 O O . GLY A 1 176 ? -11.07 23.969 10.516 1 98.75 176 GLY A O 1
ATOM 1414 N N . TYR A 1 177 ? -8.852 24.078 10.5 1 98.88 177 TYR A N 1
ATOM 1415 C CA . TYR A 1 177 ? -8.734 22.969 11.445 1 98.88 177 TYR A CA 1
ATOM 1416 C C . TYR A 1 177 ? -8.742 23.469 12.883 1 98.88 177 TYR A C 1
ATOM 1418 O O . TYR A 1 177 ? -7.926 24.328 13.25 1 98.88 177 TYR A O 1
ATOM 1426 N N . TYR A 1 178 ? -9.633 23 13.664 1 98.5 178 TYR A N 1
ATOM 1427 C CA . TYR A 1 178 ? -9.695 23.312 15.086 1 98.5 178 TYR A CA 1
ATOM 1428 C C . TYR A 1 178 ? -10.539 22.281 15.836 1 98.5 178 TYR A C 1
ATOM 1430 O O . TYR A 1 178 ? -11.172 21.422 15.211 1 98.5 178 TYR A O 1
ATOM 1438 N N . GLY A 1 179 ? -10.438 22.25 17.109 1 98.5 179 GLY A N 1
ATOM 1439 C CA . GLY A 1 179 ? -11.242 21.359 17.922 1 98.5 179 GLY A CA 1
ATOM 1440 C C . GLY A 1 179 ? -10.625 19.969 18.062 1 98.5 179 GLY A C 1
ATOM 1441 O O . GLY A 1 179 ? -11.328 19.016 18.391 1 98.5 179 GLY A O 1
ATOM 1442 N N . TRP A 1 180 ? -9.344 19.859 17.797 1 98.81 180 TRP A N 1
ATOM 1443 C CA . TRP A 1 180 ? -8.688 18.578 18.062 1 98.81 180 TRP A CA 1
ATOM 1444 C C . TRP A 1 180 ? -8.547 18.344 19.562 1 98.81 180 TRP A C 1
ATOM 1446 O O . TRP A 1 180 ? -8.594 19.281 20.344 1 98.81 180 TRP A O 1
ATOM 1456 N N . THR A 1 181 ? -8.375 17.094 19.922 1 98.69 181 THR A N 1
ATOM 1457 C CA . THR A 1 181 ? -8.234 16.703 21.328 1 98.69 181 THR A CA 1
ATOM 1458 C C . THR A 1 181 ? -6.785 16.828 21.781 1 98.69 181 THR A C 1
ATOM 1460 O O . THR A 1 181 ? -6.512 17.312 22.875 1 98.69 181 THR A O 1
ATOM 1463 N N . LYS A 1 182 ? -5.875 16.312 20.953 1 98.31 182 LYS A N 1
ATOM 1464 C CA . LYS A 1 182 ? -4.441 16.359 21.203 1 98.31 182 LYS A CA 1
ATOM 1465 C C . LYS A 1 182 ? -3.658 16.641 19.922 1 98.31 182 LYS A C 1
ATOM 1467 O O . LYS A 1 182 ? -4.086 16.25 18.844 1 98.31 182 LYS A O 1
ATOM 1472 N N . ILE A 1 183 ? -2.604 17.328 20.141 1 98.75 183 ILE A N 1
ATOM 1473 C CA . ILE A 1 183 ? -1.618 17.484 19.078 1 98.75 183 ILE A CA 1
ATOM 1474 C C . ILE A 1 183 ? -0.224 17.172 19.609 1 98.75 183 ILE A C 1
ATOM 1476 O O . ILE A 1 183 ? 0.18 17.672 20.656 1 98.75 183 ILE A O 1
ATOM 1480 N N . ILE A 1 184 ? 0.47 16.281 18.953 1 98.31 184 ILE A N 1
ATOM 1481 C CA . ILE A 1 184 ? 1.754 15.789 19.422 1 98.31 184 ILE A CA 1
ATOM 1482 C C . ILE A 1 184 ? 2.84 16.094 18.391 1 98.31 184 ILE A C 1
ATOM 1484 O O . ILE A 1 184 ? 2.711 15.734 17.219 1 98.31 184 ILE A O 1
ATOM 1488 N N . PHE A 1 185 ? 3.863 16.781 18.875 1 98.19 185 PHE A N 1
ATOM 1489 C CA . PHE A 1 185 ? 5.035 17.109 18.078 1 98.19 185 PHE A CA 1
ATOM 1490 C C . PHE A 1 185 ? 6.223 16.25 18.469 1 98.19 185 PHE A C 1
ATOM 1492 O O . PHE A 1 185 ? 6.238 15.656 19.547 1 98.19 185 PHE A O 1
ATOM 1499 N N . ARG A 1 186 ? 7.117 16.25 17.531 1 95.75 186 ARG A N 1
ATOM 1500 C CA . ARG A 1 186 ? 8.289 15.422 17.797 1 95.75 186 ARG A CA 1
ATOM 1501 C C . ARG A 1 186 ? 9.305 16.156 18.672 1 95.75 186 ARG A C 1
ATOM 1503 O O . ARG A 1 186 ? 9.688 17.281 18.359 1 95.75 186 ARG A O 1
ATOM 1510 N N . ASP A 1 187 ? 9.711 15.5 19.688 1 91.5 187 ASP A N 1
ATOM 1511 C CA . ASP A 1 187 ? 10.719 16.047 20.594 1 91.5 187 ASP A CA 1
ATOM 1512 C C . ASP A 1 187 ? 12.117 15.938 20 1 91.5 187 ASP A C 1
ATOM 1514 O O . ASP A 1 187 ? 12.484 14.883 19.469 1 91.5 187 ASP A O 1
ATOM 1518 N N . PRO A 1 188 ? 12.891 16.938 20.156 1 84.38 188 PRO A N 1
ATOM 1519 C CA . PRO A 1 188 ? 14.258 16.906 19.625 1 84.38 188 PRO A CA 1
ATOM 1520 C C . PRO A 1 188 ? 15.055 15.719 20.172 1 84.38 188 PRO A C 1
ATOM 1522 O O . PRO A 1 188 ? 15.977 15.234 19.5 1 84.38 188 PRO A O 1
ATOM 1525 N N . ALA A 1 189 ? 14.766 15.195 21.312 1 84.44 189 ALA A N 1
ATOM 1526 C CA . ALA A 1 189 ? 15.484 14.078 21.922 1 84.44 189 ALA A CA 1
ATOM 1527 C C . ALA A 1 189 ? 15.258 12.789 21.125 1 84.44 189 ALA A C 1
ATOM 1529 O O . ALA A 1 189 ? 16.016 11.836 21.266 1 84.44 189 ALA A O 1
ATOM 1530 N N . ASN A 1 190 ? 14.297 12.773 20.297 1 83.12 190 ASN A N 1
ATOM 1531 C CA . ASN A 1 190 ? 13.961 11.578 19.531 1 83.12 190 ASN A CA 1
ATOM 1532 C C . ASN A 1 190 ? 14.43 11.688 18.078 1 83.12 190 ASN A C 1
ATOM 1534 O O . ASN A 1 190 ? 13.914 10.992 17.203 1 83.12 190 ASN A O 1
ATOM 1538 N N . GLU A 1 191 ? 15.367 12.531 17.906 1 80.81 191 GLU A N 1
ATOM 1539 C CA . GLU A 1 191 ? 15.758 12.82 16.531 1 80.81 191 GLU A CA 1
ATOM 1540 C C . GLU A 1 191 ? 16.406 11.602 15.867 1 80.81 191 GLU A C 1
ATOM 1542 O O . GLU A 1 191 ? 16.312 11.438 14.648 1 80.81 191 GLU A O 1
ATOM 1547 N N . LEU A 1 192 ? 16.906 10.688 16.594 1 85.12 192 LEU A N 1
ATOM 1548 C CA . LEU A 1 192 ? 17.609 9.531 16.047 1 85.12 192 LEU A CA 1
ATOM 1549 C C . LEU A 1 192 ? 16.656 8.367 15.836 1 85.12 192 LEU A C 1
ATOM 1551 O O . LEU A 1 192 ? 17 7.379 15.18 1 85.12 192 LEU A O 1
ATOM 1555 N N . VAL A 1 193 ? 15.547 8.508 16.391 1 91.19 193 VAL A N 1
ATOM 1556 C CA . VAL A 1 193 ? 14.523 7.473 16.25 1 91.19 193 VAL A CA 1
ATOM 1557 C C . VAL A 1 193 ? 13.789 7.66 14.922 1 91.19 193 VAL A C 1
ATOM 1559 O O . VAL A 1 193 ? 13.469 8.781 14.531 1 91.19 193 VAL A O 1
ATOM 1562 N N . SER A 1 194 ? 13.539 6.562 14.203 1 94.94 194 SER A N 1
ATOM 1563 C CA . SER A 1 194 ? 12.797 6.668 12.953 1 94.94 194 SER A CA 1
ATOM 1564 C C . SER A 1 194 ? 11.414 7.266 13.18 1 94.94 194 SER A C 1
ATOM 1566 O O . SER A 1 194 ? 10.852 7.148 14.266 1 94.94 194 SER A O 1
ATOM 1568 N N . VAL A 1 195 ? 10.906 7.887 12.156 1 96.25 195 VAL A N 1
ATOM 1569 C CA . VAL A 1 195 ? 9.578 8.484 12.266 1 96.25 195 VAL A CA 1
ATOM 1570 C C . VAL A 1 195 ? 8.547 7.391 12.539 1 96.25 195 VAL A C 1
ATOM 1572 O O . VAL A 1 195 ? 7.645 7.566 13.359 1 96.25 195 VAL A O 1
ATOM 1575 N N . LYS A 1 196 ? 8.672 6.27 11.891 1 96.25 196 LYS A N 1
ATOM 1576 C CA . LYS A 1 196 ? 7.766 5.148 12.125 1 96.25 196 LYS A CA 1
ATOM 1577 C C . LYS A 1 196 ? 7.77 4.734 13.594 1 96.25 196 LYS A C 1
ATOM 1579 O O . LYS A 1 196 ? 6.707 4.559 14.195 1 96.25 196 LYS A O 1
ATOM 1584 N N . LYS A 1 197 ? 8.961 4.562 14.164 1 95.81 197 LYS A N 1
ATOM 1585 C CA . LYS A 1 197 ? 9.078 4.156 15.562 1 95.81 197 LYS A CA 1
ATOM 1586 C C . LYS A 1 197 ? 8.508 5.223 16.484 1 95.81 197 LYS A C 1
ATOM 1588 O O . LYS A 1 197 ? 7.781 4.91 17.438 1 95.81 197 LYS A O 1
ATOM 1593 N N . TYR A 1 198 ? 8.875 6.469 16.203 1 96.94 198 TYR A N 1
ATOM 1594 C CA . TYR A 1 198 ? 8.344 7.582 16.984 1 96.94 198 TYR A CA 1
ATOM 1595 C C . TYR A 1 198 ? 6.82 7.566 17 1 96.94 198 TYR A C 1
ATOM 1597 O O . TYR A 1 198 ? 6.199 7.621 18.062 1 96.94 198 TYR A O 1
ATOM 1605 N N . LYS A 1 199 ? 6.211 7.383 15.867 1 97.19 199 LYS A N 1
ATOM 1606 C CA . LYS A 1 199 ? 4.754 7.453 15.773 1 97.19 199 LYS A CA 1
ATOM 1607 C C . LYS A 1 199 ? 4.105 6.207 16.375 1 97.19 199 LYS A C 1
ATOM 1609 O O . LYS A 1 199 ? 3.023 6.285 16.953 1 97.19 199 LYS A O 1
ATOM 1614 N N . SER A 1 200 ? 4.773 5.094 16.25 1 96.62 200 SER A N 1
ATOM 1615 C CA . SER A 1 200 ? 4.309 3.887 16.922 1 96.62 200 SER A CA 1
ATOM 1616 C C . SER A 1 200 ? 4.309 4.066 18.438 1 96.62 200 SER A C 1
ATOM 1618 O O . SER A 1 200 ? 3.369 3.65 19.125 1 96.62 200 SER A O 1
ATOM 1620 N N . ASP A 1 201 ? 5.328 4.691 18.953 1 96.75 201 ASP A N 1
ATOM 1621 C CA . ASP A 1 201 ? 5.422 4.945 20.375 1 96.75 201 ASP A CA 1
ATOM 1622 C C . ASP A 1 201 ? 4.32 5.891 20.844 1 96.75 201 ASP A C 1
ATOM 1624 O O . ASP A 1 201 ? 3.752 5.711 21.922 1 96.75 201 ASP A O 1
ATOM 1628 N N . VAL A 1 202 ? 4.051 6.84 20.047 1 97.38 202 VAL A N 1
ATOM 1629 C CA . VAL A 1 202 ? 2.975 7.773 20.375 1 97.38 202 VAL A CA 1
ATOM 1630 C C . VAL A 1 202 ? 1.644 7.027 20.422 1 97.38 202 VAL A C 1
ATOM 1632 O O . VAL A 1 202 ? 0.834 7.242 21.328 1 97.38 202 VAL A O 1
ATOM 1635 N N . ARG A 1 203 ? 1.391 6.125 19.484 1 98.12 203 ARG A N 1
ATOM 1636 C CA . ARG A 1 203 ? 0.159 5.344 19.469 1 98.12 203 ARG A CA 1
ATOM 1637 C C . ARG A 1 203 ? 0.033 4.496 20.719 1 98.12 203 ARG A C 1
ATOM 1639 O O . ARG A 1 203 ? -1.057 4.371 21.281 1 98.12 203 ARG A O 1
ATOM 1646 N N . LYS A 1 204 ? 1.158 3.928 21.109 1 98 204 LYS A N 1
ATOM 1647 C CA . LYS A 1 204 ? 1.158 3.141 22.344 1 98 204 LYS A CA 1
ATOM 1648 C C . LYS A 1 204 ? 0.707 3.982 23.531 1 98 204 LYS A C 1
ATOM 1650 O O . LYS A 1 204 ? -0.099 3.529 24.344 1 98 204 LYS A O 1
ATOM 1655 N N . LYS A 1 205 ? 1.199 5.188 23.594 1 98 205 LYS A N 1
ATOM 1656 C CA . LYS A 1 205 ? 0.825 6.09 24.672 1 98 205 LYS A CA 1
ATOM 1657 C C . LYS A 1 205 ? -0.655 6.453 24.594 1 98 205 LYS A C 1
ATOM 1659 O O . LYS A 1 205 ? -1.339 6.5 25.625 1 98 205 LYS A O 1
ATOM 1664 N N . ILE A 1 206 ? -1.121 6.684 23.422 1 98.12 206 ILE A N 1
ATOM 1665 C CA . ILE A 1 206 ? -2.518 7.043 23.203 1 98.12 206 ILE A CA 1
ATOM 1666 C C . ILE A 1 206 ? -3.422 5.906 23.672 1 98.12 206 ILE A C 1
ATOM 1668 O O . ILE A 1 206 ? -4.426 6.145 24.344 1 98.12 206 ILE A O 1
ATOM 1672 N N . ILE A 1 207 ? -3.039 4.695 23.328 1 98.06 207 ILE A N 1
ATOM 1673 C CA . ILE A 1 207 ? -3.805 3.521 23.734 1 98.06 207 ILE A CA 1
ATOM 1674 C C . ILE A 1 207 ? -3.738 3.369 25.25 1 98.06 207 ILE A C 1
ATOM 1676 O O . ILE A 1 207 ? -4.75 3.09 25.906 1 98.06 207 ILE A O 1
ATOM 1680 N N . ASN A 1 208 ? -2.588 3.588 25.828 1 98.19 208 ASN A N 1
ATOM 1681 C CA . ASN A 1 208 ? -2.418 3.512 27.281 1 98.19 208 ASN A CA 1
ATOM 1682 C C . ASN A 1 208 ? -3.262 4.559 28 1 98.19 208 ASN A C 1
ATOM 1684 O O . ASN A 1 208 ? -3.689 4.348 29.125 1 98.19 208 ASN A O 1
ATOM 1688 N N . ASP A 1 209 ? -3.49 5.629 27.312 1 98.12 209 ASP A N 1
ATOM 1689 C CA . ASP A 1 209 ? -4.328 6.691 27.875 1 98.12 209 ASP A CA 1
ATOM 1690 C C . ASP A 1 209 ? -5.809 6.316 27.797 1 98.12 209 ASP A C 1
ATOM 1692 O O . ASP A 1 209 ? -6.664 7.055 28.281 1 98.12 209 ASP A O 1
ATOM 1696 N N . GLY A 1 210 ? -6.113 5.219 27.109 1 97.75 210 GLY A N 1
ATOM 1697 C CA . GLY A 1 210 ? -7.469 4.695 27.141 1 97.75 210 GLY A CA 1
ATOM 1698 C C . GLY A 1 210 ? -8.188 4.812 25.812 1 97.75 210 GLY A C 1
ATOM 1699 O O . GLY A 1 210 ? -9.305 4.324 25.656 1 97.75 210 GLY A O 1
ATOM 1700 N N . TYR A 1 211 ? -7.504 5.398 24.828 1 98.12 211 TYR A N 1
ATOM 1701 C CA . TYR A 1 211 ? -8.164 5.664 23.562 1 98.12 211 TYR A CA 1
ATOM 1702 C C . TYR A 1 211 ? -8.219 4.406 22.703 1 98.12 211 TYR A C 1
ATOM 1704 O O . TYR A 1 211 ? -7.285 3.598 22.703 1 98.12 211 TYR A O 1
ATOM 1712 N N . ARG A 1 212 ? -9.297 4.293 21.969 1 97.19 212 ARG A N 1
ATOM 1713 C CA . ARG A 1 212 ? -9.438 3.322 20.875 1 97.19 212 ARG A CA 1
ATOM 1714 C C . ARG A 1 212 ? -9.195 3.977 19.531 1 97.19 212 ARG A C 1
ATOM 1716 O O . ARG A 1 212 ? -10 4.789 19.062 1 97.19 212 ARG A O 1
ATOM 1723 N N . ILE A 1 213 ? -8.133 3.582 18.938 1 97.75 213 ILE A N 1
ATOM 1724 C CA . ILE A 1 213 ? -7.809 4.172 17.641 1 97.75 213 ILE A CA 1
ATOM 1725 C C . ILE A 1 213 ? -8.555 3.43 16.531 1 97.75 213 ILE A C 1
ATOM 1727 O O . ILE A 1 213 ? -8.156 2.334 16.141 1 97.75 213 ILE A O 1
ATOM 1731 N N . TRP A 1 214 ? -9.57 4.043 16.047 1 97.62 214 TRP A N 1
ATOM 1732 C CA . TRP A 1 214 ? -10.391 3.412 15.008 1 97.62 214 TRP A CA 1
ATOM 1733 C C . TRP A 1 214 ? -9.734 3.549 13.641 1 97.62 214 TRP A C 1
ATOM 1735 O O . TRP A 1 214 ? -9.938 2.705 12.758 1 97.62 214 TRP A O 1
ATOM 1745 N N . GLY A 1 215 ? -8.93 4.605 13.461 1 98 215 GLY A N 1
ATOM 1746 C CA . GLY A 1 215 ? -8.281 4.777 12.172 1 98 215 GLY A CA 1
ATOM 1747 C C . GLY A 1 215 ? -7.168 5.809 12.195 1 98 215 GLY A C 1
ATOM 1748 O O . GLY A 1 215 ? -7.062 6.59 13.141 1 98 215 GLY A O 1
ATOM 1749 N N . ILE A 1 216 ? -6.336 5.781 11.188 1 98.75 216 ILE A N 1
ATOM 1750 C CA . ILE A 1 216 ? -5.285 6.758 10.914 1 98.75 216 ILE A CA 1
ATOM 1751 C C . ILE A 1 216 ? -5.344 7.188 9.453 1 98.75 216 ILE A C 1
ATOM 1753 O O . ILE A 1 216 ? -5.531 6.352 8.562 1 98.75 216 ILE A O 1
ATOM 1757 N N . LEU A 1 217 ? -5.32 8.453 9.211 1 98.88 217 LEU A N 1
ATOM 1758 C CA . LEU A 1 217 ? -5.094 8.992 7.875 1 98.88 217 LEU A CA 1
ATOM 1759 C C . LEU A 1 217 ? -3.711 9.617 7.766 1 98.88 217 LEU A C 1
ATOM 1761 O O . LEU A 1 217 ? -3.328 10.438 8.602 1 98.88 217 LEU A O 1
ATOM 1765 N N . GLY A 1 218 ? -2.928 9.219 6.816 1 98.81 218 GLY A N 1
ATOM 1766 C CA . GLY A 1 218 ? -1.61 9.773 6.547 1 98.81 218 GLY A CA 1
ATOM 1767 C C . GLY A 1 218 ? -1.166 9.578 5.109 1 98.81 218 GLY A C 1
ATOM 1768 O O . GLY A 1 218 ? -1.775 8.812 4.363 1 98.81 218 GLY A O 1
ATOM 1769 N N . ASP A 1 219 ? -0.102 10.273 4.762 1 98.81 219 ASP A N 1
ATOM 1770 C CA . ASP A 1 219 ? 0.366 10.203 3.381 1 98.81 219 ASP A CA 1
ATOM 1771 C C . ASP A 1 219 ? 1.658 9.398 3.279 1 98.81 219 ASP A C 1
ATOM 1773 O O . ASP A 1 219 ? 2.148 9.133 2.18 1 98.81 219 ASP A O 1
ATOM 1777 N N . GLN A 1 220 ? 2.205 9.008 4.426 1 98.56 220 GLN A N 1
ATOM 1778 C CA . GLN A 1 220 ? 3.422 8.203 4.492 1 98.56 220 GLN A CA 1
ATOM 1779 C C . GLN A 1 220 ? 3.174 6.887 5.223 1 98.56 220 GLN A C 1
ATOM 1781 O O . GLN A 1 220 ? 2.432 6.848 6.207 1 98.56 220 GLN A O 1
ATOM 1786 N N . TYR A 1 221 ? 3.832 5.871 4.785 1 97.5 221 TYR A N 1
ATOM 1787 C CA . TYR A 1 221 ? 3.721 4.582 5.465 1 97.5 221 TYR A CA 1
ATOM 1788 C C . TYR A 1 221 ? 4.242 4.676 6.895 1 97.5 221 TYR A C 1
ATOM 1790 O O . TYR A 1 221 ? 3.734 3.996 7.789 1 97.5 221 TYR A O 1
ATOM 1798 N N . SER A 1 222 ? 5.18 5.574 7.18 1 97.62 222 SER A N 1
ATOM 1799 C CA . SER A 1 222 ? 5.691 5.773 8.531 1 97.62 222 SER A CA 1
ATOM 1800 C C . SER A 1 222 ? 4.609 6.316 9.461 1 97.62 222 SER A C 1
ATOM 1802 O O . SER A 1 222 ? 4.73 6.227 10.68 1 97.62 222 SER A O 1
ATOM 1804 N N . SER A 1 223 ? 3.574 6.852 8.844 1 97.56 223 SER A N 1
ATOM 1805 C CA . SER A 1 223 ? 2.488 7.406 9.648 1 97.56 223 SER A CA 1
ATOM 1806 C C . SER A 1 223 ? 1.459 6.34 10 1 97.56 223 SER A C 1
ATOM 1808 O O . SER A 1 223 ? 0.736 6.469 10.992 1 97.56 223 SER A O 1
ATOM 1810 N N . ILE A 1 224 ? 1.455 5.25 9.164 1 96.88 224 ILE A N 1
ATOM 1811 C CA . ILE A 1 224 ? 0.276 4.406 9.32 1 96.88 224 ILE A CA 1
ATOM 1812 C C . ILE A 1 224 ? 0.706 2.98 9.664 1 96.88 224 ILE A C 1
ATOM 1814 O O . ILE A 1 224 ? -0.122 2.152 10.047 1 96.88 224 ILE A O 1
ATOM 1818 N N . GLU A 1 225 ? 1.988 2.668 9.562 1 94.12 225 GLU A N 1
ATOM 1819 C CA . GLU A 1 225 ? 2.496 1.331 9.859 1 94.12 225 GLU A CA 1
ATOM 1820 C C . GLU A 1 225 ? 3.1 1.266 11.258 1 94.12 225 GLU A C 1
ATOM 1822 O O . GLU A 1 225 ? 3.299 2.297 11.906 1 94.12 225 GLU A O 1
ATOM 1827 N N . GLY A 1 226 ? 3.32 0.031 11.75 1 92.06 226 GLY A N 1
ATOM 1828 C CA . GLY A 1 226 ? 3.941 -0.205 13.039 1 92.06 226 GLY A CA 1
ATOM 1829 C C . GLY A 1 226 ? 2.982 -0.773 14.07 1 92.06 226 GLY A C 1
ATOM 1830 O O . GLY A 1 226 ? 1.771 -0.802 13.844 1 92.06 226 GLY A O 1
ATOM 1831 N N . ILE A 1 227 ? 3.551 -1.188 15.195 1 91.44 227 ILE A N 1
ATOM 1832 C CA . ILE A 1 227 ? 2.775 -1.738 16.297 1 91.44 227 ILE A CA 1
ATOM 1833 C C . ILE A 1 227 ? 2.791 -0.764 17.484 1 91.44 227 ILE A C 1
ATOM 1835 O O . ILE A 1 227 ? 3.85 -0.257 17.859 1 91.44 227 ILE A O 1
ATOM 1839 N N . PRO A 1 228 ? 1.625 -0.492 18.016 1 94.06 228 PRO A N 1
ATOM 1840 C CA . PRO A 1 228 ? 0.302 -1.048 17.719 1 94.06 228 PRO A CA 1
ATOM 1841 C C . PRO A 1 228 ? -0.315 -0.469 16.453 1 94.06 228 PRO A C 1
ATOM 1843 O O . PRO A 1 228 ? -0.082 0.698 16.125 1 94.06 228 PRO A O 1
ATOM 1846 N N . SER A 1 229 ? -1.009 -1.343 15.797 1 88.19 229 SER A N 1
ATOM 1847 C CA . SER A 1 229 ? -1.696 -0.924 14.578 1 88.19 229 SER A CA 1
ATOM 1848 C C . SER A 1 229 ? -3.105 -0.425 14.883 1 88.19 229 SER A C 1
ATOM 1850 O O . SER A 1 229 ? -3.76 -0.92 15.805 1 88.19 229 SER A O 1
ATOM 1852 N N . PRO A 1 230 ? -3.479 0.592 14.094 1 86.94 230 PRO A N 1
ATOM 1853 C CA . PRO A 1 230 ? -4.898 0.943 14.18 1 86.94 230 PRO A CA 1
ATOM 1854 C C . PRO A 1 230 ? -5.809 -0.158 13.641 1 86.94 230 PRO A C 1
ATOM 1856 O O . PRO A 1 230 ? -5.324 -1.134 13.055 1 86.94 230 PRO A O 1
ATOM 1859 N N . GLU A 1 231 ? -7.102 0.073 13.922 1 90.5 231 GLU A N 1
ATOM 1860 C CA . GLU A 1 231 ? -8.055 -0.839 13.289 1 90.5 231 GLU A CA 1
ATOM 1861 C C . GLU A 1 231 ? -8.008 -0.716 11.766 1 90.5 231 GLU A C 1
ATOM 1863 O O . GLU A 1 231 ? -8.062 -1.722 11.055 1 90.5 231 GLU A O 1
ATOM 1868 N N . ARG A 1 232 ? -7.906 0.578 11.312 1 95.81 232 ARG A N 1
ATOM 1869 C CA . ARG A 1 232 ? -7.773 0.852 9.883 1 95.81 232 ARG A CA 1
ATOM 1870 C C . ARG A 1 232 ? -6.793 1.989 9.633 1 95.81 232 ARG A C 1
ATOM 1872 O O . ARG A 1 232 ? -6.758 2.965 10.383 1 95.81 232 ARG A O 1
ATOM 1879 N N . ALA A 1 233 ? -5.984 1.77 8.641 1 97.12 233 ALA A N 1
ATOM 1880 C CA . ALA A 1 233 ? -5.133 2.848 8.141 1 97.12 233 ALA A CA 1
ATOM 1881 C C . ALA A 1 233 ? -5.508 3.225 6.711 1 97.12 233 ALA A C 1
ATOM 1883 O O . ALA A 1 233 ? -5.82 2.354 5.895 1 97.12 233 ALA A O 1
ATOM 1884 N N . PHE A 1 234 ? -5.504 4.504 6.445 1 98.69 234 PHE A N 1
ATOM 1885 C CA . PHE A 1 234 ? -5.77 5.012 5.105 1 98.69 234 PHE A CA 1
ATOM 1886 C C . PHE A 1 234 ? -4.609 5.859 4.605 1 98.69 234 PHE A C 1
ATOM 1888 O O . PHE A 1 234 ? -4.109 6.727 5.328 1 98.69 234 PHE A O 1
ATOM 1895 N N . LYS A 1 235 ? -4.184 5.598 3.406 1 98.75 235 LYS A N 1
ATOM 1896 C CA . LYS A 1 235 ? -3.016 6.246 2.818 1 98.75 235 LYS A CA 1
ATOM 1897 C C . LYS A 1 235 ? -3.426 7.242 1.735 1 98.75 235 LYS A C 1
ATOM 1899 O O . LYS A 1 235 ? -4.117 6.879 0.78 1 98.75 235 LYS A O 1
ATOM 1904 N N . LEU A 1 236 ? -3.061 8.477 1.925 1 98.94 236 LEU A N 1
ATOM 1905 C CA . LEU A 1 236 ? -3.154 9.477 0.868 1 98.94 236 LEU A CA 1
ATOM 1906 C C . LEU A 1 236 ? -1.965 9.383 -0.082 1 98.94 236 LEU A C 1
ATOM 1908 O O . LEU A 1 236 ? -0.887 8.93 0.312 1 98.94 236 LEU A O 1
ATOM 1912 N N . PRO A 1 237 ? -2.127 9.773 -1.317 1 98.75 237 PRO A N 1
ATOM 1913 C CA . PRO A 1 237 ? -0.997 9.711 -2.248 1 98.75 237 PRO A CA 1
ATOM 1914 C C . PRO A 1 237 ? 0.09 10.734 -1.927 1 98.75 237 PRO A C 1
ATOM 1916 O O . PRO A 1 237 ? -0.217 11.875 -1.574 1 98.75 237 PRO A O 1
ATOM 1919 N N . ASN A 1 238 ? 1.338 10.336 -1.978 1 98.56 238 ASN A N 1
ATOM 1920 C CA . ASN A 1 238 ? 2.48 11.234 -1.877 1 98.56 238 ASN A CA 1
ATOM 1921 C C . ASN A 1 238 ? 3.715 10.656 -2.561 1 98.56 238 ASN A C 1
ATOM 1923 O O . ASN A 1 238 ? 4.508 9.961 -1.927 1 98.56 238 ASN A O 1
ATOM 1927 N N . PRO A 1 239 ? 3.885 10.945 -3.842 1 98.38 239 PRO A N 1
ATOM 1928 C CA . PRO A 1 239 ? 5.062 10.445 -4.555 1 98.38 239 PRO A CA 1
ATOM 1929 C C . PRO A 1 239 ? 6.23 11.43 -4.523 1 98.38 239 PRO A C 1
ATOM 1931 O O . PRO A 1 239 ? 7.195 11.273 -5.277 1 98.38 239 PRO A O 1
ATOM 1934 N N . ILE A 1 240 ? 6.152 12.461 -3.684 1 98.38 240 ILE A N 1
ATOM 1935 C CA . ILE A 1 240 ? 7.074 13.586 -3.789 1 98.38 240 ILE A CA 1
ATOM 1936 C C . ILE A 1 240 ? 8.266 13.367 -2.857 1 98.38 240 ILE A C 1
ATOM 1938 O O . ILE A 1 240 ? 9.375 13.82 -3.146 1 98.38 240 ILE A O 1
ATOM 1942 N N . TYR A 1 241 ? 7.961 12.758 -1.74 1 98.19 241 TYR A N 1
ATOM 1943 C CA . TYR A 1 241 ? 9.016 12.492 -0.768 1 98.19 241 TYR A CA 1
ATOM 1944 C C . TYR A 1 241 ? 8.711 11.242 0.044 1 98.19 241 TYR A C 1
ATOM 1946 O O . TYR A 1 241 ? 7.586 10.742 0.023 1 98.19 241 TYR A O 1
ATOM 1954 N N . TYR A 1 242 ? 9.758 10.75 0.638 1 97.81 242 TYR A N 1
ATOM 1955 C CA . TYR A 1 242 ? 9.664 9.547 1.458 1 97.81 242 TYR A CA 1
ATOM 1956 C C . TYR A 1 242 ? 10.148 9.82 2.877 1 97.81 242 TYR A C 1
ATOM 1958 O O . TYR A 1 242 ? 11.227 10.398 3.074 1 97.81 242 TYR A O 1
ATOM 1966 N N . VAL A 1 243 ? 9.344 9.461 3.828 1 96.38 243 VAL A N 1
ATOM 1967 C CA . VAL A 1 243 ? 9.719 9.562 5.234 1 96.38 243 VAL A CA 1
ATOM 1968 C C . VAL A 1 243 ? 9.68 8.18 5.879 1 96.38 243 VAL A C 1
ATOM 1970 O O . VAL A 1 243 ? 8.656 7.492 5.832 1 96.38 243 VAL A O 1
ATOM 1973 N N . ALA A 1 244 ? 10.789 7.789 6.488 1 94.25 244 ALA A N 1
ATOM 1974 C CA . ALA A 1 244 ? 10.945 6.445 7.035 1 94.25 244 ALA A CA 1
ATOM 1975 C C . ALA A 1 244 ? 10.547 6.406 8.508 1 94.25 244 ALA A C 1
ATOM 1977 O O . ALA A 1 244 ? 10.688 7.402 9.227 1 94.25 244 ALA A O 1
ATOM 1978 N N . MET B 1 1 ? -35.25 10.695 -55.094 1 28.2 1 MET B N 1
ATOM 1979 C CA . MET B 1 1 ? -34.375 11.57 -54.312 1 28.2 1 MET B CA 1
ATOM 1980 C C . MET B 1 1 ? -34.344 11.141 -52.875 1 28.2 1 MET B C 1
ATOM 1982 O O . MET B 1 1 ? -35.25 11.461 -52.094 1 28.2 1 MET B O 1
ATOM 1986 N N . GLY B 1 2 ? -34.062 9.922 -52.531 1 35.75 2 GLY B N 1
ATOM 1987 C CA . GLY B 1 2 ? -34.125 9.242 -51.25 1 35.75 2 GLY B CA 1
ATOM 1988 C C . GLY B 1 2 ? -33.156 9.812 -50.25 1 35.75 2 GLY B C 1
ATOM 1989 O O . GLY B 1 2 ? -31.953 9.883 -50.5 1 35.75 2 GLY B O 1
ATOM 1990 N N . LYS B 1 3 ? -33.656 10.789 -49.375 1 34.88 3 LYS B N 1
ATOM 1991 C CA . LYS B 1 3 ? -32.875 11.484 -48.344 1 34.88 3 LYS B CA 1
ATOM 1992 C C . LYS B 1 3 ? -32.219 10.492 -47.406 1 34.88 3 LYS B C 1
ATOM 1994 O O . LYS B 1 3 ? -32.844 9.609 -46.844 1 34.88 3 LYS B O 1
ATOM 1999 N N . ALA B 1 4 ? -30.906 10.195 -47.625 1 36.62 4 ALA B N 1
ATOM 2000 C CA . ALA B 1 4 ? -29.938 9.617 -46.688 1 36.62 4 ALA B CA 1
ATOM 2001 C C . ALA B 1 4 ? -29.938 10.344 -45.344 1 36.62 4 ALA B C 1
ATOM 2003 O O . ALA B 1 4 ? -29.531 11.508 -45.281 1 36.62 4 ALA B O 1
ATOM 2004 N N . LEU B 1 5 ? -30.891 10.039 -44.438 1 33.44 5 LEU B N 1
ATOM 2005 C CA . LEU B 1 5 ? -30.812 10.57 -43.094 1 33.44 5 LEU B CA 1
ATOM 2006 C C . LEU B 1 5 ? -29.531 10.125 -42.406 1 33.44 5 LEU B C 1
ATOM 2008 O O . LEU B 1 5 ? -29.281 8.922 -42.25 1 33.44 5 LEU B O 1
ATOM 2012 N N . ARG B 1 6 ? -28.5 10.938 -42.5 1 29.39 6 ARG B N 1
ATOM 2013 C CA . ARG B 1 6 ? -27.266 10.805 -41.75 1 29.39 6 ARG B CA 1
ATOM 2014 C C . ARG B 1 6 ? -27.562 10.773 -40.25 1 29.39 6 ARG B C 1
ATOM 2016 O O . ARG B 1 6 ? -28.109 11.719 -39.688 1 29.39 6 ARG B O 1
ATOM 2023 N N . TRP B 1 7 ? -27.797 9.625 -39.656 1 30.38 7 TRP B N 1
ATOM 2024 C CA . TRP B 1 7 ? -27.844 9.43 -38.219 1 30.38 7 TRP B CA 1
ATOM 2025 C C . TRP B 1 7 ? -26.547 9.898 -37.562 1 30.38 7 TRP B C 1
ATOM 2027 O O . TRP B 1 7 ? -25.469 9.359 -37.812 1 30.38 7 TRP B O 1
ATOM 2037 N N . CYS B 1 8 ? -26.391 11.219 -37.312 1 30.08 8 CYS B N 1
ATOM 2038 C CA . CYS B 1 8 ? -25.312 11.719 -36.469 1 30.08 8 CYS B CA 1
ATOM 2039 C C . CYS B 1 8 ? -25.359 11.062 -35.094 1 30.08 8 CYS B C 1
ATOM 2041 O O . CYS B 1 8 ? -26.328 11.234 -34.375 1 30.08 8 CYS B O 1
ATOM 2043 N N . LEU B 1 9 ? -24.688 9.992 -34.906 1 28.58 9 LEU B N 1
ATOM 2044 C CA . LEU B 1 9 ? -24.406 9.414 -33.594 1 28.58 9 LEU B CA 1
ATOM 2045 C C . LEU B 1 9 ? -23.688 10.414 -32.688 1 28.58 9 LEU B C 1
ATOM 2047 O O . LEU B 1 9 ? -22.531 10.742 -32.938 1 28.58 9 LEU B O 1
ATOM 2051 N N . VAL B 1 10 ? -24.375 11.414 -32.156 1 27.81 10 VAL B N 1
ATOM 2052 C CA . VAL B 1 10 ? -23.812 12.219 -31.078 1 27.81 10 VAL B CA 1
ATOM 2053 C C . VAL B 1 10 ? -23.422 11.312 -29.906 1 27.81 10 VAL B C 1
ATOM 2055 O O . VAL B 1 10 ? -24.281 10.672 -29.297 1 27.81 10 VAL B O 1
ATOM 2058 N N . LEU B 1 11 ? -22.234 10.852 -29.891 1 29.69 11 LEU B N 1
ATOM 2059 C CA . LEU B 1 11 ? -21.641 10.281 -28.688 1 29.69 11 LEU B CA 1
ATOM 2060 C C . LEU B 1 11 ? -21.766 11.242 -27.5 1 29.69 11 LEU B C 1
ATOM 2062 O O . LEU B 1 11 ? -21.109 12.281 -27.469 1 29.69 11 LEU B O 1
ATOM 2066 N N . THR B 1 12 ? -22.922 11.344 -26.891 1 28.34 12 THR B N 1
ATOM 2067 C CA . THR B 1 12 ? -23.062 12.078 -25.641 1 28.34 12 THR B CA 1
ATOM 2068 C C . THR B 1 12 ? -22.078 11.547 -24.594 1 28.34 12 THR B C 1
ATOM 2070 O O . THR B 1 12 ? -22.141 10.375 -24.219 1 28.34 12 THR B O 1
ATOM 2073 N N . CYS B 1 13 ? -20.859 12 -24.578 1 32.22 13 CYS B N 1
ATOM 2074 C CA . CYS B 1 13 ? -20 11.852 -23.406 1 32.22 13 CYS B CA 1
ATOM 2075 C C . CYS B 1 13 ? -20.766 12.086 -22.125 1 32.22 13 CYS B C 1
ATOM 2077 O O . CYS B 1 13 ? -21.234 13.195 -21.859 1 32.22 13 CYS B O 1
ATOM 2079 N N . LEU B 1 14 ? -21.484 11.109 -21.672 1 33.59 14 LEU B N 1
ATOM 2080 C CA . LEU B 1 14 ? -22.156 11.195 -20.391 1 33.59 14 LEU B CA 1
ATOM 2081 C C . LEU B 1 14 ? -21.219 11.766 -19.328 1 33.59 14 LEU B C 1
ATOM 2083 O O . LEU B 1 14 ? -20.297 11.094 -18.891 1 33.59 14 LEU B O 1
ATOM 2087 N N . LEU B 1 15 ? -20.938 12.984 -19.281 1 36.59 15 LEU B N 1
ATOM 2088 C CA . LEU B 1 15 ? -20.453 13.656 -18.094 1 36.59 15 LEU B CA 1
ATOM 2089 C C . LEU B 1 15 ? -21.297 13.273 -16.875 1 36.59 15 LEU B C 1
ATOM 2091 O O . LEU B 1 15 ? -22.5 13.555 -16.828 1 36.59 15 LEU B O 1
ATOM 2095 N N . VAL B 1 16 ? -21.125 12.125 -16.391 1 36.91 16 VAL B N 1
ATOM 2096 C CA . VAL B 1 16 ? -21.797 11.93 -15.102 1 36.91 16 VAL B CA 1
ATOM 2097 C C . VAL B 1 16 ? -21.453 13.078 -14.156 1 36.91 16 VAL B C 1
ATOM 2099 O O . VAL B 1 16 ? -20.297 13.25 -13.781 1 36.91 16 VAL B O 1
ATOM 2102 N N . PRO B 1 17 ? -22.188 14.047 -14.172 1 39.62 17 PRO B N 1
ATOM 2103 C CA . PRO B 1 17 ? -21.938 15.039 -13.117 1 39.62 17 PRO B CA 1
ATOM 2104 C C . PRO B 1 17 ? -21.875 14.422 -11.727 1 39.62 17 PRO B C 1
ATOM 2106 O O . PRO B 1 17 ? -22.828 13.758 -11.297 1 39.62 17 PRO B O 1
ATOM 2109 N N . LEU B 1 18 ? -20.844 13.781 -11.289 1 40.66 18 LEU B N 1
ATOM 2110 C CA . LEU B 1 18 ? -20.875 13.602 -9.844 1 40.66 18 LEU B CA 1
ATOM 2111 C C . LEU B 1 18 ? -21.078 14.938 -9.125 1 40.66 18 LEU B C 1
ATOM 2113 O O . LEU B 1 18 ? -20.375 15.906 -9.422 1 40.66 18 LEU B O 1
ATOM 2117 N N . ALA B 1 19 ? -22.234 15.086 -8.391 1 38.22 19 ALA B N 1
ATOM 2118 C CA . ALA B 1 19 ? -22.828 16.312 -7.855 1 38.22 19 ALA B CA 1
ATOM 2119 C C . ALA B 1 19 ? -21.75 17.266 -7.348 1 38.22 19 ALA B C 1
ATOM 2121 O O . ALA B 1 19 ? -21.969 18.469 -7.223 1 38.22 19 ALA B O 1
ATOM 2122 N N . GLY B 1 20 ? -20.969 16.828 -6.277 1 36.38 20 GLY B N 1
ATOM 2123 C CA . GLY B 1 20 ? -20.641 17.844 -5.289 1 36.38 20 GLY B CA 1
ATOM 2124 C C . GLY B 1 20 ? -19.75 18.938 -5.836 1 36.38 20 GLY B C 1
ATOM 2125 O O . GLY B 1 20 ? -20.203 19.812 -6.555 1 36.38 20 GLY B O 1
ATOM 2126 N N . ASP B 1 21 ? -18.422 19.25 -5.203 1 42.66 21 ASP B N 1
ATOM 2127 C CA . ASP B 1 21 ? -17.594 20.422 -4.957 1 42.66 21 ASP B CA 1
ATOM 2128 C C . ASP B 1 21 ? -16.844 20.844 -6.223 1 42.66 21 ASP B C 1
ATOM 2130 O O . ASP B 1 21 ? -15.68 21.203 -6.164 1 42.66 21 ASP B O 1
ATOM 2134 N N . GLY B 1 22 ? -17.422 20.906 -7.41 1 50.62 22 GLY B N 1
ATOM 2135 C CA . GLY B 1 22 ? -16.922 21.594 -8.594 1 50.62 22 GLY B CA 1
ATOM 2136 C C . GLY B 1 22 ? -15.859 20.797 -9.328 1 50.62 22 GLY B C 1
ATOM 2137 O O . GLY B 1 22 ? -15.281 21.266 -10.305 1 50.62 22 GLY B O 1
ATOM 2138 N N . LEU B 1 23 ? -15.312 19.875 -8.758 1 55.06 23 LEU B N 1
ATOM 2139 C CA . LEU B 1 23 ? -14.312 19.094 -9.477 1 55.06 23 LEU B CA 1
ATOM 2140 C C . LEU B 1 23 ? -14.945 18.359 -10.656 1 55.06 23 LEU B C 1
ATOM 2142 O O . LEU B 1 23 ? -15.898 17.594 -10.477 1 55.06 23 LEU B O 1
ATOM 2146 N N . GLU B 1 24 ? -14.805 18.797 -11.836 1 68 24 GLU B N 1
ATOM 2147 C CA . GLU B 1 24 ? -15.273 18.062 -13.016 1 68 24 GLU B CA 1
ATOM 2148 C C . GLU B 1 24 ? -14.516 16.75 -13.195 1 68 24 GLU B C 1
ATOM 2150 O O . GLU B 1 24 ? -13.438 16.734 -13.797 1 68 24 GLU B O 1
ATOM 2155 N N . MET B 1 25 ? -14.766 15.773 -12.336 1 82.62 25 MET B N 1
ATOM 2156 C CA . MET B 1 25 ? -14.227 14.422 -12.469 1 82.62 25 MET B CA 1
ATOM 2157 C C . MET B 1 25 ? -14.93 13.664 -13.586 1 82.62 25 MET B C 1
ATOM 2159 O O . MET B 1 25 ? -16.156 13.68 -13.68 1 82.62 25 MET B O 1
ATOM 2163 N N . ASN B 1 26 ? -14.094 13.211 -14.531 1 91.25 26 ASN B N 1
ATOM 2164 C CA . ASN B 1 26 ? -14.672 12.328 -15.539 1 91.25 26 ASN B CA 1
ATOM 2165 C C . ASN B 1 26 ? -14.539 10.859 -15.133 1 91.25 26 ASN B C 1
ATOM 2167 O O . ASN B 1 26 ? -14.047 10.547 -14.047 1 91.25 26 ASN B O 1
ATOM 2171 N N . LEU B 1 27 ? -15.078 10.008 -15.891 1 94.69 27 LEU B N 1
ATOM 2172 C CA . LEU B 1 27 ? -15.141 8.586 -15.578 1 94.69 27 LEU B CA 1
ATOM 2173 C C . LEU B 1 27 ? -13.75 7.988 -15.445 1 94.69 27 LEU B C 1
ATOM 2175 O O . LEU B 1 27 ? -13.516 7.113 -14.609 1 94.69 27 LEU B O 1
ATOM 2179 N N . LYS B 1 28 ? -12.836 8.469 -16.234 1 96.31 28 LYS B N 1
ATOM 2180 C CA . LYS B 1 28 ? -11.461 7.984 -16.156 1 96.31 28 LYS B CA 1
ATOM 2181 C C . LYS B 1 28 ? -10.844 8.312 -14.805 1 96.31 28 LYS B C 1
ATOM 2183 O O . LYS B 1 28 ? -10.203 7.461 -14.18 1 96.31 28 LYS B O 1
ATOM 2188 N N . ASN B 1 29 ? -11.016 9.57 -14.359 1 97.75 29 ASN B N 1
ATOM 2189 C CA . ASN B 1 29 ? -10.523 9.961 -13.047 1 97.75 29 ASN B CA 1
ATOM 2190 C C . ASN B 1 29 ? -11.125 9.094 -11.938 1 97.75 29 ASN B C 1
ATOM 2192 O O . ASN B 1 29 ? -10.414 8.68 -11.016 1 97.75 29 ASN B O 1
ATOM 2196 N N . TYR B 1 30 ? -12.414 8.867 -12.102 1 98 30 TYR B N 1
ATOM 2197 C CA . TYR B 1 30 ? -13.141 8.094 -11.102 1 98 30 TYR B CA 1
ATOM 2198 C C . TYR B 1 30 ? -12.594 6.676 -11.008 1 98 30 TYR B C 1
ATOM 2200 O O . TYR B 1 30 ? -12.266 6.195 -9.922 1 98 30 TYR B O 1
ATOM 2208 N N . CYS B 1 31 ? -12.445 6 -12.117 1 98.69 31 CYS B N 1
ATOM 2209 C CA . CYS B 1 31 ? -12.039 4.602 -12.133 1 98.69 31 CYS B CA 1
ATOM 2210 C C . CYS B 1 31 ? -10.562 4.457 -11.766 1 98.69 31 CYS B C 1
ATOM 2212 O O . CYS B 1 31 ? -10.172 3.486 -11.117 1 98.69 31 CYS B O 1
ATOM 2214 N N . GLU B 1 32 ? -9.742 5.449 -12.203 1 98.44 32 GLU B N 1
ATOM 2215 C CA . GLU B 1 32 ? -8.336 5.445 -11.797 1 98.44 32 GLU B CA 1
ATOM 2216 C C . GLU B 1 32 ? -8.203 5.609 -10.289 1 98.44 32 GLU B C 1
ATOM 2218 O O . GLU B 1 32 ? -7.375 4.945 -9.656 1 98.44 32 GLU B O 1
ATOM 2223 N N . SER B 1 33 ? -9.008 6.461 -9.758 1 98.69 33 SER B N 1
ATOM 2224 C CA . SER B 1 33 ? -8.984 6.664 -8.312 1 98.69 33 SER B CA 1
ATOM 2225 C C . SER B 1 33 ? -9.453 5.418 -7.566 1 98.69 33 SER B C 1
ATOM 2227 O O . SER B 1 33 ? -8.898 5.066 -6.523 1 98.69 33 SER B O 1
ATOM 2229 N N . TRP B 1 34 ? -10.477 4.773 -8.07 1 98.75 34 TRP B N 1
ATOM 2230 C CA . TRP B 1 34 ? -10.93 3.52 -7.477 1 98.75 34 TRP B CA 1
ATOM 2231 C C . TRP B 1 34 ? -9.82 2.479 -7.484 1 98.75 34 TRP B C 1
ATOM 2233 O O . TRP B 1 34 ? -9.508 1.88 -6.453 1 98.75 34 TRP B O 1
ATOM 2243 N N . ARG B 1 35 ? -9.164 2.332 -8.602 1 98.81 35 ARG B N 1
ATOM 2244 C CA . ARG B 1 35 ? -8.086 1.364 -8.75 1 98.81 35 ARG B CA 1
ATOM 2245 C C . ARG B 1 35 ? -6.953 1.655 -7.766 1 98.81 35 ARG B C 1
ATOM 2247 O O . ARG B 1 35 ? -6.461 0.748 -7.094 1 98.81 35 ARG B O 1
ATOM 2254 N N . MET B 1 36 ? -6.551 2.926 -7.672 1 98.62 36 MET B N 1
ATOM 2255 C CA . MET B 1 36 ? -5.449 3.307 -6.793 1 98.62 36 MET B CA 1
ATOM 2256 C C . MET B 1 36 ? -5.797 3.023 -5.336 1 98.62 36 MET B C 1
ATOM 2258 O O . MET B 1 36 ? -4.965 2.506 -4.586 1 98.62 36 MET B O 1
ATOM 2262 N N . ASN B 1 37 ? -7.012 3.309 -4.949 1 98.88 37 ASN B N 1
ATOM 2263 C CA . ASN B 1 37 ? -7.395 3.127 -3.553 1 98.88 37 ASN B CA 1
ATOM 2264 C C . ASN B 1 37 ? -7.617 1.654 -3.221 1 98.88 37 ASN B C 1
ATOM 2266 O O . ASN B 1 37 ? -7.512 1.253 -2.061 1 98.88 37 ASN B O 1
ATOM 2270 N N . VAL B 1 38 ? -7.902 0.811 -4.223 1 98.75 38 VAL B N 1
ATOM 2271 C CA . VAL B 1 38 ? -7.871 -0.637 -4.043 1 98.75 38 VAL B CA 1
ATOM 2272 C C . VAL B 1 38 ? -6.434 -1.096 -3.805 1 98.75 38 VAL B C 1
ATOM 2274 O O . VAL B 1 38 ? -6.156 -1.82 -2.846 1 98.75 38 VAL B O 1
ATOM 2277 N N . GLU B 1 39 ? -5.512 -0.594 -4.668 1 98.75 39 GLU B N 1
ATOM 2278 C CA . GLU B 1 39 ? -4.109 -0.992 -4.559 1 98.75 39 GLU B CA 1
ATOM 2279 C C . GLU B 1 39 ? -3.508 -0.542 -3.232 1 98.75 39 GLU B C 1
ATOM 2281 O O . GLU B 1 39 ? -2.641 -1.218 -2.676 1 98.75 39 GLU B O 1
ATOM 2286 N N . LEU B 1 40 ? -4.027 0.538 -2.678 1 98.44 40 LEU B N 1
ATOM 2287 C CA . LEU B 1 40 ? -3.494 1.084 -1.435 1 98.44 40 LEU B CA 1
ATOM 2288 C C . LEU B 1 40 ? -4.199 0.475 -0.228 1 98.44 40 LEU B C 1
ATOM 2290 O O . LEU B 1 40 ? -3.965 0.891 0.909 1 98.44 40 LEU B O 1
ATOM 2294 N N . HIS B 1 41 ? -5.082 -0.401 -0.459 1 97.88 41 HIS B N 1
ATOM 2295 C CA . HIS B 1 41 ? -5.832 -1.138 0.553 1 97.88 41 HIS B CA 1
ATOM 2296 C C . HIS B 1 41 ? -6.766 -0.214 1.327 1 97.88 41 HIS B C 1
ATOM 2298 O O . HIS B 1 41 ? -7.18 -0.536 2.443 1 97.88 41 HIS B O 1
ATOM 2304 N N . ASN B 1 42 ? -7.039 1.017 0.765 1 98.56 42 ASN B N 1
ATOM 2305 C CA . ASN B 1 42 ? -8.086 1.873 1.31 1 98.56 42 ASN B CA 1
ATOM 2306 C C . ASN B 1 42 ? -9.477 1.284 1.07 1 98.56 42 ASN B C 1
ATOM 2308 O O . ASN B 1 42 ? -10.32 1.287 1.969 1 98.56 42 ASN B O 1
ATOM 2312 N N . ILE B 1 43 ? -9.633 0.854 -0.178 1 98.5 43 ILE B N 1
ATOM 2313 C CA . ILE B 1 43 ? -10.844 0.111 -0.51 1 98.5 43 ILE B CA 1
ATOM 2314 C C . ILE B 1 43 ? -10.617 -1.38 -0.269 1 98.5 43 ILE B C 1
ATOM 2316 O O . ILE B 1 43 ? -9.664 -1.963 -0.797 1 98.5 43 ILE B O 1
ATOM 2320 N N . ARG B 1 44 ? -11.484 -1.976 0.509 1 97.12 44 ARG B N 1
ATOM 2321 C CA . ARG B 1 44 ? -11.367 -3.389 0.853 1 97.12 44 ARG B CA 1
ATOM 2322 C C . ARG B 1 44 ? -12.695 -4.113 0.642 1 97.12 44 ARG B C 1
ATOM 2324 O O . ARG B 1 44 ? -13.734 -3.477 0.462 1 97.12 44 ARG B O 1
ATOM 2331 N N . GLU B 1 45 ? -12.641 -5.367 0.517 1 95.75 45 GLU B N 1
ATOM 2332 C CA . GLU B 1 45 ? -13.766 -6.289 0.59 1 95.75 45 GLU B CA 1
ATOM 2333 C C . GLU B 1 45 ? -14.766 -6.031 -0.534 1 95.75 45 GLU B C 1
ATOM 2335 O O . GLU B 1 45 ? -15.961 -6.289 -0.379 1 95.75 45 GLU B O 1
ATOM 2340 N N . PHE B 1 46 ? -14.289 -5.426 -1.606 1 97.19 46 PHE B N 1
ATOM 2341 C CA . PHE B 1 46 ? -15.219 -5.305 -2.725 1 97.19 46 PHE B CA 1
ATOM 2342 C C . PHE B 1 46 ? -15.492 -6.664 -3.352 1 97.19 46 PHE B C 1
ATOM 2344 O O . PHE B 1 46 ? -14.602 -7.516 -3.416 1 97.19 46 PHE B O 1
ATOM 2351 N N . GLN B 1 47 ? -16.672 -6.867 -3.83 1 96.88 47 GLN B N 1
ATOM 2352 C CA . GLN B 1 47 ? -17.078 -8.156 -4.391 1 96.88 47 GLN B CA 1
ATOM 2353 C C . GLN B 1 47 ? -16.875 -8.18 -5.906 1 96.88 47 GLN B C 1
ATOM 2355 O O . GLN B 1 47 ? -16.609 -9.234 -6.488 1 96.88 47 GLN B O 1
ATOM 2360 N N . VAL B 1 48 ? -17.141 -6.988 -6.465 1 98.19 48 VAL B N 1
ATOM 2361 C CA . VAL B 1 48 ? -16.984 -6.848 -7.91 1 98.19 48 VAL B CA 1
ATOM 2362 C C . VAL B 1 48 ? -16.391 -5.48 -8.234 1 98.19 48 VAL B C 1
ATOM 2364 O O . VAL B 1 48 ? -16.531 -4.535 -7.453 1 98.19 48 VAL B O 1
ATOM 2367 N N . VAL B 1 49 ? -15.75 -5.395 -9.312 1 98.69 49 VAL B N 1
ATOM 2368 C CA . VAL B 1 49 ? -15.391 -4.102 -9.891 1 98.69 49 VAL B CA 1
ATOM 2369 C C . VAL B 1 49 ? -16.656 -3.318 -10.227 1 98.69 49 VAL B C 1
ATOM 2371 O O . VAL B 1 49 ? -17.594 -3.867 -10.805 1 98.69 49 VAL B O 1
ATOM 2374 N N . PRO B 1 50 ? -16.688 -2.033 -9.844 1 98.25 50 PRO B N 1
ATOM 2375 C CA . PRO B 1 50 ? -17.875 -1.266 -10.234 1 98.25 50 PRO B CA 1
ATOM 2376 C C . PRO B 1 50 ? -18.156 -1.343 -11.734 1 98.25 50 PRO B C 1
ATOM 2378 O O . PRO B 1 50 ? -17.234 -1.292 -12.547 1 98.25 50 PRO B O 1
ATOM 2381 N N . GLU B 1 51 ? -19.406 -1.449 -12.023 1 97.69 51 GLU B N 1
ATOM 2382 C CA . GLU B 1 51 ? -19.828 -1.641 -13.406 1 97.69 51 GLU B CA 1
ATOM 2383 C C . GLU B 1 51 ? -19.234 -0.566 -14.312 1 97.69 51 GLU B C 1
ATOM 2385 O O . GLU B 1 51 ? -18.719 -0.872 -15.391 1 97.69 51 GLU B O 1
ATOM 2390 N N . GLU B 1 52 ? -19.234 0.656 -13.875 1 97.5 52 GLU B N 1
ATOM 2391 C CA . GLU B 1 52 ? -18.781 1.78 -14.688 1 97.5 52 GLU B CA 1
ATOM 2392 C C . GLU B 1 52 ? -17.266 1.744 -14.875 1 97.5 52 GLU B C 1
ATOM 2394 O O . GLU B 1 52 ? -16.719 2.453 -15.727 1 97.5 52 GLU B O 1
ATOM 2399 N N . CYS B 1 53 ? -16.562 0.82 -14.125 1 98.5 53 CYS B N 1
ATOM 2400 C CA . CYS B 1 53 ? -15.102 0.809 -14.18 1 98.5 53 CYS B CA 1
ATOM 2401 C C . CYS B 1 53 ? -14.594 -0.457 -14.859 1 98.5 53 CYS B C 1
ATOM 2403 O O . CYS B 1 53 ? -13.391 -0.623 -15.047 1 98.5 53 CYS B O 1
ATOM 2405 N N . THR B 1 54 ? -15.461 -1.364 -15.258 1 98.31 54 THR B N 1
ATOM 2406 C CA . THR B 1 54 ? -15.031 -2.646 -15.797 1 98.31 54 THR B CA 1
ATOM 2407 C C . THR B 1 54 ? -14.219 -2.447 -17.078 1 98.31 54 THR B C 1
ATOM 2409 O O . THR B 1 54 ? -13.211 -3.119 -17.281 1 98.31 54 THR B O 1
ATOM 2412 N N . GLU B 1 55 ? -14.656 -1.537 -17.891 1 97.81 55 GLU B N 1
ATOM 2413 C CA . GLU B 1 55 ? -13.922 -1.268 -19.125 1 97.81 55 GLU B CA 1
ATOM 2414 C C . GLU B 1 55 ? -12.539 -0.688 -18.844 1 97.81 55 GLU B C 1
ATOM 2416 O O . GLU B 1 55 ? -11.547 -1.115 -19.422 1 97.81 55 GLU B O 1
ATOM 2421 N N . TYR B 1 56 ? -12.523 0.273 -17.969 1 98.31 56 TYR B N 1
ATOM 2422 C CA . TYR B 1 56 ? -11.258 0.89 -17.578 1 98.31 56 TYR B CA 1
ATOM 2423 C C . TYR B 1 56 ? -10.297 -0.147 -17.016 1 98.31 56 TYR B C 1
ATOM 2425 O O . TYR B 1 56 ? -9.125 -0.187 -17.391 1 98.31 56 TYR B O 1
ATOM 2433 N N . ILE B 1 57 ? -10.75 -0.989 -16.125 1 98.75 57 ILE B N 1
ATOM 2434 C CA . ILE B 1 57 ? -9.922 -1.999 -15.477 1 98.75 57 ILE B CA 1
ATOM 2435 C C . ILE B 1 57 ? -9.438 -3.01 -16.516 1 98.75 57 ILE B C 1
ATOM 2437 O O . ILE B 1 57 ? -8.266 -3.404 -16.516 1 98.75 57 ILE B O 1
ATOM 2441 N N . GLY B 1 58 ? -10.359 -3.422 -17.359 1 98.62 58 GLY B N 1
ATOM 2442 C CA . GLY B 1 58 ? -9.953 -4.316 -18.438 1 98.62 58 GLY B CA 1
ATOM 2443 C C . GLY B 1 58 ? -8.828 -3.752 -19.297 1 98.62 58 GLY B C 1
ATOM 2444 O O . GLY B 1 58 ? -7.863 -4.453 -19.594 1 98.62 58 GLY B O 1
ATOM 2445 N N . LYS B 1 59 ? -8.969 -2.479 -19.672 1 98.44 59 LYS B N 1
ATOM 2446 C CA . LYS B 1 59 ? -7.934 -1.818 -20.453 1 98.44 59 LYS B CA 1
ATOM 2447 C C . LYS B 1 59 ? -6.617 -1.759 -19.688 1 98.44 59 LYS B C 1
ATOM 2449 O O . LYS B 1 59 ? -5.547 -1.976 -20.266 1 98.44 59 LYS B O 1
ATOM 2454 N N . TYR B 1 60 ? -6.688 -1.495 -18.469 1 98.5 60 TYR B N 1
ATOM 2455 C CA . TYR B 1 60 ? -5.473 -1.399 -17.672 1 98.5 60 TYR B CA 1
ATOM 2456 C C . TYR B 1 60 ? -4.754 -2.742 -17.594 1 98.5 60 TYR B C 1
ATOM 2458 O O . TYR B 1 60 ? -3.566 -2.834 -17.922 1 98.5 60 TYR B O 1
ATOM 2466 N N . VAL B 1 61 ? -5.473 -3.842 -17.328 1 98.56 61 VAL B N 1
ATOM 2467 C CA . VAL B 1 61 ? -4.812 -5.102 -17 1 98.56 61 VAL B CA 1
ATOM 2468 C C . VAL B 1 61 ? -4.348 -5.785 -18.281 1 98.56 61 VAL B C 1
ATOM 2470 O O . VAL B 1 61 ? -3.594 -6.762 -18.234 1 98.56 61 VAL B O 1
ATOM 2473 N N . THR B 1 62 ? -4.758 -5.266 -19.375 1 97.75 62 THR B N 1
ATOM 2474 C CA . THR B 1 62 ? -4.273 -5.797 -20.641 1 97.75 62 THR B CA 1
ATOM 2475 C C . THR B 1 62 ? -3.314 -4.812 -21.312 1 97.75 62 THR B C 1
ATOM 2477 O O . THR B 1 62 ? -2.939 -4.996 -22.469 1 97.75 62 THR B O 1
ATOM 2480 N N . SER B 1 63 ? -2.922 -3.801 -20.625 1 97.12 63 SER B N 1
ATOM 2481 C CA . SER B 1 63 ? -2.125 -2.715 -21.188 1 97.12 63 SER B CA 1
ATOM 2482 C C . SER B 1 63 ? -0.637 -2.934 -20.938 1 97.12 63 SER B C 1
ATOM 2484 O O . SER B 1 63 ? -0.255 -3.809 -20.156 1 97.12 63 SER B O 1
ATOM 2486 N N . THR B 1 64 ? 0.166 -2.07 -21.578 1 97.12 64 THR B N 1
ATOM 2487 C CA . THR B 1 64 ? 1.595 -1.965 -21.312 1 97.12 64 THR B CA 1
ATOM 2488 C C . THR B 1 64 ? 1.841 -1.481 -19.891 1 97.12 64 THR B C 1
ATOM 2490 O O . THR B 1 64 ? 2.785 -1.923 -19.234 1 97.12 64 THR B O 1
ATOM 2493 N N . GLN B 1 65 ? 0.946 -0.61 -19.406 1 98.12 65 GLN B N 1
ATOM 2494 C CA . GLN B 1 65 ? 1.142 -0.043 -18.078 1 98.12 65 GLN B CA 1
ATOM 2495 C C . GLN B 1 65 ? 1.104 -1.129 -17 1 98.12 65 GLN B C 1
ATOM 2497 O O . GLN B 1 65 ? 1.906 -1.111 -16.062 1 98.12 65 GLN B O 1
ATOM 2502 N N . TYR B 1 66 ? 0.177 -2.09 -17.172 1 98.19 66 TYR B N 1
ATOM 2503 C CA . TYR B 1 66 ? 0.08 -3.188 -16.219 1 98.19 66 TYR B CA 1
ATOM 2504 C C . TYR B 1 66 ? 1.372 -3.996 -16.188 1 98.19 66 TYR B C 1
ATOM 2506 O O . TYR B 1 66 ? 1.868 -4.34 -15.109 1 98.19 66 TYR B O 1
ATOM 2514 N N . LYS B 1 67 ? 1.891 -4.254 -17.297 1 97.62 67 LYS B N 1
ATOM 2515 C CA . LYS B 1 67 ? 3.135 -5.008 -17.406 1 97.62 67 LYS B CA 1
ATOM 2516 C C . LYS B 1 67 ? 4.297 -4.25 -16.781 1 97.62 67 LYS B C 1
ATOM 2518 O O . LYS B 1 67 ? 5.098 -4.828 -16.047 1 97.62 67 LYS B O 1
ATOM 2523 N N . VAL B 1 68 ? 4.34 -2.959 -17.031 1 98.25 68 VAL B N 1
ATOM 2524 C CA . VAL B 1 68 ? 5.426 -2.117 -16.547 1 98.25 68 VAL B CA 1
ATOM 2525 C C . VAL B 1 68 ? 5.32 -1.964 -15.023 1 98.25 68 VAL B C 1
ATOM 2527 O O . VAL B 1 68 ? 6.332 -1.964 -14.32 1 98.25 68 VAL B O 1
ATOM 2530 N N . ASP B 1 69 ? 4.105 -1.822 -14.516 1 98.69 69 ASP B N 1
ATOM 2531 C CA . ASP B 1 69 ? 3.902 -1.753 -13.07 1 98.69 69 ASP B CA 1
ATOM 2532 C C . ASP B 1 69 ? 4.41 -3.02 -12.383 1 98.69 69 ASP B C 1
ATOM 2534 O O . ASP B 1 69 ? 5.07 -2.947 -11.352 1 98.69 69 ASP B O 1
ATOM 2538 N N . SER B 1 70 ? 4.137 -4.156 -12.977 1 98.69 70 SER B N 1
ATOM 2539 C CA . SER B 1 70 ? 4.57 -5.438 -12.43 1 98.69 70 SER B CA 1
ATOM 2540 C C . SER B 1 70 ? 6.082 -5.605 -12.547 1 98.69 70 SER B C 1
ATOM 2542 O O . SER B 1 70 ? 6.727 -6.102 -11.617 1 98.69 70 SER B O 1
ATOM 2544 N N . GLN B 1 71 ? 6.586 -5.199 -13.656 1 98.44 71 GLN B N 1
ATOM 2545 C CA . GLN B 1 71 ? 8.031 -5.254 -13.859 1 98.44 71 GLN B CA 1
ATOM 2546 C C . GLN B 1 71 ? 8.766 -4.453 -12.789 1 98.44 71 GLN B C 1
ATOM 2548 O O . GLN B 1 71 ? 9.75 -4.93 -12.227 1 98.44 71 GLN B O 1
ATOM 2553 N N . ARG B 1 72 ? 8.297 -3.309 -12.531 1 98.62 72 ARG B N 1
ATOM 2554 C CA . ARG B 1 72 ? 8.938 -2.449 -11.547 1 98.62 72 ARG B CA 1
ATOM 2555 C C . ARG B 1 72 ? 8.93 -3.1 -10.164 1 98.62 72 ARG B C 1
ATOM 2557 O O . ARG B 1 72 ? 9.922 -3.033 -9.438 1 98.62 72 ARG B O 1
ATOM 2564 N N . ALA B 1 73 ? 7.828 -3.703 -9.797 1 98.81 73 ALA B N 1
ATOM 2565 C CA . ALA B 1 73 ? 7.742 -4.387 -8.508 1 98.81 73 ALA B CA 1
ATOM 2566 C C . ALA B 1 73 ? 8.797 -5.484 -8.398 1 98.81 73 ALA B C 1
ATOM 2568 O O . ALA B 1 73 ? 9.508 -5.57 -7.391 1 98.81 73 ALA B O 1
ATOM 2569 N N . THR B 1 74 ? 8.945 -6.289 -9.43 1 98.81 74 THR B N 1
ATOM 2570 C CA . THR B 1 74 ? 9.898 -7.395 -9.383 1 98.81 74 THR B CA 1
ATOM 2571 C C . THR B 1 74 ? 11.336 -6.879 -9.438 1 98.81 74 THR B C 1
ATOM 2573 O O . THR B 1 74 ? 12.234 -7.461 -8.828 1 98.81 74 THR B O 1
ATOM 2576 N N . GLU B 1 75 ? 11.539 -5.781 -10.156 1 98.31 75 GLU B N 1
ATOM 2577 C CA . GLU B 1 75 ? 12.867 -5.176 -10.18 1 98.31 75 GLU B CA 1
ATOM 2578 C C . GLU B 1 75 ? 13.258 -4.652 -8.797 1 98.31 75 GLU B C 1
ATOM 2580 O O . GLU B 1 75 ? 14.422 -4.746 -8.406 1 98.31 75 GLU B O 1
ATOM 2585 N N . GLU B 1 76 ? 12.281 -4.152 -8.086 1 98.38 76 GLU B N 1
ATOM 2586 C CA . GLU B 1 76 ? 12.562 -3.67 -6.742 1 98.38 76 GLU B CA 1
ATOM 2587 C C . GLU B 1 76 ? 12.906 -4.824 -5.805 1 98.38 76 GLU B C 1
ATOM 2589 O O . GLU B 1 76 ? 13.711 -4.66 -4.879 1 98.38 76 GLU B O 1
ATOM 2594 N N . CYS B 1 77 ? 12.305 -6.004 -6.031 1 98.5 77 CYS B N 1
ATOM 2595 C CA . CYS B 1 77 ? 12.719 -7.188 -5.289 1 98.5 77 CYS B CA 1
ATOM 2596 C C . CYS B 1 77 ? 14.211 -7.453 -5.477 1 98.5 77 CYS B C 1
ATOM 2598 O O . CYS B 1 77 ? 14.922 -7.719 -4.504 1 98.5 77 CYS B O 1
ATOM 2600 N N . LEU B 1 78 ? 14.641 -7.348 -6.695 1 97.81 78 LEU B N 1
ATOM 2601 C CA . LEU B 1 78 ? 16.031 -7.641 -7.016 1 97.81 78 LEU B CA 1
ATOM 2602 C C . LEU B 1 78 ? 16.969 -6.582 -6.43 1 97.81 78 LEU B C 1
ATOM 2604 O O . LEU B 1 78 ? 18.047 -6.902 -5.941 1 97.81 78 LEU B O 1
ATOM 2608 N N . VAL B 1 79 ? 16.531 -5.305 -6.488 1 96.94 79 VAL B N 1
ATOM 2609 C CA . VAL B 1 79 ? 17.312 -4.234 -5.871 1 96.94 79 VAL B CA 1
ATOM 2610 C C . VAL B 1 79 ? 17.469 -4.508 -4.375 1 96.94 79 VAL B C 1
ATOM 2612 O O . VAL B 1 79 ? 18.578 -4.461 -3.846 1 96.94 79 VAL B O 1
ATOM 2615 N N . TYR B 1 80 ? 16.438 -4.898 -3.77 1 97.25 80 TYR B N 1
ATOM 2616 C CA . TYR B 1 80 ? 16.453 -5.211 -2.344 1 97.25 80 TYR B CA 1
ATOM 2617 C C . TYR B 1 80 ? 17.375 -6.383 -2.055 1 97.25 80 TYR B C 1
ATOM 2619 O O . TYR B 1 80 ? 18.203 -6.32 -1.14 1 97.25 80 TYR B O 1
ATOM 2627 N N . LEU B 1 81 ? 17.266 -7.398 -2.83 1 95.19 81 LEU B N 1
ATOM 2628 C CA . LEU B 1 81 ? 18.094 -8.586 -2.646 1 95.19 81 LEU B CA 1
ATOM 2629 C C . LEU B 1 81 ? 19.578 -8.25 -2.785 1 95.19 81 LEU B C 1
ATOM 2631 O O . LEU B 1 81 ? 20.406 -8.805 -2.064 1 95.19 81 LEU B O 1
ATOM 2635 N N . SER B 1 82 ? 19.844 -7.301 -3.617 1 94.06 82 SER B N 1
ATOM 2636 C CA . SER B 1 82 ? 21.219 -7.008 -3.959 1 94.06 82 SER B CA 1
ATOM 2637 C C . SER B 1 82 ? 21.812 -5.965 -3.016 1 94.06 82 SER B C 1
ATOM 2639 O O . SER B 1 82 ? 23.031 -5.91 -2.826 1 94.06 82 SER B O 1
ATOM 2641 N N . THR B 1 83 ? 20.938 -5.18 -2.312 1 92.5 83 THR B N 1
ATOM 2642 C CA . THR B 1 83 ? 21.484 -4.043 -1.581 1 92.5 83 THR B CA 1
ATOM 2643 C C . THR B 1 83 ? 21.219 -4.18 -0.086 1 92.5 83 THR B C 1
ATOM 2645 O O . THR B 1 83 ? 21.938 -3.617 0.737 1 92.5 83 THR B O 1
ATOM 2648 N N . SER B 1 84 ? 20.25 -4.941 0.191 1 89.25 84 SER B N 1
ATOM 2649 C CA . SER B 1 84 ? 19.797 -4.836 1.574 1 89.25 84 SER B CA 1
ATOM 2650 C C . SER B 1 84 ? 19.734 -6.203 2.244 1 89.25 84 SER B C 1
ATOM 2652 O O . SER B 1 84 ? 19.719 -6.297 3.473 1 89.25 84 SER B O 1
ATOM 2654 N N . CYS B 1 85 ? 19.688 -7.219 1.423 1 89.94 85 CYS B N 1
ATOM 2655 C CA . CYS B 1 85 ? 19.578 -8.562 1.977 1 89.94 85 CYS B CA 1
ATOM 2656 C C . CYS B 1 85 ? 20.953 -9.148 2.285 1 89.94 85 CYS B C 1
ATOM 2658 O O . CYS B 1 85 ? 21.828 -9.195 1.414 1 89.94 85 CYS B O 1
ATOM 2660 N N . ASN B 1 86 ? 21.125 -9.5 3.516 1 91.06 86 ASN B N 1
ATOM 2661 C CA . ASN B 1 86 ? 22.344 -10.203 3.902 1 91.06 86 ASN B CA 1
ATOM 2662 C C . ASN B 1 86 ? 22.125 -11.711 3.953 1 91.06 86 ASN B C 1
ATOM 2664 O O . ASN B 1 86 ? 22.016 -12.297 5.035 1 91.06 86 ASN B O 1
ATOM 2668 N N . LEU B 1 87 ? 22.172 -12.305 2.775 1 94.38 87 LEU B N 1
ATOM 2669 C CA . LEU B 1 87 ? 21.953 -13.742 2.67 1 94.38 87 LEU B CA 1
ATOM 2670 C C . LEU B 1 87 ? 23.047 -14.508 3.41 1 94.38 87 LEU B C 1
ATOM 2672 O O . LEU B 1 87 ? 24.219 -14.203 3.273 1 94.38 87 LEU B O 1
ATOM 2676 N N . LYS B 1 88 ? 22.641 -15.508 4.105 1 94.62 88 LYS B N 1
ATOM 2677 C CA . LYS B 1 88 ? 23.594 -16.312 4.852 1 94.62 88 LYS B CA 1
ATOM 2678 C C . LYS B 1 88 ? 24.125 -17.469 4.004 1 94.62 88 LYS B C 1
ATOM 2680 O O . LYS B 1 88 ? 25.188 -18 4.277 1 94.62 88 LYS B O 1
ATOM 2685 N N . LYS B 1 89 ? 23.328 -17.938 3.049 1 93.62 89 LYS B N 1
ATOM 2686 C CA . LYS B 1 89 ? 23.703 -19 2.111 1 93.62 89 LYS B CA 1
ATOM 2687 C C . LYS B 1 89 ? 23.906 -20.328 2.83 1 93.62 89 LYS B C 1
ATOM 2689 O O . LYS B 1 89 ? 24.859 -21.047 2.557 1 93.62 89 LYS B O 1
ATOM 2694 N N . ASP B 1 90 ? 23.125 -20.5 3.822 1 97 90 ASP B N 1
ATOM 2695 C CA . ASP B 1 90 ? 23.188 -21.734 4.59 1 97 90 ASP B CA 1
ATOM 2696 C C . ASP B 1 90 ? 21.984 -22.625 4.277 1 97 90 ASP B C 1
ATOM 2698 O O . ASP B 1 90 ? 21.719 -23.594 5 1 97 90 ASP B O 1
ATOM 2702 N N . GLY B 1 91 ? 21.234 -22.266 3.344 1 96.81 91 GLY B N 1
ATOM 2703 C CA . GLY B 1 91 ? 20.109 -23.078 2.918 1 96.81 91 GLY B CA 1
ATOM 2704 C C . GLY B 1 91 ? 18.812 -22.688 3.592 1 96.81 91 GLY B C 1
ATOM 2705 O O . GLY B 1 91 ? 17.781 -23.328 3.381 1 96.81 91 GLY B O 1
ATOM 2706 N N . PHE B 1 92 ? 18.844 -21.578 4.301 1 97.88 92 PHE B N 1
ATOM 2707 C CA . PHE B 1 92 ? 17.641 -21.234 5.062 1 97.88 92 PHE B CA 1
ATOM 2708 C C . PHE B 1 92 ? 17.156 -19.828 4.699 1 97.88 92 PHE B C 1
ATOM 2710 O O . PHE B 1 92 ? 16.219 -19.312 5.309 1 97.88 92 PHE B O 1
ATOM 2717 N N . ASP B 1 93 ? 17.781 -19.203 3.633 1 98.19 93 ASP B N 1
ATOM 2718 C CA . ASP B 1 93 ? 17.266 -17.953 3.078 1 98.19 93 ASP B CA 1
ATOM 2719 C C . ASP B 1 93 ? 16.094 -18.219 2.137 1 98.19 93 ASP B C 1
ATOM 2721 O O . ASP B 1 93 ? 16.234 -18.891 1.113 1 98.19 93 ASP B O 1
ATOM 2725 N N . ALA B 1 94 ? 14.953 -17.609 2.471 1 98.44 94 ALA B N 1
ATOM 2726 C CA . ALA B 1 94 ? 13.758 -18.016 1.733 1 98.44 94 ALA B CA 1
ATOM 2727 C C . ALA B 1 94 ? 13.023 -16.797 1.18 1 98.44 94 ALA B C 1
ATOM 2729 O O . ALA B 1 94 ? 13.172 -15.688 1.695 1 98.44 94 ALA B O 1
ATOM 2730 N N . TRP B 1 95 ? 12.336 -17.031 0.146 1 98.69 95 TRP B N 1
ATOM 2731 C CA . TRP B 1 95 ? 11.414 -16.094 -0.482 1 98.69 95 TRP B CA 1
ATOM 2732 C C . TRP B 1 95 ? 10.062 -16.75 -0.757 1 98.69 95 TRP B C 1
ATOM 2734 O O . TRP B 1 95 ? 10.008 -17.875 -1.278 1 98.69 95 TRP B O 1
ATOM 2744 N N . ILE B 1 96 ? 8.977 -16.109 -0.393 1 98.88 96 ILE B N 1
ATOM 2745 C CA . ILE B 1 96 ? 7.645 -16.656 -0.582 1 98.88 96 ILE B CA 1
ATOM 2746 C C . ILE B 1 96 ? 6.977 -16 -1.79 1 98.88 96 ILE B C 1
ATOM 2748 O O . ILE B 1 96 ? 7.066 -14.789 -1.972 1 98.88 96 ILE B O 1
ATOM 2752 N N . PHE B 1 97 ? 6.398 -16.828 -2.619 1 98.94 97 PHE B N 1
ATOM 2753 C CA . PHE B 1 97 ? 5.531 -16.375 -3.695 1 98.94 97 PHE B CA 1
ATOM 2754 C C . PHE B 1 97 ? 4.102 -16.859 -3.477 1 98.94 97 PHE B C 1
ATOM 2756 O O . PHE B 1 97 ? 3.879 -18.016 -3.107 1 98.94 97 PHE B O 1
ATOM 2763 N N . ASP B 1 98 ? 3.143 -15.914 -3.709 1 98.81 98 ASP B N 1
ATOM 2764 C CA . ASP B 1 98 ? 1.799 -16.359 -4.059 1 98.81 98 ASP B CA 1
ATOM 2765 C C . ASP B 1 98 ? 1.771 -16.984 -5.453 1 98.81 98 ASP B C 1
ATOM 2767 O O . ASP B 1 98 ? 2.752 -16.891 -6.195 1 98.81 98 ASP B O 1
ATOM 2771 N N . ILE B 1 99 ? 0.642 -17.625 -5.816 1 98.94 99 ILE B N 1
ATOM 2772 C CA . ILE B 1 99 ? 0.621 -18.234 -7.141 1 98.94 99 ILE B CA 1
ATOM 2773 C C . ILE B 1 99 ? -0.302 -17.453 -8.062 1 98.94 99 ILE B C 1
ATOM 2775 O O . ILE B 1 99 ? 0.142 -16.906 -9.078 1 98.94 99 ILE B O 1
ATOM 2779 N N . ASP B 1 100 ? -1.57 -17.297 -7.699 1 98.88 100 ASP B N 1
ATOM 2780 C CA . ASP B 1 100 ? -2.535 -16.656 -8.586 1 98.88 100 ASP B CA 1
ATOM 2781 C C . ASP B 1 100 ? -2.254 -15.164 -8.719 1 98.88 100 ASP B C 1
ATOM 2783 O O . ASP B 1 100 ? -2.23 -14.438 -7.723 1 98.88 100 ASP B O 1
ATOM 2787 N N . ASP B 1 101 ? -2.008 -14.766 -10 1 98.81 101 ASP B N 1
ATOM 2788 C CA . ASP B 1 101 ? -1.732 -13.398 -10.43 1 98.81 101 ASP B CA 1
ATOM 2789 C C . ASP B 1 101 ? -0.464 -12.867 -9.766 1 98.81 101 ASP B C 1
ATOM 2791 O O . ASP B 1 101 ? -0.311 -11.648 -9.602 1 98.81 101 ASP B O 1
ATOM 2795 N N . THR B 1 102 ? 0.342 -13.82 -9.328 1 98.94 102 THR B N 1
ATOM 2796 C CA . THR B 1 102 ? 1.726 -13.609 -8.922 1 98.94 102 THR B CA 1
ATOM 2797 C C . THR B 1 102 ? 2.68 -14.414 -9.789 1 98.94 102 THR B C 1
ATOM 2799 O O . THR B 1 102 ? 3.588 -13.859 -10.414 1 98.94 102 THR B O 1
ATOM 2802 N N . LEU B 1 103 ? 2.41 -15.68 -9.922 1 98.94 103 LEU B N 1
ATOM 2803 C CA . LEU B 1 103 ? 3.162 -16.531 -10.836 1 98.94 103 LEU B CA 1
ATOM 2804 C C . LEU B 1 103 ? 2.318 -16.906 -12.047 1 98.94 103 LEU B C 1
ATOM 2806 O O . LEU B 1 103 ? 2.771 -16.781 -13.188 1 98.94 103 LEU B O 1
ATOM 2810 N N . LEU B 1 104 ? 1.094 -17.359 -11.797 1 98.94 104 LEU B N 1
ATOM 2811 C CA . LEU B 1 104 ? 0.141 -17.719 -12.836 1 98.94 104 LEU B CA 1
ATOM 2812 C C . LEU B 1 104 ? -0.943 -16.656 -12.984 1 98.94 104 LEU B C 1
ATOM 2814 O O . LEU B 1 104 ? -1.571 -16.266 -11.992 1 98.94 104 LEU B O 1
ATOM 2818 N N . SER B 1 105 ? -1.187 -16.219 -14.18 1 98.88 105 SER B N 1
ATOM 2819 C CA . SER B 1 105 ? -2.182 -15.172 -14.406 1 98.88 105 SER B CA 1
ATOM 2820 C C . SER B 1 105 ? -3.58 -15.766 -14.547 1 98.88 105 SER B C 1
ATOM 2822 O O . SER B 1 105 ? -3.797 -16.672 -15.352 1 98.88 105 SER B O 1
ATOM 2824 N N . THR B 1 106 ? -4.535 -15.25 -13.836 1 98.56 106 THR B N 1
ATOM 2825 C CA . THR B 1 106 ? -5.93 -15.664 -13.984 1 98.56 106 THR B CA 1
ATOM 2826 C C . THR B 1 106 ? -6.688 -14.695 -14.891 1 98.56 106 THR B C 1
ATOM 2828 O O . THR B 1 106 ? -7.91 -14.781 -15.008 1 98.56 106 THR B O 1
ATOM 2831 N N . LEU B 1 107 ? -5.973 -13.797 -15.508 1 98.31 107 LEU B N 1
ATOM 2832 C CA . LEU B 1 107 ? -6.582 -12.766 -16.344 1 98.31 107 LEU B CA 1
ATOM 2833 C C . LEU B 1 107 ? -7.434 -13.391 -17.453 1 98.31 107 LEU B C 1
ATOM 2835 O O . LEU B 1 107 ? -8.523 -12.898 -17.75 1 98.31 107 LEU B O 1
ATOM 2839 N N . PRO B 1 108 ? -6.992 -14.492 -18.125 1 98.44 108 PRO B N 1
ATOM 2840 C CA . PRO B 1 108 ? -7.852 -15.086 -19.156 1 98.44 108 PRO B CA 1
ATOM 2841 C C . PRO B 1 108 ? -9.219 -15.492 -18.609 1 98.44 108 PRO B C 1
ATOM 2843 O O . PRO B 1 108 ? -10.227 -15.352 -19.312 1 98.44 108 PRO B O 1
ATOM 2846 N N . TYR B 1 109 ? -9.32 -16.047 -17.438 1 98.38 109 TYR B N 1
ATOM 2847 C CA . TYR B 1 109 ? -10.602 -16.359 -16.828 1 98.38 109 TYR B CA 1
ATOM 2848 C C . TYR B 1 109 ? -11.445 -15.109 -16.625 1 98.38 109 TYR B C 1
ATOM 2850 O O . TYR B 1 109 ? -12.633 -15.086 -16.969 1 98.38 109 TYR B O 1
ATOM 2858 N N . TYR B 1 110 ? -10.805 -14.039 -16.078 1 97.81 110 TYR B N 1
ATOM 2859 C CA . TYR B 1 110 ? -11.531 -12.828 -15.711 1 97.81 110 TYR B CA 1
ATOM 2860 C C . TYR B 1 110 ? -11.922 -12.023 -16.938 1 97.81 110 TYR B C 1
ATOM 2862 O O . TYR B 1 110 ? -12.875 -11.242 -16.906 1 97.81 110 TYR B O 1
ATOM 2870 N N . GLU B 1 111 ? -11.141 -12.172 -17.984 1 96.88 111 GLU B N 1
ATOM 2871 C CA . GLU B 1 111 ? -11.547 -11.57 -19.25 1 96.88 111 GLU B CA 1
ATOM 2872 C C . GLU B 1 111 ? -12.961 -12.008 -19.641 1 96.88 111 GLU B C 1
ATOM 2874 O O . GLU B 1 111 ? -13.758 -11.195 -20.109 1 96.88 111 GLU B O 1
ATOM 2879 N N . ASP B 1 112 ? -13.281 -13.242 -19.391 1 95.12 112 ASP B N 1
ATOM 2880 C CA . ASP B 1 112 ? -14.594 -13.797 -19.719 1 95.12 112 ASP B CA 1
ATOM 2881 C C . ASP B 1 112 ? -15.617 -13.445 -18.641 1 95.12 112 ASP B C 1
ATOM 2883 O O . ASP B 1 112 ? -16.797 -13.758 -18.766 1 95.12 112 ASP B O 1
ATOM 2887 N N . ASN B 1 113 ? -15.164 -12.828 -17.578 1 96.25 113 ASN B N 1
ATOM 2888 C CA . ASN B 1 113 ? -16.031 -12.477 -16.453 1 96.25 113 ASN B CA 1
ATOM 2889 C C . ASN B 1 113 ? -15.969 -10.984 -16.156 1 96.25 113 ASN B C 1
ATOM 2891 O O . ASN B 1 113 ? -15.969 -10.578 -14.992 1 96.25 113 ASN B O 1
ATOM 2895 N N . LEU B 1 114 ? -15.852 -10.164 -17.219 1 96.44 114 LEU B N 1
ATOM 2896 C CA . LEU B 1 114 ? -15.953 -8.711 -17.203 1 96.44 114 LEU B CA 1
ATOM 2897 C C . LEU B 1 114 ? -14.852 -8.102 -16.328 1 96.44 114 LEU B C 1
ATOM 2899 O O . LEU B 1 114 ? -15.094 -7.133 -15.609 1 96.44 114 LEU B O 1
ATOM 2903 N N . TYR B 1 115 ? -13.68 -8.766 -16.328 1 97.88 115 TYR B N 1
ATOM 2904 C CA . TYR B 1 115 ? -12.516 -8.266 -15.594 1 97.88 115 TYR B CA 1
ATOM 2905 C C . TYR B 1 115 ? -12.875 -7.934 -14.156 1 97.88 115 TYR B C 1
ATOM 2907 O O . TYR B 1 115 ? -12.555 -6.848 -13.664 1 97.88 115 TYR B O 1
ATOM 2915 N N . GLY B 1 116 ? -13.609 -8.859 -13.531 1 97.81 116 GLY B N 1
ATOM 2916 C CA . GLY B 1 116 ? -13.969 -8.703 -12.133 1 97.81 116 GLY B CA 1
ATOM 2917 C C . GLY B 1 116 ? -15.336 -8.078 -11.93 1 97.81 116 GLY B C 1
ATOM 2918 O O . GLY B 1 116 ? -15.781 -7.887 -10.797 1 97.81 116 GLY B O 1
ATOM 2919 N N . GLY B 1 117 ? -16.031 -7.762 -12.977 1 98.06 117 GLY B N 1
ATOM 2920 C CA . GLY B 1 117 ? -17.344 -7.133 -12.883 1 98.06 117 GLY B CA 1
ATOM 2921 C C . GLY B 1 117 ? -18.453 -8.109 -12.539 1 98.06 117 GLY B C 1
ATOM 2922 O O . GLY B 1 117 ? -19.578 -7.699 -12.258 1 98.06 117 GLY B O 1
ATOM 2923 N N . ARG B 1 118 ? -18.172 -9.398 -12.586 1 97 118 ARG B N 1
ATOM 2924 C CA . ARG B 1 118 ? -19.094 -10.453 -12.195 1 97 118 ARG B CA 1
ATOM 2925 C C . ARG B 1 118 ? -18.656 -11.125 -10.898 1 97 118 ARG B C 1
ATOM 2927 O O . ARG B 1 118 ? -17.469 -11.367 -10.688 1 97 118 ARG B O 1
ATOM 2934 N N . LYS B 1 119 ? -19.656 -11.406 -10.141 1 96 119 LYS B N 1
ATOM 2935 C CA . LYS B 1 119 ? -19.344 -12.117 -8.898 1 96 119 LYS B CA 1
ATOM 2936 C C . LYS B 1 119 ? -18.641 -13.438 -9.18 1 96 119 LYS B C 1
ATOM 2938 O O . LYS B 1 119 ? -19.047 -14.188 -10.078 1 96 119 LYS B O 1
ATOM 2943 N N . LEU B 1 120 ? -17.609 -13.711 -8.453 1 94.62 120 LEU B N 1
ATOM 2944 C CA . LEU B 1 120 ? -16.781 -14.883 -8.68 1 94.62 120 LEU B CA 1
ATOM 2945 C C . LEU B 1 120 ? -17.531 -16.156 -8.32 1 94.62 120 LEU B C 1
ATOM 2947 O O . LEU B 1 120 ? -18.156 -16.234 -7.25 1 94.62 120 LEU B O 1
ATOM 2951 N N . SER B 1 121 ? -17.531 -17.094 -9.18 1 95.69 121 SER B N 1
ATOM 2952 C CA . SER B 1 121 ? -17.859 -18.469 -8.867 1 95.69 121 SER B CA 1
ATOM 2953 C C . SER B 1 121 ? -16.594 -19.281 -8.578 1 95.69 121 SER B C 1
ATOM 2955 O O . SER B 1 121 ? -15.82 -19.578 -9.484 1 95.69 121 SER B O 1
ATOM 2957 N N . VAL B 1 122 ? -16.438 -19.625 -7.379 1 94.06 122 VAL B N 1
ATOM 2958 C CA . VAL B 1 122 ? -15.25 -20.375 -6.973 1 94.06 122 VAL B CA 1
ATOM 2959 C C . VAL B 1 122 ? -15.18 -21.688 -7.75 1 94.06 122 VAL B C 1
ATOM 2961 O O . VAL B 1 122 ? -14.117 -22.094 -8.219 1 94.06 122 VAL B O 1
ATOM 2964 N N . THR B 1 123 ? -16.359 -22.281 -7.906 1 96.5 123 THR B N 1
ATOM 2965 C CA . THR B 1 123 ? -16.438 -23.531 -8.641 1 96.5 123 THR B CA 1
ATOM 2966 C C . THR B 1 123 ? -15.977 -23.344 -10.086 1 96.5 123 THR B C 1
ATOM 2968 O O . THR B 1 123 ? -15.188 -24.141 -10.609 1 96.5 123 THR B O 1
ATOM 2971 N N . SER B 1 124 ? -16.453 -22.281 -10.703 1 97.75 124 SER B N 1
ATOM 2972 C CA . SER B 1 124 ? -16.078 -21.984 -12.086 1 97.75 124 SER B CA 1
ATOM 2973 C C . SER B 1 124 ? -14.586 -21.703 -12.203 1 97.75 124 SER B C 1
ATOM 2975 O O . SER B 1 124 ? -13.93 -22.172 -13.141 1 97.75 124 SER B O 1
ATOM 2977 N N . LEU B 1 125 ? -14.055 -20.969 -11.289 1 98 125 LEU B N 1
ATOM 2978 C CA . LEU B 1 125 ? -12.633 -20.656 -11.297 1 98 125 LEU B CA 1
ATOM 2979 C C . LEU B 1 125 ? -11.789 -21.906 -11.109 1 98 125 LEU B C 1
ATOM 2981 O O . LEU B 1 125 ? -10.797 -22.109 -11.812 1 98 125 LEU B O 1
ATOM 2985 N N . GLU B 1 126 ? -12.203 -22.766 -10.227 1 97.81 126 GLU B N 1
ATOM 2986 C CA . GLU B 1 126 ? -11.453 -24 -9.969 1 97.81 126 GLU B CA 1
ATOM 2987 C C . GLU B 1 126 ? -11.477 -24.922 -11.188 1 97.81 126 GLU B C 1
ATOM 2989 O O . GLU B 1 126 ? -10.477 -25.562 -11.5 1 97.81 126 GLU B O 1
ATOM 2994 N N . GLU B 1 127 ? -12.641 -24.984 -11.797 1 98.31 127 GLU B N 1
ATOM 2995 C CA . GLU B 1 127 ? -12.727 -25.766 -13.016 1 98.31 127 GLU B CA 1
ATOM 2996 C C . GLU B 1 127 ? -11.773 -25.25 -14.086 1 98.31 127 GLU B C 1
ATOM 2998 O O . GLU B 1 127 ? -11.133 -26.016 -14.789 1 98.31 127 GLU B O 1
ATOM 3003 N N . TRP B 1 128 ? -11.688 -23.953 -14.172 1 98.69 128 TRP B N 1
ATOM 3004 C CA . TRP B 1 128 ? -10.758 -23.328 -15.102 1 98.69 128 TRP B CA 1
ATOM 3005 C C . TRP B 1 128 ? -9.312 -23.656 -14.727 1 98.69 128 TRP B C 1
ATOM 3007 O O . TRP B 1 128 ? -8.492 -23.984 -15.586 1 98.69 128 TRP B O 1
ATOM 3017 N N . MET B 1 129 ? -8.93 -23.625 -13.484 1 98.75 129 MET B N 1
ATOM 3018 C CA . MET B 1 129 ? -7.586 -23.906 -12.984 1 98.75 129 MET B CA 1
ATOM 3019 C C . MET B 1 129 ? -7.191 -25.359 -13.273 1 98.75 129 MET B C 1
ATOM 3021 O O . MET B 1 129 ? -6.027 -25.641 -13.555 1 98.75 129 MET B O 1
ATOM 3025 N N . LYS B 1 130 ? -8.172 -26.219 -13.25 1 98.56 130 LYS B N 1
ATOM 3026 C CA . LYS B 1 130 ? -7.922 -27.641 -13.477 1 98.56 130 LYS B CA 1
ATOM 3027 C C . LYS B 1 130 ? -7.422 -27.891 -14.891 1 98.56 130 LYS B C 1
ATOM 3029 O O . LYS B 1 130 ? -6.766 -28.906 -15.156 1 98.56 130 LYS B O 1
ATOM 3034 N N . LYS B 1 131 ? -7.75 -26.984 -15.742 1 98.5 131 LYS B N 1
ATOM 3035 C CA . LYS B 1 131 ? -7.305 -27.125 -17.125 1 98.5 131 LYS B CA 1
ATOM 3036 C C . LYS B 1 131 ? -5.801 -26.922 -17.25 1 98.5 131 LYS B C 1
ATOM 3038 O O . LYS B 1 131 ? -5.188 -27.328 -18.234 1 98.5 131 LYS B O 1
ATOM 3043 N N . GLY B 1 132 ? -5.195 -26.172 -16.312 1 98.56 132 GLY B N 1
ATOM 3044 C CA . GLY B 1 132 ? -3.75 -26.031 -16.25 1 98.56 132 GLY B CA 1
ATOM 3045 C C . GLY B 1 132 ? -3.191 -25.188 -17.391 1 98.56 132 GLY B C 1
ATOM 3046 O O . GLY B 1 132 ? -2.129 -25.516 -17.938 1 98.56 132 GLY B O 1
ATOM 3047 N N . ASN B 1 133 ? -3.936 -24.125 -17.828 1 98.31 133 ASN B N 1
ATOM 3048 C CA . ASN B 1 133 ? -3.51 -23.359 -18.984 1 98.31 133 ASN B CA 1
ATOM 3049 C C . ASN B 1 133 ? -3.262 -21.891 -18.641 1 98.31 133 ASN B C 1
ATOM 3051 O O . ASN B 1 133 ? -3.201 -21.047 -19.531 1 98.31 133 ASN B O 1
ATOM 3055 N N . ALA B 1 134 ? -3.145 -21.578 -17.375 1 98.81 134 ALA B N 1
ATOM 3056 C CA . ALA B 1 134 ? -2.859 -20.203 -16.984 1 98.81 134 ALA B CA 1
ATOM 3057 C C . ALA B 1 134 ? -1.467 -19.781 -17.453 1 98.81 134 ALA B C 1
ATOM 3059 O O . ALA B 1 134 ? -0.489 -20.5 -17.219 1 98.81 134 ALA B O 1
ATOM 3060 N N . PRO B 1 135 ? -1.36 -18.672 -18.125 1 98.88 135 PRO B N 1
ATOM 3061 C CA . PRO B 1 135 ? -0.032 -18.219 -18.547 1 98.88 135 PRO B CA 1
ATOM 3062 C C . PRO B 1 135 ? 0.826 -17.734 -17.391 1 98.88 135 PRO B C 1
ATOM 3064 O O . PRO B 1 135 ? 0.296 -17.375 -16.328 1 98.88 135 PRO B O 1
ATOM 3067 N N . ALA B 1 136 ? 2.137 -17.719 -17.531 1 98.88 136 ALA B N 1
ATOM 3068 C CA . ALA B 1 136 ? 3.068 -17.172 -16.562 1 98.88 136 ALA B CA 1
ATOM 3069 C C . ALA B 1 136 ? 3.008 -15.641 -16.531 1 98.88 136 ALA B C 1
ATOM 3071 O O . ALA B 1 136 ? 2.695 -15.008 -17.547 1 98.88 136 ALA B O 1
ATOM 3072 N N . LEU B 1 137 ? 3.209 -15.062 -15.406 1 98.69 137 LEU B N 1
ATOM 3073 C CA . LEU B 1 137 ? 3.617 -13.664 -15.352 1 98.69 137 LEU B CA 1
ATOM 3074 C C . LEU B 1 137 ? 5.117 -13.531 -15.594 1 98.69 137 LEU B C 1
ATOM 3076 O O . LEU B 1 137 ? 5.926 -13.883 -14.734 1 98.69 137 LEU B O 1
ATOM 3080 N N . ASP B 1 138 ? 5.488 -12.93 -16.688 1 97.94 138 ASP B N 1
ATOM 3081 C CA . ASP B 1 138 ? 6.844 -13.008 -17.219 1 97.94 138 ASP B CA 1
ATOM 3082 C C . ASP B 1 138 ? 7.852 -12.406 -16.25 1 97.94 138 ASP B C 1
ATOM 3084 O O . ASP B 1 138 ? 8.914 -12.984 -16 1 97.94 138 ASP B O 1
ATOM 3088 N N . HIS B 1 139 ? 7.535 -11.305 -15.727 1 98.44 139 HIS B N 1
ATOM 3089 C CA . HIS B 1 139 ? 8.492 -10.633 -14.852 1 98.44 139 HIS B CA 1
ATOM 3090 C C . HIS B 1 139 ? 8.633 -11.375 -13.523 1 98.44 139 HIS B C 1
ATOM 3092 O O . HIS B 1 139 ? 9.711 -11.391 -12.922 1 98.44 139 HIS B O 1
ATOM 3098 N N . SER B 1 140 ? 7.574 -12.047 -13.07 1 98.88 140 SER B N 1
ATOM 3099 C CA . SER B 1 140 ? 7.68 -12.914 -11.898 1 98.88 140 SER B CA 1
ATOM 3100 C C . SER B 1 140 ? 8.562 -14.125 -12.188 1 98.88 140 SER B C 1
ATOM 3102 O O . SER B 1 140 ? 9.352 -14.539 -11.336 1 98.88 140 SER B O 1
ATOM 3104 N N . LEU B 1 141 ? 8.383 -14.656 -13.336 1 98.88 141 LEU B N 1
ATOM 3105 C CA . LEU B 1 141 ? 9.203 -15.805 -13.719 1 98.88 141 LEU B CA 1
ATOM 3106 C C . LEU B 1 141 ? 10.68 -15.43 -13.727 1 98.88 141 LEU B C 1
ATOM 3108 O O . LEU B 1 141 ? 11.516 -16.188 -13.234 1 98.88 141 LEU B O 1
ATOM 3112 N N . LYS B 1 142 ? 10.977 -14.258 -14.273 1 98.69 142 LYS B N 1
ATOM 3113 C CA . LYS B 1 142 ? 12.352 -13.773 -14.273 1 98.69 142 LYS B CA 1
ATOM 3114 C C . LYS B 1 142 ? 12.883 -13.625 -12.844 1 98.69 142 LYS B C 1
ATOM 3116 O O . LYS B 1 142 ? 13.992 -14.07 -12.539 1 98.69 142 LYS B O 1
ATOM 3121 N N . LEU B 1 143 ? 12.133 -13 -11.969 1 98.88 143 LEU B N 1
ATOM 3122 C CA . LEU B 1 143 ? 12.531 -12.844 -10.57 1 98.88 143 LEU B CA 1
ATOM 3123 C C . LEU B 1 143 ? 12.734 -14.203 -9.906 1 98.88 143 LEU B C 1
ATOM 3125 O O . LEU B 1 143 ? 13.742 -14.422 -9.227 1 98.88 143 LEU B O 1
ATOM 3129 N N . TYR B 1 144 ? 11.805 -15.094 -10.125 1 98.88 144 TYR B N 1
ATOM 3130 C CA . TYR B 1 144 ? 11.836 -16.453 -9.602 1 98.88 144 TYR B CA 1
ATOM 3131 C C . TYR B 1 144 ? 13.148 -17.141 -9.945 1 98.88 144 TYR B C 1
ATOM 3133 O O . TYR B 1 144 ? 13.828 -17.672 -9.062 1 98.88 144 TYR B O 1
ATOM 3141 N N . ASN B 1 145 ? 13.523 -17.078 -11.141 1 98.75 145 ASN B N 1
ATOM 3142 C CA . ASN B 1 145 ? 14.742 -17.734 -11.602 1 98.75 145 ASN B CA 1
ATOM 3143 C C . ASN B 1 145 ? 15.992 -17.047 -11.055 1 98.75 145 ASN B C 1
ATOM 3145 O O . ASN B 1 145 ? 16.984 -17.703 -10.734 1 98.75 145 ASN B O 1
ATOM 3149 N N . GLU B 1 146 ? 15.953 -15.734 -10.961 1 98.25 146 GLU B N 1
ATOM 3150 C CA . GLU B 1 146 ? 17.078 -15 -10.391 1 98.25 146 GLU B CA 1
ATOM 3151 C C . GLU B 1 146 ? 17.281 -15.359 -8.922 1 98.25 146 GLU B C 1
ATOM 3153 O O . GLU B 1 146 ? 18.422 -15.57 -8.477 1 98.25 146 GLU B O 1
ATOM 3158 N N . LEU B 1 147 ? 16.203 -15.445 -8.219 1 98.31 147 LEU B N 1
ATOM 3159 C CA . LEU B 1 147 ? 16.281 -15.82 -6.809 1 98.31 147 LEU B CA 1
ATOM 3160 C C . LEU B 1 147 ? 16.859 -17.219 -6.652 1 98.31 147 LEU B C 1
ATOM 3162 O O . LEU B 1 147 ? 17.766 -17.438 -5.84 1 98.31 147 LEU B O 1
ATOM 3166 N N . LYS B 1 148 ? 16.391 -18.109 -7.441 1 97.06 148 LYS B N 1
ATOM 3167 C CA . LYS B 1 148 ? 16.859 -19.5 -7.422 1 97.06 148 LYS B CA 1
ATOM 3168 C C . LYS B 1 148 ? 18.359 -19.562 -7.723 1 97.06 148 LYS B C 1
ATOM 3170 O O . LYS B 1 148 ? 19.109 -20.281 -7.051 1 97.06 148 LYS B O 1
ATOM 3175 N N . SER B 1 149 ? 18.766 -18.797 -8.648 1 96.75 149 SER B N 1
ATOM 3176 C CA . SER B 1 149 ? 20.156 -18.812 -9.062 1 96.75 149 SER B CA 1
ATOM 3177 C C . SER B 1 149 ? 21.062 -18.281 -7.965 1 96.75 149 SER B C 1
ATOM 3179 O O . SER B 1 149 ? 22.266 -18.578 -7.938 1 96.75 149 SER B O 1
ATOM 3181 N N . ARG B 1 150 ? 20.516 -17.547 -7.051 1 95.88 150 ARG B N 1
ATOM 3182 C CA . ARG B 1 150 ? 21.297 -16.953 -5.969 1 95.88 150 ARG B CA 1
ATOM 3183 C C . ARG B 1 150 ? 21.234 -17.812 -4.711 1 95.88 150 ARG B C 1
ATOM 3185 O O . ARG B 1 150 ? 21.766 -17.438 -3.666 1 95.88 150 ARG B O 1
ATOM 3192 N N . GLY B 1 151 ? 20.516 -18.922 -4.84 1 96.38 151 GLY B N 1
ATOM 3193 C CA . GLY B 1 151 ? 20.484 -19.875 -3.752 1 96.38 151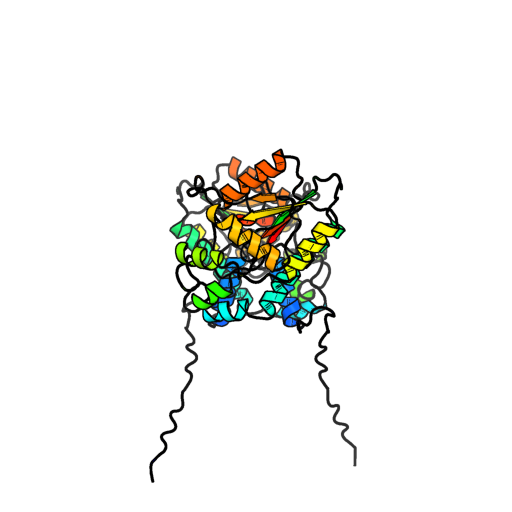 GLY B CA 1
ATOM 3194 C C . GLY B 1 151 ? 19.359 -19.625 -2.77 1 96.38 151 GLY B C 1
ATOM 3195 O O . GLY B 1 151 ? 19.312 -20.219 -1.689 1 96.38 151 GLY B O 1
ATOM 3196 N N . VAL B 1 152 ? 18.484 -18.703 -3.076 1 98.25 152 VAL B N 1
ATOM 3197 C CA . VAL B 1 152 ? 17.328 -18.422 -2.227 1 98.25 152 VAL B CA 1
ATOM 3198 C C . VAL B 1 152 ? 16.312 -19.562 -2.342 1 98.25 152 VAL B C 1
ATOM 3200 O O . VAL B 1 152 ? 16.016 -20.031 -3.443 1 98.25 152 VAL B O 1
ATOM 3203 N N . GLN B 1 153 ? 15.875 -20.078 -1.185 1 98.69 153 GLN B N 1
ATOM 3204 C CA . GLN B 1 153 ? 14.844 -21.109 -1.174 1 98.69 153 GLN B CA 1
ATOM 3205 C C . GLN B 1 153 ? 13.477 -20.531 -1.549 1 98.69 153 GLN B C 1
ATOM 3207 O O . GLN B 1 153 ? 12.977 -19.625 -0.875 1 98.69 153 GLN B O 1
ATOM 3212 N N . ILE B 1 154 ? 12.914 -21.109 -2.566 1 98.88 154 ILE B N 1
ATOM 3213 C CA . ILE B 1 154 ? 11.633 -20.625 -3.061 1 98.88 154 ILE B CA 1
ATOM 3214 C C . ILE B 1 154 ? 10.492 -21.391 -2.4 1 98.88 154 ILE B C 1
ATOM 3216 O O . ILE B 1 154 ? 10.43 -22.625 -2.5 1 98.88 154 ILE B O 1
ATOM 3220 N N . LEU B 1 155 ? 9.625 -20.719 -1.746 1 98.94 155 LEU B N 1
ATOM 3221 C CA . LEU B 1 155 ? 8.445 -21.297 -1.112 1 98.94 155 LEU B CA 1
ATOM 3222 C C . LEU B 1 155 ? 7.168 -20.734 -1.729 1 98.94 155 LEU B C 1
ATOM 3224 O O . LEU B 1 155 ? 6.98 -19.516 -1.775 1 98.94 155 LEU B O 1
ATOM 3228 N N . LEU B 1 156 ? 6.344 -21.609 -2.258 1 98.94 156 LEU B N 1
ATOM 3229 C CA . LEU B 1 156 ? 5.062 -21.203 -2.836 1 98.94 156 LEU B CA 1
ATOM 3230 C C . LEU B 1 156 ? 3.928 -21.422 -1.842 1 98.94 156 LEU B C 1
ATOM 3232 O O . LEU B 1 156 ? 3.758 -22.516 -1.314 1 98.94 156 LEU B O 1
ATOM 3236 N N . VAL B 1 157 ? 3.184 -20.391 -1.534 1 98.69 157 VAL B N 1
ATOM 3237 C CA . VAL B 1 157 ? 2.051 -20.469 -0.619 1 98.69 157 VAL B CA 1
ATOM 3238 C C . VAL B 1 157 ? 0.787 -19.969 -1.319 1 98.69 157 VAL B C 1
ATOM 3240 O O . VAL B 1 157 ? 0.669 -18.781 -1.638 1 98.69 157 VAL B O 1
ATOM 3243 N N . THR B 1 158 ? -0.159 -20.859 -1.543 1 98.56 158 THR B N 1
ATOM 3244 C CA . THR B 1 158 ? -1.338 -20.531 -2.342 1 98.56 158 THR B CA 1
ATOM 3245 C C . THR B 1 158 ? -2.615 -20.812 -1.551 1 98.56 158 THR B C 1
ATOM 3247 O O . THR B 1 158 ? -2.623 -21.625 -0.633 1 98.56 158 THR B O 1
ATOM 3250 N N . SER B 1 159 ? -3.662 -20.047 -1.887 1 96.31 159 SER B N 1
ATOM 3251 C CA . SER B 1 159 ? -4.965 -20.312 -1.286 1 96.31 159 SER B CA 1
ATOM 3252 C C . SER B 1 159 ? -5.746 -21.344 -2.09 1 96.31 159 SER B C 1
ATOM 3254 O O . SER B 1 159 ? -6.852 -21.734 -1.707 1 96.31 159 SER B O 1
ATOM 3256 N N . ARG B 1 160 ? -5.191 -21.781 -3.248 1 97.5 160 ARG B N 1
ATOM 3257 C CA . ARG B 1 160 ? -5.812 -22.906 -3.932 1 97.5 160 ARG B CA 1
ATOM 3258 C C . ARG B 1 160 ? -5.957 -24.109 -2.994 1 97.5 160 ARG B C 1
ATOM 3260 O O . ARG B 1 160 ? -5.055 -24.391 -2.205 1 97.5 160 ARG B O 1
ATOM 3267 N N . LYS B 1 161 ? -6.988 -24.781 -3.184 1 95.94 161 LYS B N 1
ATOM 3268 C CA . LYS B 1 161 ? -7.242 -25.953 -2.338 1 95.94 161 LYS B CA 1
ATOM 3269 C C . LYS B 1 161 ? -6.402 -27.141 -2.779 1 95.94 161 LYS B C 1
ATOM 3271 O O . LYS B 1 161 ? -6.016 -27.234 -3.947 1 95.94 161 LYS B O 1
ATOM 3276 N N . GLU B 1 162 ? -6.262 -28.031 -1.841 1 96.62 162 GLU B N 1
ATOM 3277 C CA . GLU B 1 162 ? -5.375 -29.172 -2.021 1 96.62 162 GLU B CA 1
ATOM 3278 C C . GLU B 1 162 ? -5.785 -30 -3.236 1 96.62 162 GLU B C 1
ATOM 3280 O O . GLU B 1 162 ? -4.934 -30.578 -3.918 1 96.62 162 GLU B O 1
ATOM 3285 N N . HIS B 1 163 ? -7.031 -30.047 -3.576 1 95.94 163 HIS B N 1
ATOM 3286 C CA . HIS B 1 163 ? -7.477 -30.891 -4.68 1 95.94 163 HIS B CA 1
ATOM 3287 C C . HIS B 1 163 ? -7.012 -30.344 -6.023 1 95.94 163 HIS B C 1
ATOM 3289 O O . HIS B 1 163 ? -7.082 -31.031 -7.043 1 95.94 163 HIS B O 1
ATOM 3295 N N . LEU B 1 164 ? -6.461 -29.109 -6.008 1 98.25 164 LEU B N 1
ATOM 3296 C CA . LEU B 1 164 ? -5.953 -28.484 -7.227 1 98.25 164 LEU B CA 1
ATOM 3297 C C . LEU B 1 164 ? -4.449 -28.703 -7.363 1 98.25 164 LEU B C 1
ATOM 3299 O O . LEU B 1 164 ? -3.838 -28.234 -8.328 1 98.25 164 LEU B O 1
ATOM 3303 N N . ARG B 1 165 ? -3.805 -29.422 -6.523 1 98.31 165 ARG B N 1
ATOM 3304 C CA . ARG B 1 165 ? -2.352 -29.547 -6.449 1 98.31 165 ARG B CA 1
ATOM 3305 C C . ARG B 1 165 ? -1.772 -30.031 -7.773 1 98.31 165 ARG B C 1
ATOM 3307 O O . ARG B 1 165 ? -0.908 -29.375 -8.359 1 98.31 165 ARG B O 1
ATOM 3314 N N . SER B 1 166 ? -2.266 -31.141 -8.25 1 98.62 166 SER B N 1
ATOM 3315 C CA . SER B 1 166 ? -1.678 -31.734 -9.445 1 98.62 166 SER B CA 1
ATOM 3316 C C . SER B 1 166 ? -1.788 -30.781 -10.641 1 98.62 166 SER B C 1
ATOM 3318 O O . SER B 1 166 ? -0.796 -30.531 -11.32 1 98.62 166 SER B O 1
ATOM 3320 N N . ALA B 1 167 ? -2.98 -30.219 -10.859 1 98.81 167 ALA B N 1
ATOM 3321 C CA . ALA B 1 167 ? -3.201 -29.312 -11.984 1 98.81 167 ALA B CA 1
ATOM 3322 C C . ALA B 1 167 ? -2.336 -28.062 -11.859 1 98.81 167 ALA B C 1
ATOM 3324 O O . ALA B 1 167 ? -1.817 -27.562 -12.859 1 98.81 167 ALA B O 1
ATOM 3325 N N . THR B 1 168 ? -2.172 -27.578 -10.664 1 98.94 168 THR B N 1
ATOM 3326 C CA . THR B 1 168 ? -1.391 -26.359 -10.422 1 98.94 168 THR B CA 1
ATOM 3327 C C . THR B 1 168 ? 0.092 -26.625 -10.688 1 98.94 168 THR B C 1
ATOM 3329 O O . THR B 1 168 ? 0.75 -25.828 -11.367 1 98.94 168 THR B O 1
ATOM 3332 N N . ILE B 1 169 ? 0.605 -27.75 -10.18 1 98.88 169 ILE B N 1
ATOM 3333 C CA . ILE B 1 169 ? 2.014 -28.078 -10.359 1 98.88 169 ILE B CA 1
ATOM 3334 C C . ILE B 1 169 ? 2.309 -28.281 -11.844 1 98.88 169 ILE B C 1
ATOM 3336 O O . ILE B 1 169 ? 3.301 -27.766 -12.359 1 98.88 169 ILE B O 1
ATOM 3340 N N . ASP B 1 170 ? 1.406 -29 -12.516 1 98.81 170 ASP B N 1
ATOM 3341 C CA . ASP B 1 170 ? 1.569 -29.219 -13.953 1 98.81 170 ASP B CA 1
ATOM 3342 C C . ASP B 1 170 ? 1.616 -27.875 -14.695 1 98.81 170 ASP B C 1
ATOM 3344 O O . ASP B 1 170 ? 2.441 -27.688 -15.594 1 98.81 170 ASP B O 1
ATOM 3348 N N . ASN B 1 171 ? 0.701 -26.969 -14.305 1 98.94 171 ASN B N 1
ATOM 3349 C CA . ASN B 1 171 ? 0.651 -25.656 -14.93 1 98.94 171 ASN B CA 1
ATOM 3350 C C . ASN B 1 171 ? 1.937 -24.875 -14.695 1 98.94 171 ASN B C 1
ATOM 3352 O O . ASN B 1 171 ? 2.502 -24.297 -15.625 1 98.94 171 ASN B O 1
ATOM 3356 N N . LEU B 1 172 ? 2.406 -24.844 -13.469 1 98.94 172 LEU B N 1
ATOM 3357 C CA . LEU B 1 172 ? 3.635 -24.141 -13.117 1 98.94 172 LEU B CA 1
ATOM 3358 C C . LEU B 1 172 ? 4.805 -24.641 -13.969 1 98.94 172 LEU B C 1
ATOM 3360 O O . LEU B 1 172 ? 5.504 -23.828 -14.586 1 98.94 172 LEU B O 1
ATOM 3364 N N . VAL B 1 173 ? 4.973 -25.906 -14.039 1 98.88 173 VAL B N 1
ATOM 3365 C CA . VAL B 1 173 ? 6.094 -26.484 -14.773 1 98.88 173 VAL B CA 1
ATOM 3366 C C . VAL B 1 173 ? 5.953 -26.188 -16.266 1 98.88 173 VAL B C 1
ATOM 3368 O O . VAL B 1 173 ? 6.926 -25.812 -16.922 1 98.88 173 VAL B O 1
ATOM 3371 N N . LYS B 1 174 ? 4.754 -26.297 -16.734 1 98.81 174 LYS B N 1
ATOM 3372 C CA . LYS B 1 174 ? 4.465 -26.062 -18.156 1 98.81 174 LYS B CA 1
ATOM 3373 C C . LYS B 1 174 ? 4.918 -24.672 -18.594 1 98.81 174 LYS B C 1
ATOM 3375 O O . LYS B 1 174 ? 5.367 -24.484 -19.719 1 98.81 174 LYS B O 1
ATOM 3380 N N . VAL B 1 175 ? 4.828 -23.75 -17.672 1 98.88 175 VAL B N 1
ATOM 3381 C CA . VAL B 1 175 ? 5.09 -22.375 -18.094 1 98.88 175 VAL B CA 1
ATOM 3382 C C . VAL B 1 175 ? 6.457 -21.922 -17.562 1 98.88 175 VAL B C 1
ATOM 3384 O O . VAL B 1 175 ? 6.793 -20.734 -17.625 1 98.88 175 VAL B O 1
ATOM 3387 N N . GLY B 1 176 ? 7.191 -22.812 -16.922 1 98.75 176 GLY B N 1
ATOM 3388 C CA . GLY B 1 176 ? 8.602 -22.531 -16.719 1 98.75 176 GLY B CA 1
ATOM 3389 C C . GLY B 1 176 ? 8.992 -22.438 -15.25 1 98.75 176 GLY B C 1
ATOM 3390 O O . GLY B 1 176 ? 10.156 -22.234 -14.93 1 98.75 176 GLY B O 1
ATOM 3391 N N . TYR B 1 177 ? 8.031 -22.594 -14.367 1 98.88 177 TYR B N 1
ATOM 3392 C CA . TYR B 1 177 ? 8.359 -22.578 -12.945 1 98.88 177 TYR B CA 1
ATOM 3393 C C . TYR B 1 177 ? 8.727 -23.984 -12.461 1 98.88 177 TYR B C 1
ATOM 3395 O O . TYR B 1 177 ? 7.949 -24.922 -12.633 1 98.88 177 TYR B O 1
ATOM 3403 N N . TYR B 1 178 ? 9.867 -24.141 -11.898 1 98.5 178 TYR B N 1
ATOM 3404 C CA . TYR B 1 178 ? 10.305 -25.391 -11.305 1 98.5 178 TYR B CA 1
ATOM 3405 C C . TYR B 1 178 ? 11.453 -25.156 -10.328 1 98.5 178 TYR B C 1
ATOM 3407 O O . TYR B 1 178 ? 11.992 -24.047 -10.25 1 98.5 178 TYR B O 1
ATOM 3415 N N . GLY B 1 179 ? 11.742 -26.109 -9.523 1 98.5 179 GLY B N 1
ATOM 3416 C CA . GLY B 1 179 ? 12.867 -26.016 -8.602 1 98.5 179 GLY B CA 1
ATOM 3417 C C . GLY B 1 179 ? 12.516 -25.312 -7.305 1 98.5 179 GLY B C 1
ATOM 3418 O O . GLY B 1 179 ? 13.398 -24.812 -6.598 1 98.5 179 GLY B O 1
ATOM 3419 N N . TRP B 1 180 ? 11.234 -25.203 -7.008 1 98.81 180 TRP B N 1
ATOM 3420 C CA . TRP B 1 180 ? 10.875 -24.656 -5.703 1 98.81 180 TRP B CA 1
ATOM 3421 C C . TRP B 1 180 ? 11.211 -25.641 -4.59 1 98.81 180 TRP B C 1
ATOM 3423 O O . TRP B 1 180 ? 11.352 -26.844 -4.836 1 98.81 180 TRP B O 1
ATOM 3433 N N . THR B 1 181 ? 11.336 -25.109 -3.383 1 98.69 181 THR B N 1
ATOM 3434 C CA . THR B 1 181 ? 11.664 -25.922 -2.217 1 98.69 181 THR B CA 1
ATOM 3435 C C . THR B 1 181 ? 10.406 -26.547 -1.611 1 98.69 181 THR B C 1
ATOM 3437 O O . THR B 1 181 ? 10.406 -27.719 -1.24 1 98.69 181 THR B O 1
ATOM 3440 N N . LYS B 1 182 ? 9.375 -25.719 -1.455 1 98.31 182 LYS B N 1
ATOM 3441 C CA . LYS B 1 182 ? 8.086 -26.141 -0.913 1 98.31 182 LYS B CA 1
ATOM 3442 C C . LYS B 1 182 ? 6.93 -25.484 -1.65 1 98.31 182 LYS B C 1
ATOM 3444 O O . LYS B 1 182 ? 7.066 -24.359 -2.141 1 98.31 182 LYS B O 1
ATOM 3449 N N . ILE B 1 183 ? 5.895 -26.219 -1.722 1 98.75 183 ILE B N 1
ATOM 3450 C CA . ILE B 1 183 ? 4.625 -25.672 -2.188 1 98.75 183 ILE B CA 1
ATOM 3451 C C . ILE B 1 183 ? 3.512 -26.062 -1.216 1 98.75 183 ILE B C 1
ATOM 3453 O O . ILE B 1 183 ? 3.369 -27.219 -0.851 1 98.75 183 ILE B O 1
ATOM 3457 N N . ILE B 1 184 ? 2.783 -25.094 -0.75 1 98.38 184 ILE B N 1
ATOM 3458 C CA . ILE B 1 184 ? 1.779 -25.297 0.288 1 98.38 184 ILE B CA 1
ATOM 3459 C C . ILE B 1 184 ? 0.407 -24.875 -0.233 1 98.38 184 ILE B C 1
ATOM 3461 O O . ILE B 1 184 ? 0.234 -23.75 -0.708 1 98.38 184 ILE B O 1
ATOM 3465 N N . PHE B 1 185 ? -0.521 -25.812 -0.162 1 98.19 185 PHE B N 1
ATOM 3466 C CA . PHE B 1 185 ? -1.912 -25.594 -0.543 1 98.19 185 PHE B CA 1
ATOM 3467 C C . PHE B 1 185 ? -2.801 -25.484 0.69 1 98.19 185 PHE B C 1
ATOM 3469 O O . PHE B 1 185 ? -2.416 -25.922 1.779 1 98.19 185 PHE B O 1
ATOM 3476 N N . ARG B 1 186 ? -3.914 -24.922 0.397 1 95.75 186 ARG B N 1
ATOM 3477 C CA . ARG B 1 186 ? -4.828 -24.734 1.518 1 95.75 186 ARG B CA 1
ATOM 3478 C C . ARG B 1 186 ? -5.633 -26 1.788 1 95.75 186 ARG B C 1
ATOM 3480 O O . ARG B 1 186 ? -6.242 -26.562 0.875 1 95.75 186 ARG B O 1
ATOM 3487 N N . ASP B 1 187 ? -5.621 -26.391 3.012 1 91.56 187 ASP B N 1
ATOM 3488 C CA . ASP B 1 187 ? -6.387 -27.562 3.443 1 91.56 187 ASP B CA 1
ATOM 3489 C C . ASP B 1 187 ? -7.867 -27.219 3.58 1 91.56 187 ASP B C 1
ATOM 3491 O O . ASP B 1 187 ? -8.227 -26.188 4.152 1 91.56 187 ASP B O 1
ATOM 3495 N N . PRO B 1 188 ? -8.703 -28.109 3.131 1 84.44 188 PRO B N 1
ATOM 3496 C CA . PRO B 1 188 ? -10.141 -27.875 3.25 1 84.44 188 PRO B CA 1
ATOM 3497 C C . PRO B 1 188 ? -10.586 -27.609 4.688 1 84.44 188 PRO B C 1
ATOM 3499 O O . PRO B 1 188 ? -11.578 -26.922 4.922 1 84.44 188 PRO B O 1
ATOM 3502 N N . ALA B 1 189 ? -9.898 -28.094 5.68 1 84.25 189 ALA B N 1
ATOM 3503 C CA . ALA B 1 189 ? -10.242 -27.906 7.09 1 84.25 189 ALA B CA 1
ATOM 3504 C C . ALA B 1 189 ? -10.078 -26.453 7.512 1 84.25 189 ALA B C 1
ATOM 3506 O O . ALA B 1 189 ? -10.633 -26.031 8.531 1 84.25 189 ALA B O 1
ATOM 3507 N N . ASN B 1 190 ? -9.414 -25.688 6.746 1 83 190 ASN B N 1
ATOM 3508 C CA . ASN B 1 190 ? -9.148 -24.297 7.078 1 83 190 ASN B CA 1
ATOM 3509 C C . ASN B 1 190 ? -10.031 -23.359 6.27 1 83 190 ASN B C 1
ATOM 3511 O O . ASN B 1 190 ? -9.703 -22.172 6.113 1 83 190 ASN B O 1
ATOM 3515 N N . GLU B 1 191 ? -11.078 -23.906 5.805 1 80.69 191 GLU B N 1
ATOM 3516 C CA . GLU B 1 191 ? -11.898 -23.109 4.883 1 80.69 191 GLU B CA 1
ATOM 3517 C C . GLU B 1 191 ? -12.531 -21.922 5.586 1 80.69 191 GLU B C 1
ATOM 3519 O O . GLU B 1 191 ? -12.789 -20.891 4.961 1 80.69 191 GLU B O 1
ATOM 3524 N N . LEU B 1 192 ? -12.664 -21.938 6.859 1 84.94 192 LEU B N 1
ATOM 3525 C CA . LEU B 1 192 ? -13.336 -20.875 7.594 1 84.94 192 LEU B CA 1
ATOM 3526 C C . LEU B 1 192 ? -12.336 -19.812 8.055 1 84.94 192 LEU B C 1
ATOM 3528 O O . LEU B 1 192 ? -12.727 -18.734 8.5 1 84.94 192 LEU B O 1
ATOM 3532 N N . VAL B 1 193 ? -11.148 -20.172 7.957 1 91.12 193 VAL B N 1
ATOM 3533 C CA . VAL B 1 193 ? -10.086 -19.25 8.336 1 91.12 193 VAL B CA 1
ATOM 3534 C C . VAL B 1 193 ? -9.805 -18.281 7.191 1 91.12 193 VAL B C 1
ATOM 3536 O O . VAL B 1 193 ? -9.773 -18.688 6.027 1 91.12 193 VAL B O 1
ATOM 3539 N N . SER B 1 194 ? -9.633 -17 7.504 1 94.94 194 SER B N 1
ATOM 3540 C CA . SER B 1 194 ? -9.312 -16.031 6.457 1 94.94 194 SER B CA 1
ATOM 3541 C C . SER B 1 194 ? -8.016 -16.391 5.742 1 94.94 194 SER B C 1
ATOM 3543 O O . SER B 1 194 ? -7.148 -17.047 6.316 1 94.94 194 SER B O 1
ATOM 3545 N N . VAL B 1 195 ? -7.926 -15.969 4.523 1 96.19 195 VAL B N 1
ATOM 3546 C CA . VAL B 1 195 ? -6.719 -16.266 3.758 1 96.19 195 VAL B CA 1
ATOM 3547 C C . VAL B 1 195 ? -5.512 -15.609 4.43 1 96.19 195 VAL B C 1
ATOM 3549 O O . VAL B 1 195 ? -4.441 -16.219 4.523 1 96.19 195 VAL B O 1
ATOM 3552 N N . LYS B 1 196 ? -5.672 -14.406 4.918 1 96.31 196 LYS B N 1
ATOM 3553 C CA . LYS B 1 196 ? -4.594 -13.727 5.625 1 96.31 196 LYS B CA 1
ATOM 3554 C C . LYS B 1 196 ? -4.105 -14.555 6.812 1 96.31 196 LYS B C 1
ATOM 3556 O O . LYS B 1 196 ? -2.902 -14.742 6.992 1 96.31 196 LYS B O 1
ATOM 3561 N N . LYS B 1 197 ? -5.043 -15.039 7.629 1 95.88 197 LYS B N 1
ATOM 3562 C CA . LYS B 1 197 ? -4.68 -15.828 8.797 1 95.88 197 LYS B CA 1
ATOM 3563 C C . LYS B 1 197 ? -4.02 -17.141 8.391 1 95.88 197 LYS B C 1
ATOM 3565 O O . LYS B 1 197 ? -3.01 -17.547 8.977 1 95.88 197 LYS B O 1
ATOM 3570 N N . TYR B 1 198 ? -4.621 -17.797 7.406 1 96.94 198 TYR B N 1
ATOM 3571 C CA . TYR B 1 198 ? -4.047 -19.031 6.887 1 96.94 198 TYR B CA 1
ATOM 3572 C C . TYR B 1 198 ? -2.6 -18.812 6.457 1 96.94 198 TYR B C 1
ATOM 3574 O O . TYR B 1 198 ? -1.707 -19.562 6.863 1 96.94 198 TYR B O 1
ATOM 3582 N N . LYS B 1 199 ? -2.324 -17.766 5.742 1 97.19 199 LYS B N 1
ATOM 3583 C CA . LYS B 1 199 ? -0.984 -17.547 5.203 1 97.19 199 LYS B CA 1
ATOM 3584 C C . LYS B 1 199 ? -0.022 -17.094 6.297 1 97.19 199 LYS B C 1
ATOM 3586 O O . LYS B 1 199 ? 1.163 -17.438 6.27 1 97.19 199 LYS B O 1
ATOM 3591 N N . SER B 1 200 ? -0.544 -16.375 7.25 1 96.69 200 SER B N 1
ATOM 3592 C CA . SER B 1 200 ? 0.262 -16.016 8.414 1 96.69 200 SER B CA 1
ATOM 3593 C C . SER B 1 200 ? 0.681 -17.266 9.188 1 96.69 200 SER B C 1
ATOM 3595 O O . SER B 1 200 ? 1.827 -17.375 9.633 1 96.69 200 SER B O 1
ATOM 3597 N N . ASP B 1 201 ? -0.22 -18.188 9.32 1 96.75 201 ASP B N 1
ATOM 3598 C CA . ASP B 1 201 ? 0.077 -19.438 10.016 1 96.75 201 ASP B CA 1
ATOM 3599 C C . ASP B 1 201 ? 1.129 -20.25 9.266 1 96.75 201 ASP B C 1
ATOM 3601 O O . ASP B 1 201 ? 2.01 -20.859 9.883 1 96.75 201 ASP B O 1
ATOM 3605 N N . VAL B 1 202 ? 1.018 -20.234 8.008 1 97.38 202 VAL B N 1
ATOM 3606 C CA . VAL B 1 202 ? 2.002 -20.938 7.191 1 97.38 202 VAL B CA 1
ATOM 3607 C C . VAL B 1 202 ? 3.377 -20.297 7.379 1 97.38 202 VAL B C 1
ATOM 3609 O O . VAL B 1 202 ? 4.379 -21.016 7.516 1 97.38 202 VAL B O 1
ATOM 3612 N N . ARG B 1 203 ? 3.467 -18.984 7.406 1 98.12 203 ARG B N 1
ATOM 3613 C CA . ARG B 1 203 ? 4.734 -18.281 7.617 1 98.12 203 ARG B CA 1
ATOM 3614 C C . ARG B 1 203 ? 5.344 -18.656 8.969 1 98.12 203 ARG B C 1
ATOM 3616 O O . ARG B 1 203 ? 6.559 -18.844 9.078 1 98.12 203 ARG B O 1
ATOM 3623 N N . LYS B 1 204 ? 4.477 -18.734 9.945 1 98 204 LYS B N 1
ATOM 3624 C CA . LYS B 1 204 ? 4.945 -19.141 11.266 1 98 204 LYS B CA 1
ATOM 3625 C C . LYS B 1 204 ? 5.605 -20.516 11.219 1 98 204 LYS B C 1
ATOM 3627 O O . LYS B 1 204 ? 6.672 -20.703 11.805 1 98 204 LYS B O 1
ATOM 3632 N N . LYS B 1 205 ? 4.988 -21.406 10.508 1 98 205 LYS B N 1
ATOM 3633 C CA . LYS B 1 205 ? 5.535 -22.75 10.375 1 98 205 LYS B CA 1
ATOM 3634 C C . LYS B 1 205 ? 6.863 -22.734 9.625 1 98 205 LYS B C 1
ATOM 3636 O O . LYS B 1 205 ? 7.809 -23.438 10 1 98 205 LYS B O 1
ATOM 3641 N N . ILE B 1 206 ? 6.93 -21.922 8.609 1 98.12 206 ILE B N 1
ATOM 3642 C CA . ILE B 1 206 ? 8.133 -21.797 7.801 1 98.12 206 ILE B CA 1
ATOM 3643 C C . ILE B 1 206 ? 9.289 -21.297 8.664 1 98.12 206 ILE B C 1
ATOM 3645 O O . ILE B 1 206 ? 10.406 -21.812 8.594 1 98.12 206 ILE B O 1
ATOM 3649 N N . ILE B 1 207 ? 8.984 -20.312 9.469 1 98.12 207 ILE B N 1
ATOM 3650 C CA . ILE B 1 207 ? 9.984 -19.75 10.367 1 98.12 207 ILE B CA 1
ATOM 3651 C C . ILE B 1 207 ? 10.398 -20.781 11.406 1 98.12 207 ILE B C 1
ATOM 3653 O O . ILE B 1 207 ? 11.586 -20.953 11.695 1 98.12 207 ILE B O 1
ATOM 3657 N N . ASN B 1 208 ? 9.445 -21.5 11.93 1 98.25 208 ASN B N 1
ATOM 3658 C CA . ASN B 1 208 ? 9.727 -22.562 12.898 1 98.25 208 ASN B CA 1
ATOM 3659 C C . ASN B 1 208 ? 10.594 -23.656 12.297 1 98.25 208 ASN B C 1
ATOM 3661 O O . ASN B 1 208 ? 11.359 -24.312 13.008 1 98.25 208 ASN B O 1
ATOM 3665 N N . ASP B 1 209 ? 10.469 -23.828 11.031 1 98.06 209 ASP B N 1
ATOM 3666 C CA . ASP B 1 209 ? 11.273 -24.812 10.32 1 98.06 209 ASP B CA 1
ATOM 3667 C C . ASP B 1 209 ? 12.703 -24.312 10.117 1 98.06 209 ASP B C 1
ATOM 3669 O O . ASP B 1 209 ? 13.555 -25.047 9.609 1 98.06 209 ASP B O 1
ATOM 3673 N N . GLY B 1 210 ? 12.938 -23.031 10.43 1 97.75 210 GLY B N 1
ATOM 3674 C CA . GLY B 1 210 ? 14.297 -22.531 10.438 1 97.75 210 GLY B CA 1
ATOM 3675 C C . GLY B 1 210 ? 14.57 -21.516 9.344 1 97.75 210 GLY B C 1
ATOM 3676 O O . GLY B 1 210 ? 15.656 -20.938 9.281 1 97.75 210 GLY B O 1
ATOM 3677 N N . TYR B 1 211 ? 13.555 -21.281 8.523 1 98.19 211 TYR B N 1
ATOM 3678 C CA . TYR B 1 211 ? 13.766 -20.406 7.371 1 98.19 211 TYR B CA 1
ATOM 3679 C C . TYR B 1 211 ? 13.734 -18.938 7.777 1 98.19 211 TYR B C 1
ATOM 3681 O O . TYR B 1 211 ? 12.969 -18.547 8.656 1 98.19 211 TYR B O 1
ATOM 3689 N N . ARG B 1 212 ? 14.562 -18.156 7.105 1 97.25 212 ARG B N 1
ATOM 3690 C CA . ARG B 1 212 ? 14.508 -16.703 7.137 1 97.25 212 ARG B CA 1
ATOM 3691 C C . ARG B 1 212 ? 13.781 -16.156 5.914 1 97.25 212 ARG B C 1
ATOM 3693 O O . ARG B 1 212 ? 14.297 -16.234 4.793 1 97.25 212 ARG B O 1
ATOM 3700 N N . ILE B 1 213 ? 12.664 -15.609 6.172 1 97.81 213 ILE B N 1
ATOM 3701 C CA . ILE B 1 213 ? 11.891 -15.07 5.059 1 97.81 213 ILE B CA 1
ATOM 3702 C C . ILE B 1 213 ? 12.375 -13.656 4.727 1 97.81 213 ILE B C 1
ATOM 3704 O O . ILE B 1 213 ? 12.023 -12.695 5.418 1 97.81 213 ILE B O 1
ATOM 3708 N N . TRP B 1 214 ? 13.094 -13.555 3.668 1 97.69 214 TRP B N 1
ATOM 3709 C CA . TRP B 1 214 ? 13.648 -12.266 3.277 1 97.69 214 TRP B CA 1
ATOM 3710 C C . TRP B 1 214 ? 12.609 -11.422 2.551 1 97.69 214 TRP B C 1
ATOM 3712 O O . TRP B 1 214 ? 12.656 -10.188 2.594 1 97.69 214 TRP B O 1
ATOM 3722 N N . GLY B 1 215 ? 11.664 -12.094 1.886 1 98.06 215 GLY B N 1
ATOM 3723 C CA . GLY B 1 215 ? 10.641 -11.328 1.179 1 98.06 215 GLY B CA 1
ATOM 3724 C C . GLY B 1 215 ? 9.453 -12.172 0.757 1 98.06 215 GLY B C 1
ATOM 3725 O O . GLY B 1 215 ? 9.531 -13.406 0.767 1 98.06 215 GLY B O 1
ATOM 3726 N N . ILE B 1 216 ? 8.375 -11.508 0.422 1 98.75 216 ILE B N 1
ATOM 3727 C CA . ILE B 1 216 ? 7.172 -12.086 -0.161 1 98.75 216 ILE B CA 1
ATOM 3728 C C . ILE B 1 216 ? 6.734 -11.266 -1.372 1 98.75 216 ILE B C 1
ATOM 3730 O O . ILE B 1 216 ? 6.762 -10.031 -1.336 1 98.75 216 ILE B O 1
ATOM 3734 N N . LEU B 1 217 ? 6.457 -11.93 -2.457 1 98.88 217 LEU B N 1
ATOM 3735 C CA . LEU B 1 217 ? 5.773 -11.305 -3.586 1 98.88 217 LEU B CA 1
ATOM 3736 C C . LEU B 1 217 ? 4.348 -11.828 -3.713 1 98.88 217 LEU B C 1
ATOM 3738 O O . LEU B 1 217 ? 4.121 -13.039 -3.713 1 98.88 217 LEU B O 1
ATOM 3742 N N . GLY B 1 218 ? 3.381 -10.969 -3.744 1 98.81 218 GLY B N 1
ATOM 3743 C CA . GLY B 1 218 ? 1.979 -11.305 -3.93 1 98.81 218 GLY B CA 1
ATOM 3744 C C . GLY B 1 218 ? 1.164 -10.172 -4.52 1 98.81 218 GLY B C 1
ATOM 3745 O O . GLY B 1 218 ? 1.631 -9.031 -4.582 1 98.81 218 GLY B O 1
ATOM 3746 N N . ASP B 1 219 ? -0.042 -10.508 -4.93 1 98.81 219 ASP B N 1
ATOM 3747 C CA . ASP B 1 219 ? -0.881 -9.492 -5.566 1 98.81 219 ASP B CA 1
ATOM 3748 C C . ASP B 1 219 ? -2.021 -9.07 -4.645 1 98.81 219 ASP B C 1
ATOM 3750 O O . ASP B 1 219 ? -2.771 -8.148 -4.961 1 98.81 219 ASP B O 1
ATOM 3754 N N . GLN B 1 220 ? -2.146 -9.742 -3.5 1 98.56 220 GLN B N 1
ATOM 3755 C CA . GLN B 1 220 ? -3.166 -9.438 -2.502 1 98.56 220 GLN B CA 1
ATOM 3756 C C . GLN B 1 220 ? -2.529 -9.086 -1.158 1 98.56 220 GLN B C 1
ATOM 3758 O O . GLN B 1 220 ? -1.534 -9.695 -0.761 1 98.56 220 GLN B O 1
ATOM 3763 N N . TYR B 1 221 ? -3.141 -8.195 -0.47 1 97.56 221 TYR B N 1
ATOM 3764 C CA . TYR B 1 221 ? -2.654 -7.844 0.86 1 97.56 221 TYR B CA 1
ATOM 3765 C C . TYR B 1 221 ? -2.736 -9.039 1.801 1 97.56 221 TYR B C 1
ATOM 3767 O O . TYR B 1 221 ? -1.897 -9.195 2.691 1 97.56 221 TYR B O 1
ATOM 3775 N N . SER B 1 222 ? -3.662 -9.969 1.582 1 97.62 222 SER B N 1
ATOM 3776 C CA . SER B 1 222 ? -3.777 -11.18 2.395 1 97.62 222 SER B CA 1
ATOM 3777 C C . SER B 1 222 ? -2.555 -12.07 2.227 1 97.62 222 SER B C 1
ATOM 3779 O O . SER B 1 222 ? -2.293 -12.938 3.062 1 97.62 222 SER B O 1
ATOM 3781 N N . SER B 1 223 ? -1.832 -11.828 1.157 1 97.62 223 SER B N 1
ATOM 3782 C CA . SER B 1 223 ? -0.645 -12.641 0.904 1 97.62 223 SER B CA 1
ATOM 3783 C C . SER B 1 223 ? 0.578 -12.062 1.609 1 97.62 223 SER B C 1
ATOM 3785 O O . SER B 1 223 ? 1.534 -12.789 1.896 1 97.62 223 SER B O 1
ATOM 3787 N N . ILE B 1 224 ? 0.491 -10.734 1.914 1 96.94 224 ILE B N 1
ATOM 3788 C CA . ILE B 1 224 ? 1.768 -10.141 2.291 1 96.94 224 ILE B CA 1
ATOM 3789 C C . ILE B 1 224 ? 1.658 -9.523 3.684 1 96.94 224 ILE B C 1
ATOM 3791 O O . ILE B 1 224 ? 2.67 -9.164 4.293 1 96.94 224 ILE B O 1
ATOM 3795 N N . GLU B 1 225 ? 0.456 -9.406 4.23 1 94.19 225 GLU B N 1
ATOM 3796 C CA . GLU B 1 225 ? 0.248 -8.828 5.555 1 94.19 225 GLU B CA 1
ATOM 3797 C C . GLU B 1 225 ? 0.103 -9.906 6.617 1 94.19 225 GLU B C 1
ATOM 3799 O O . GLU B 1 225 ? -0.04 -11.094 6.293 1 94.19 225 GLU B O 1
ATOM 3804 N N . GLY B 1 226 ? 0.209 -9.5 7.902 1 92.12 226 GLY B N 1
ATOM 3805 C CA . GLY B 1 226 ? 0.031 -10.391 9.039 1 92.12 226 GLY B CA 1
ATOM 3806 C C . GLY B 1 226 ? 1.319 -10.664 9.789 1 92.12 226 GLY B C 1
ATOM 3807 O O . GLY B 1 226 ? 2.404 -10.312 9.32 1 92.12 226 GLY B O 1
ATOM 3808 N N . ILE B 1 227 ? 1.167 -11.32 10.938 1 91.62 227 ILE B N 1
ATOM 3809 C CA . ILE B 1 227 ? 2.301 -11.688 11.773 1 91.62 227 ILE B CA 1
ATOM 3810 C C . ILE B 1 227 ? 2.494 -13.203 11.75 1 91.62 227 ILE B C 1
ATOM 3812 O O . ILE B 1 227 ? 1.532 -13.961 11.898 1 91.62 227 ILE B O 1
ATOM 3816 N N . PRO B 1 228 ? 3.719 -13.609 11.531 1 94.19 228 PRO B N 1
ATOM 3817 C CA . PRO B 1 228 ? 4.965 -12.852 11.383 1 94.19 228 PRO B CA 1
ATOM 3818 C C . PRO B 1 228 ? 5.098 -12.188 10.016 1 94.19 228 PRO B C 1
ATOM 3820 O O . PRO B 1 228 ? 4.637 -12.742 9.016 1 94.19 228 PRO B O 1
ATOM 3823 N N . SER B 1 229 ? 5.68 -11.031 10.086 1 88.5 229 SER B N 1
ATOM 3824 C CA . SER B 1 229 ? 5.914 -10.289 8.852 1 88.5 229 SER B CA 1
ATOM 3825 C C . SER B 1 229 ? 7.254 -10.656 8.227 1 88.5 229 SER B C 1
ATOM 3827 O O . SER B 1 229 ? 8.219 -10.945 8.938 1 88.5 229 SER B O 1
ATOM 3829 N N . PRO B 1 230 ? 7.227 -10.672 6.883 1 87.25 230 PRO B N 1
ATOM 3830 C CA . PRO B 1 230 ? 8.539 -10.766 6.234 1 87.25 230 PRO B CA 1
ATOM 3831 C C . PRO B 1 230 ? 9.398 -9.531 6.465 1 87.25 230 PRO B C 1
ATOM 3833 O O . PRO B 1 230 ? 8.914 -8.523 6.988 1 87.25 230 PRO B O 1
ATOM 3836 N N . GLU B 1 231 ? 10.68 -9.719 6.082 1 91.06 231 GLU B N 1
ATOM 3837 C CA . GLU B 1 231 ? 11.523 -8.531 6.102 1 91.06 231 GLU B CA 1
ATOM 3838 C C . GLU B 1 231 ? 11.023 -7.48 5.109 1 91.06 231 GLU B C 1
ATOM 3840 O O . GLU B 1 231 ? 11 -6.289 5.418 1 91.06 231 GLU B O 1
ATOM 3845 N N . ARG B 1 232 ? 10.609 -8 3.906 1 95.94 232 ARG B N 1
ATOM 3846 C CA . ARG B 1 232 ? 10.031 -7.133 2.883 1 95.94 232 ARG B CA 1
ATOM 3847 C C . ARG B 1 232 ? 8.867 -7.82 2.18 1 95.94 232 ARG B C 1
ATOM 3849 O O . ARG B 1 232 ? 8.922 -9.023 1.907 1 95.94 232 ARG B O 1
ATOM 3856 N N . ALA B 1 233 ? 7.84 -7.047 1.996 1 97.19 233 ALA B N 1
ATOM 3857 C CA . ALA B 1 233 ? 6.734 -7.488 1.148 1 97.19 233 ALA B CA 1
ATOM 3858 C C . ALA B 1 233 ? 6.617 -6.621 -0.1 1 97.19 233 ALA B C 1
ATOM 3860 O O . ALA B 1 233 ? 6.801 -5.402 -0.035 1 97.19 233 ALA B O 1
ATOM 3861 N N . PHE B 1 234 ? 6.355 -7.258 -1.214 1 98.75 234 PHE B N 1
ATOM 3862 C CA . PHE B 1 234 ? 6.141 -6.555 -2.475 1 98.75 234 PHE B CA 1
ATOM 3863 C C . PHE B 1 234 ? 4.777 -6.898 -3.062 1 98.75 234 PHE B C 1
ATOM 3865 O O . PHE B 1 234 ? 4.406 -8.07 -3.135 1 98.75 234 PHE B O 1
ATOM 3872 N N . LYS B 1 235 ? 4.051 -5.887 -3.447 1 98.75 235 LYS B N 1
ATOM 3873 C CA . LYS B 1 235 ? 2.686 -6.031 -3.938 1 98.75 235 LYS B CA 1
ATOM 3874 C C . LYS B 1 235 ? 2.615 -5.812 -5.445 1 98.75 235 LYS B C 1
ATOM 3876 O O . LYS B 1 235 ? 3.029 -4.766 -5.949 1 98.75 235 LYS B O 1
ATOM 3881 N N . LEU B 1 236 ? 2.168 -6.809 -6.152 1 98.94 236 LEU B N 1
ATOM 3882 C CA . LEU B 1 236 ? 1.808 -6.656 -7.559 1 98.94 236 LEU B CA 1
ATOM 3883 C C . LEU B 1 236 ? 0.417 -6.047 -7.699 1 98.94 236 LEU B C 1
ATOM 3885 O O . LEU B 1 236 ? -0.425 -6.199 -6.809 1 98.94 236 LEU B O 1
ATOM 3889 N N . PRO B 1 237 ? 0.153 -5.352 -8.773 1 98.75 237 PRO B N 1
ATOM 3890 C CA . PRO B 1 237 ? -1.182 -4.773 -8.945 1 98.75 237 PRO B CA 1
ATOM 3891 C C . PRO B 1 237 ? -2.254 -5.832 -9.203 1 98.75 237 PRO B C 1
ATOM 3893 O O . PRO B 1 237 ? -2.012 -6.793 -9.938 1 98.75 237 PRO B O 1
ATOM 3896 N N . ASN B 1 238 ? -3.395 -5.711 -8.578 1 98.56 238 ASN B N 1
ATOM 3897 C CA . ASN B 1 238 ? -4.562 -6.535 -8.859 1 98.56 238 ASN B CA 1
ATOM 3898 C C . ASN B 1 238 ? -5.855 -5.824 -8.477 1 98.56 238 ASN B C 1
ATOM 3900 O O . ASN B 1 238 ? -6.332 -5.953 -7.344 1 98.56 238 ASN B O 1
ATOM 3904 N N . PRO B 1 239 ? -6.434 -5.082 -9.414 1 98.38 239 PRO B N 1
ATOM 3905 C CA . PRO B 1 239 ? -7.691 -4.387 -9.125 1 98.38 239 PRO B CA 1
ATOM 3906 C C . PRO B 1 239 ? -8.922 -5.211 -9.5 1 98.38 239 PRO B C 1
ATOM 3908 O O . PRO B 1 239 ? -10.031 -4.68 -9.562 1 98.38 239 PRO B O 1
ATOM 3911 N N . ILE B 1 240 ? -8.742 -6.496 -9.773 1 98.38 240 ILE B N 1
ATOM 3912 C CA . ILE B 1 240 ? -9.797 -7.277 -10.406 1 98.38 240 ILE B CA 1
ATOM 3913 C C . ILE B 1 240 ? -10.617 -7.996 -9.336 1 98.38 240 ILE B C 1
ATOM 3915 O O . ILE B 1 240 ? -11.82 -8.219 -9.508 1 98.38 240 ILE B O 1
ATOM 3919 N N . TYR B 1 241 ? -9.922 -8.391 -8.297 1 98.19 241 TYR B N 1
ATOM 3920 C CA . TYR B 1 241 ? -10.594 -9.086 -7.203 1 98.19 241 TYR B CA 1
ATOM 3921 C C . TYR B 1 241 ? -9.898 -8.828 -5.875 1 98.19 241 TYR B C 1
ATOM 3923 O O . TYR B 1 241 ? -8.766 -8.336 -5.848 1 98.19 241 TYR B O 1
ATOM 3931 N N . TYR B 1 242 ? -10.648 -9.109 -4.855 1 97.81 242 TYR B N 1
ATOM 3932 C CA . TYR B 1 242 ? -10.156 -8.922 -3.496 1 97.81 242 TYR B CA 1
ATOM 3933 C C . TYR B 1 242 ? -10.234 -10.219 -2.703 1 97.81 242 TYR B C 1
ATOM 3935 O O . TYR B 1 242 ? -11.266 -10.891 -2.699 1 97.81 242 TYR B O 1
ATOM 3943 N N . VAL B 1 243 ? -9.133 -10.578 -2.094 1 96.38 243 VAL B N 1
ATOM 3944 C CA . VAL B 1 243 ? -9.078 -11.742 -1.218 1 96.38 243 VAL B CA 1
ATOM 3945 C C . VAL B 1 243 ? -8.664 -11.312 0.188 1 96.38 243 VAL B C 1
ATOM 3947 O O . VAL B 1 243 ? -7.613 -10.688 0.368 1 96.38 243 VAL B O 1
ATOM 3950 N N . ALA B 1 244 ? -9.469 -11.672 1.171 1 94.31 244 ALA B N 1
ATOM 3951 C CA . ALA B 1 244 ? -9.266 -11.219 2.545 1 94.31 244 ALA B CA 1
ATOM 3952 C C . ALA B 1 244 ? -8.445 -12.234 3.34 1 94.31 244 ALA B C 1
ATOM 3954 O O . ALA B 1 244 ? -8.5 -13.43 3.07 1 94.31 244 ALA B O 1
#

Radius of gyration: 24.56 Å; Cα contacts (8 Å, |Δi|>4): 775; chains: 2; bounding box: 58×70×82 Å

pLDDT: mean 91.1, std 18.43, range [27.81, 98.94]

Foldseek 3Di:
DDPPPPPPPPPPQPQVPPPDDPPSDHLLNVLVVLQVCVQVVVDADDQFRPPSNLVVLLDCCPDPNQLVLQLVLLVVVVVCCVPPDDDPLPLQAAEEEEPDVQFFDCQVVCVVVSLRHHGDDPVSSLVVLLVLATATSVSSLVSQVVCVVVNHAYEYEYAAEPVSVVSSVSSCVVNPDDDHPYYDYDYPVCVVPALLVVLQVVVVVSVVVPHQHQEYEEAACSNQDDPPHHVYYTHRRRSRRYGD/DPDPPPPPPPPPQPQVPPPDDPPSDHLLNVLVVLQVCVQVVVDADDQFRPPSNLVVLLDCCVDPNQLVLQLVLLVVVVVCCVPPDDDPLPLQAAEEEEPDVQFFDCQVVCVVVSLRHHGDDPVSSLVVLLVLATATSVSSLVSQVVCVVVNHAYEYEYAAEPVSVVSPVSSCVVRPHDDHDYYDYDYPVCVVPALLVVLQVVVVVSVVVPHQHQEYEEAACSNQDDPPHHVYYTHRRRSRDYGD

InterPro domains:
  IPR005519 Acid phosphatase, class B-like [PF03767] (26-243)
  IPR010028 Acid phosphatase, plant [TIGR01675] (25-244)
 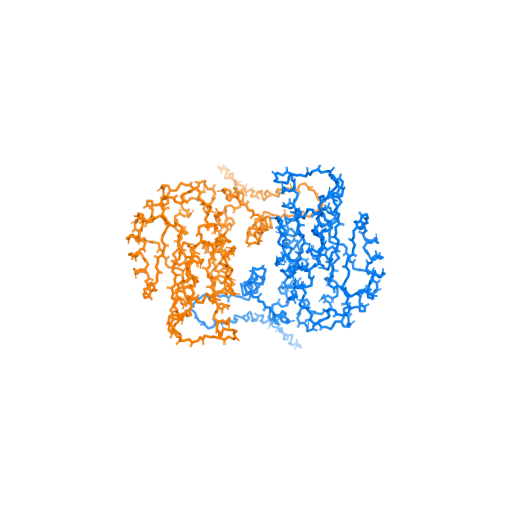 IPR014403 Vegetative storage protein/acid phosphatase [PIRSF002674] (24-244)
  IPR023214 HAD superfamily [G3DSA:3.40.50.1000] (26-244)
  IPR036412 HAD-like superfamily [SSF56784] (73-232)

Sequence (488 aa):
MGKALRWCLVLTCLLVPLAGDGLEMNLKNYCESWRMNVELHNIREFQVVPEECTEYIGKYVTSTQYKVDSQRATEECLVYLSTSCNLKKDGFDAWIFDIDDTLLSTLPYYEDNLYGGRKLSVTSLEEWMKKGNAPALDHSLKLYNELKSRGVQILLVTSRKEHLRSATIDNLVKVGYYGWTKIIFRDPANELVSVKKYKSDVRKKIINDGYRIWGILGDQYSSIEGIPSPERAFKLPNPIYYVAMGKALRWCLVLTCLLVPLAGDGLEMNLKNYCESWRMNVELHNIREFQVVPEECTEYIGKYVTSTQYKVDSQRATEECLVYLSTSCNLKKDGFDAWIFDIDDTLLSTLPYYEDNLYGGRKLSVTSLEEWMKKGNAPALDHSLKLYNELKSRGVQILLVTSRKEHLRSATIDNLVKVGYYGWTKIIFRDPANELVSVKKYKSDVRKKIINDGYRIWGILGDQYSSIEGIPSPERAFKLPNPIYYVA

Nearest PDB structures (foldseek):
  4fyp-assembly1_B  TM=9.557E-01  e=4.462E-22  Arabidopsis thaliana
  3et4-assembly1_A  TM=8.354E-01  e=2.467E-09  Haemophilus influenzae 86-028NP
  3ocu-assembly1_A  TM=7.489E-01  e=4.423E-10  Haemophilus influenzae
  3sf0-assembly1_A-2  TM=7.477E-01  e=3.912E-10  Haemophilus influenzae Rd KW20
  3pct-assembly2_C-2  TM=7.301E-01  e=1.256E-09  Pasteurella multocida

Organism: Vigna radiata var. radiata (NCBI:txid3916)

Solvent-accessible surface area (backbone atoms only — not comparable to full-atom values): 26790 Å² total; per-residue (Å²): 137,81,81,77,77,77,78,75,77,74,78,74,74,76,69,59,72,67,77,74,93,76,65,86,55,49,70,66,43,51,40,52,25,51,42,50,32,39,68,55,54,45,48,68,84,53,71,44,32,56,75,93,28,20,64,58,49,40,52,41,71,70,34,69,53,42,54,45,38,38,38,51,41,41,50,40,52,51,50,41,54,73,73,68,52,81,77,76,81,77,73,34,36,26,35,38,32,34,38,75,50,33,37,32,36,56,56,76,63,28,61,79,34,50,34,18,43,41,75,80,48,67,69,60,51,50,58,55,49,58,67,34,72,52,48,58,32,66,50,42,51,53,43,52,51,53,40,49,74,72,58,36,37,36,34,38,51,38,81,54,45,52,91,45,46,68,31,48,54,53,21,37,4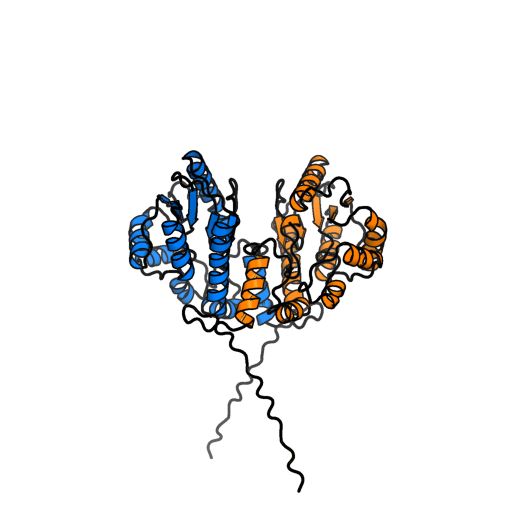6,74,59,69,49,75,86,60,72,46,76,45,58,28,56,78,90,49,68,85,51,47,48,22,57,51,48,14,52,50,46,46,50,45,42,74,72,61,37,43,51,57,27,33,43,16,32,39,64,25,68,52,46,55,70,64,61,54,77,36,54,37,64,37,80,53,75,39,66,64,60,84,135,81,80,78,77,76,77,76,78,75,78,72,75,75,70,59,73,66,76,75,94,76,65,86,56,49,69,66,45,51,39,52,27,51,42,51,30,38,69,54,54,44,49,68,85,51,71,45,31,55,75,92,29,20,64,59,47,41,50,41,72,72,33,70,54,41,53,44,37,39,37,50,41,41,51,40,51,52,50,40,53,73,73,68,51,81,77,77,80,76,74,34,38,26,36,39,32,34,37,75,50,34,38,33,34,56,57,75,64,28,60,79,34,49,34,18,44,41,73,80,49,66,67,59,50,49,57,53,49,58,68,34,72,53,48,57,32,65,51,41,51,52,43,51,52,53,40,46,74,70,58,37,36,36,32,38,51,36,83,55,46,53,91,45,46,68,32,49,53,53,20,38,46,72,58,67,49,76,87,62,73,45,75,44,58,28,54,77,91,49,68,85,49,47,49,21,56,52,48,14,52,51,45,46,51,45,41,72,72,62,37,42,50,56,30,31,43,17,32,40,65,25,68,51,45,58,68,65,62,51,76,36,54,36,62,37,81,51,73,40,68,63,64,81